Protein AF-E3NML0-F1 (afdb_monomer_lite)

InterPro domains:
  IPR002602 Domain of unknown function DB [PF01682] (322-377)
  IPR009878 Phlebovirus glycoprotein G2, fusion domain [PF07245] (2-226)

Foldseek 3Di:
DQVPDFQLDDDPLDDPVLNLFAWGKGWAFAAADDVLPHPDRGTDIWIKIWGWDFPDQKKKKKAAFQDWFKWKWKFKDDPPDTDTDTHGAPDWDDDPPFQKIKHWPDKFAPDDPNNQWMKMFIAGVVGPDGPWMFTDNFAAAFAPGQDPSHPCQKWANDPVCVNSNVIYGDNVQKDWHDDRQDIDIDGHDDDPVVRCPPGIPQDDDDQWTWHADPNWTKIWGHDPDPPPDRIDTDMDMDHPDDCPRIDMDIIMMITTDRDPDDPDDGRITIHGGIDRDDMDTRDPPDDDDDDDDDDDDDDACDPDDHHHPDDQVVLLVQQLVQCVVVVFQPLVSVVSGPPDDPVNVVVSCVVVSHDPVCVVSSVCSNCVNDDCVVVVPPDPDDDDD

Secondary structure (DSSP, 8-state):
-GGG--TT---TTS-HHHHTSSEEEEEEE---SGGGT-SS-SPPEEEEEEEEEES-SEEEEEEE-S--EEEEEEEEEETTEEEEEEEPBT-EEEPTTSSEEEEEEEEE-PPPGGGGPEEEEEEETT-SS-SEEEEESSPBPBTTB--TTSB-SEEBSSHHHHHTT--EE-GGGEEEEEETTEEEEEE----TTTHHHHSBSSEE-SSEEEEEETTEEEEEE--SS--TTS-EEEEEEEESS--TTEEEEEEEEEEE-----STT----EEE--EEE----PPP---PPPPPPPPPPS---S-SSS---SS-HHHHHHHHHHHHHHTT--HHHHTT-STT--HHHHHHHHHTTSS-GGGHHHHHHHHTTT---HHHHS--S-----

Structure (mmCIF, N/CA/C/O backbone):
data_AF-E3NML0-F1
#
_entry.id   AF-E3NML0-F1
#
loop_
_atom_site.group_PDB
_atom_site.id
_atom_site.type_symbol
_atom_site.label_atom_id
_atom_site.label_alt_id
_atom_site.label_comp_id
_atom_site.label_asym_id
_atom_site.label_entity_id
_atom_site.label_seq_id
_atom_site.pdbx_PDB_ins_code
_atom_site.Cartn_x
_atom_site.Cartn_y
_atom_site.Cartn_z
_atom_site.occupancy
_atom_site.B_iso_or_equiv
_atom_site.auth_seq_id
_atom_site.auth_comp_id
_atom_site.auth_asym_id
_atom_site.auth_atom_id
_atom_site.pdbx_PDB_model_num
ATOM 1 N N . MET A 1 1 ? 14.801 -11.134 -30.957 1.00 70.81 1 MET A N 1
ATOM 2 C CA . MET A 1 1 ? 15.469 -11.336 -29.652 1.00 70.81 1 MET A CA 1
ATOM 3 C C . MET A 1 1 ? 14.675 -10.705 -28.511 1.00 70.81 1 MET A C 1
ATOM 5 O O . MET A 1 1 ? 14.266 -11.458 -27.642 1.00 70.81 1 MET A O 1
ATOM 9 N N . CYS A 1 2 ? 14.343 -9.402 -28.541 1.00 78.25 2 CYS A N 1
ATOM 10 C CA . CYS A 1 2 ? 13.499 -8.787 -27.496 1.00 78.25 2 CYS A CA 1
ATOM 11 C C . CYS A 1 2 ? 12.174 -9.521 -27.208 1.00 78.25 2 CYS A C 1
ATOM 13 O O . CYS A 1 2 ? 11.757 -9.569 -26.059 1.00 78.25 2 CYS A O 1
ATOM 15 N N . SER A 1 3 ? 11.535 -10.123 -28.218 1.00 76.00 3 SER A N 1
ATOM 16 C CA . SER A 1 3 ? 10.240 -10.812 -28.077 1.00 76.00 3 SER A CA 1
ATOM 17 C C . SER A 1 3 ? 10.254 -12.056 -27.178 1.00 76.00 3 SER A C 1
ATOM 19 O O . SER A 1 3 ? 9.186 -12.543 -26.829 1.00 76.00 3 SER A O 1
ATOM 21 N N . ASN A 1 4 ? 11.435 -12.576 -26.827 1.00 83.75 4 ASN A N 1
ATOM 22 C CA . ASN A 1 4 ? 11.580 -13.819 -26.064 1.00 83.75 4 ASN A CA 1
ATOM 23 C C . ASN A 1 4 ? 12.128 -13.596 -24.645 1.00 83.75 4 ASN A C 1
ATOM 25 O O . ASN A 1 4 ? 12.320 -14.578 -23.931 1.00 83.75 4 ASN A O 1
ATOM 29 N N . ILE A 1 5 ? 12.395 -12.343 -24.251 1.00 86.62 5 ILE A N 1
ATOM 30 C CA . ILE A 1 5 ? 12.968 -12.039 -22.937 1.00 86.62 5 ILE A CA 1
ATOM 31 C C . ILE A 1 5 ? 11.934 -12.269 -21.840 1.00 86.62 5 ILE A C 1
ATOM 33 O O . ILE A 1 5 ? 10.809 -11.769 -21.918 1.00 86.62 5 ILE A O 1
ATOM 37 N N . LYS A 1 6 ? 12.326 -13.012 -20.804 1.00 86.88 6 LYS A N 1
ATOM 38 C CA . LYS A 1 6 ? 11.482 -13.247 -19.628 1.00 86.88 6 LYS A CA 1
ATOM 39 C C . LYS A 1 6 ? 11.638 -12.115 -18.599 1.00 86.88 6 LYS A C 1
ATOM 41 O O . LYS A 1 6 ? 12.745 -11.604 -18.428 1.00 86.88 6 LYS A O 1
ATOM 46 N N . PRO A 1 7 ? 10.572 -11.775 -17.845 1.00 81.50 7 PRO A N 1
ATOM 47 C CA . PRO A 1 7 ? 10.611 -10.713 -16.836 1.00 81.50 7 PRO A CA 1
ATOM 48 C C . PRO A 1 7 ? 11.679 -10.870 -15.743 1.00 81.50 7 PRO A C 1
ATOM 50 O O . PRO A 1 7 ? 12.105 -9.874 -15.180 1.00 81.50 7 PRO A O 1
ATOM 53 N N . ASP A 1 8 ? 12.155 -12.082 -15.461 1.00 80.88 8 ASP A N 1
ATOM 54 C CA . ASP A 1 8 ? 13.210 -12.346 -14.466 1.00 80.88 8 ASP A CA 1
ATOM 55 C C . ASP A 1 8 ? 14.465 -12.965 -15.091 1.00 80.88 8 ASP A C 1
ATOM 57 O O . ASP A 1 8 ? 15.227 -13.673 -14.435 1.00 80.88 8 ASP A O 1
ATOM 61 N N . GLU A 1 9 ? 14.677 -12.737 -16.388 1.00 85.31 9 GLU A N 1
ATOM 62 C CA . GLU A 1 9 ? 15.836 -13.284 -17.082 1.00 85.31 9 GLU A CA 1
ATOM 63 C C . GLU A 1 9 ? 17.142 -12.682 -16.549 1.00 85.31 9 GLU A C 1
ATOM 65 O O . GLU A 1 9 ? 17.288 -11.458 -16.418 1.00 85.31 9 GLU A O 1
ATOM 70 N N . ASP A 1 10 ? 18.091 -13.566 -16.234 1.00 85.31 10 ASP A N 1
ATOM 71 C CA . ASP A 1 10 ? 19.421 -13.189 -15.779 1.00 85.31 10 ASP A CA 1
ATOM 72 C C . ASP A 1 10 ? 20.323 -12.907 -16.983 1.00 85.31 10 ASP A C 1
ATOM 74 O O . ASP A 1 10 ? 20.886 -13.811 -17.601 1.00 85.31 10 ASP A O 1
ATOM 78 N N . LEU A 1 11 ? 20.434 -11.625 -17.325 1.00 86.94 11 LEU A N 1
ATOM 79 C CA . LEU A 1 11 ? 21.233 -11.153 -18.450 1.00 86.94 11 LEU A CA 1
ATOM 80 C C . LEU A 1 11 ? 22.629 -10.705 -17.988 1.00 86.94 11 LEU A C 1
ATOM 82 O O . LEU A 1 11 ? 22.736 -9.938 -17.020 1.00 86.94 11 LEU A O 1
ATOM 86 N N . PRO A 1 12 ? 23.723 -11.143 -18.639 1.00 85.88 12 PRO A N 1
ATOM 87 C CA . PRO A 1 12 ? 25.087 -10.785 -18.243 1.00 85.88 12 PRO A CA 1
ATOM 88 C C . PRO A 1 12 ? 25.376 -9.277 -18.331 1.00 85.88 12 PRO A C 1
ATOM 90 O O . PRO A 1 12 ? 26.242 -8.782 -17.615 1.00 85.88 12 PRO A O 1
ATOM 93 N N . GLU A 1 13 ? 24.625 -8.534 -19.144 1.00 82.56 13 GLU A N 1
ATOM 94 C CA . GLU A 1 13 ? 24.756 -7.087 -19.344 1.00 82.56 13 GLU A CA 1
ATOM 95 C C . GLU A 1 13 ? 24.230 -6.259 -18.158 1.00 82.56 13 GLU A C 1
ATOM 97 O O . GLU A 1 13 ? 24.522 -5.065 -18.049 1.00 82.56 13 GLU A O 1
ATOM 102 N N . LEU A 1 14 ? 23.440 -6.867 -17.266 1.00 84.75 14 LEU A N 1
ATOM 103 C CA . LEU A 1 14 ? 22.849 -6.185 -16.115 1.00 84.75 14 LEU A CA 1
ATOM 104 C C . LEU A 1 14 ? 23.809 -6.152 -14.923 1.00 84.75 14 LEU A C 1
ATOM 106 O O . LEU A 1 14 ? 24.523 -7.113 -14.634 1.00 84.75 14 LEU A O 1
ATOM 110 N N . SER A 1 15 ? 23.783 -5.055 -14.161 1.00 85.38 15 SER A N 1
ATOM 111 C CA . SER A 1 15 ? 24.652 -4.934 -12.986 1.00 85.38 15 SER A CA 1
ATOM 112 C C . SER A 1 15 ? 24.275 -5.934 -11.876 1.00 85.38 15 SER A C 1
ATOM 114 O O . SER A 1 15 ? 23.086 -6.170 -11.635 1.00 85.38 15 SER A O 1
ATOM 116 N N . PRO A 1 16 ? 25.248 -6.446 -11.095 1.00 86.75 16 PRO A N 1
ATOM 117 C CA . PRO A 1 16 ? 24.962 -7.293 -9.931 1.00 86.75 16 PRO A CA 1
ATOM 118 C C . PRO A 1 16 ? 24.085 -6.612 -8.869 1.00 86.75 16 PRO A C 1
ATOM 120 O O . PRO A 1 16 ? 23.388 -7.276 -8.104 1.00 86.75 16 PRO A O 1
ATOM 123 N N . ALA A 1 17 ? 24.117 -5.278 -8.788 1.00 84.25 17 ALA A N 1
ATOM 124 C CA . ALA A 1 17 ? 23.251 -4.516 -7.893 1.00 84.25 17 ALA A CA 1
ATOM 125 C C . ALA A 1 17 ? 21.779 -4.593 -8.330 1.00 84.25 17 ALA A C 1
ATOM 127 O O . ALA A 1 17 ? 20.921 -4.863 -7.496 1.00 84.25 17 ALA A O 1
ATOM 128 N N . ALA A 1 18 ? 21.507 -4.441 -9.630 1.00 84.00 18 ALA A N 1
ATOM 129 C CA . ALA A 1 18 ? 20.159 -4.538 -10.188 1.00 84.00 18 ALA A CA 1
ATOM 130 C C . ALA A 1 18 ? 19.574 -5.954 -10.065 1.00 84.00 18 ALA A C 1
ATOM 132 O O . ALA A 1 18 ? 18.388 -6.117 -9.785 1.00 84.00 18 ALA A O 1
ATOM 133 N N . LYS A 1 19 ? 20.410 -6.986 -10.239 1.00 86.25 19 LYS A N 1
ATOM 134 C CA . LYS A 1 19 ? 19.997 -8.399 -10.154 1.00 86.25 19 LYS A CA 1
ATOM 135 C C . LYS A 1 19 ? 19.566 -8.829 -8.752 1.00 86.25 19 LYS A C 1
ATOM 137 O O . LYS A 1 19 ? 18.675 -9.652 -8.614 1.00 86.25 19 LYS A O 1
ATOM 142 N N . ARG A 1 20 ? 20.180 -8.264 -7.707 1.00 87.69 20 ARG A N 1
ATOM 143 C CA . ARG A 1 20 ? 19.896 -8.618 -6.302 1.00 87.69 20 ARG A CA 1
ATOM 144 C C . ARG A 1 20 ? 18.647 -7.950 -5.727 1.00 87.69 20 ARG A C 1
ATOM 146 O O . ARG A 1 20 ? 18.311 -8.198 -4.575 1.00 87.69 20 ARG A O 1
ATOM 153 N N . ARG A 1 21 ? 17.995 -7.063 -6.481 1.00 88.25 21 ARG A N 1
ATOM 154 C CA . ARG A 1 21 ? 16.834 -6.296 -6.023 1.00 88.25 21 ARG A CA 1
ATOM 155 C C . ARG A 1 21 ? 15.549 -6.789 -6.705 1.00 88.25 21 ARG A C 1
ATOM 157 O O . ARG A 1 21 ? 15.608 -7.171 -7.881 1.00 88.25 21 ARG A O 1
ATOM 164 N N . PRO A 1 22 ? 14.394 -6.724 -6.013 1.00 90.69 22 PRO A N 1
ATOM 165 C CA . PRO A 1 22 ? 13.079 -6.922 -6.616 1.00 90.69 22 PRO A CA 1
ATOM 166 C C . PRO A 1 22 ? 12.915 -6.061 -7.859 1.00 90.69 22 PRO A C 1
ATOM 168 O O . PRO A 1 22 ? 13.167 -4.859 -7.794 1.00 90.69 22 PRO A O 1
ATOM 171 N N . GLY A 1 23 ? 12.499 -6.637 -8.979 1.00 90.81 23 GLY A N 1
ATOM 172 C CA . GLY A 1 23 ? 12.409 -5.902 -10.235 1.00 90.81 23 GLY A CA 1
ATOM 173 C C . GLY A 1 23 ? 12.191 -6.802 -11.432 1.00 90.81 23 GLY A C 1
ATOM 174 O O . GLY A 1 23 ? 12.219 -8.021 -11.299 1.00 90.81 23 GLY A O 1
ATOM 175 N N . PHE A 1 24 ? 12.050 -6.182 -12.600 1.00 91.44 24 PHE A N 1
ATOM 176 C CA . PHE A 1 24 ? 11.759 -6.879 -13.845 1.00 91.44 24 PHE A CA 1
ATOM 177 C C . PHE A 1 24 ? 12.746 -6.481 -14.943 1.00 91.44 24 PHE A C 1
ATOM 179 O O . PHE A 1 24 ? 12.994 -5.299 -15.204 1.00 91.44 24 PHE A O 1
ATOM 186 N N . THR A 1 25 ? 13.300 -7.495 -15.590 1.00 91.31 25 THR A N 1
ATOM 187 C CA . THR A 1 25 ? 14.116 -7.440 -16.797 1.00 91.31 25 THR A CA 1
ATOM 188 C C . THR A 1 25 ? 13.210 -7.379 -18.024 1.00 91.31 25 THR A C 1
ATOM 190 O O . THR A 1 25 ? 12.240 -8.118 -18.135 1.00 91.31 25 THR A O 1
ATOM 193 N N . ASN A 1 26 ? 13.507 -6.480 -18.954 1.00 90.19 26 ASN A N 1
ATOM 194 C CA . ASN A 1 26 ? 12.753 -6.298 -20.188 1.00 90.19 26 ASN A CA 1
ATOM 195 C C . ASN A 1 26 ? 13.682 -5.893 -21.340 1.00 90.19 26 ASN A C 1
ATOM 197 O O . ASN A 1 26 ? 14.869 -5.611 -21.154 1.00 90.19 26 ASN A O 1
ATOM 201 N N . CYS A 1 27 ? 13.119 -5.858 -22.547 1.00 88.44 27 CYS A N 1
ATOM 202 C CA . CYS A 1 27 ? 13.818 -5.453 -23.758 1.00 88.44 27 CYS A CA 1
ATOM 203 C C . CYS A 1 27 ? 12.971 -4.472 -24.561 1.00 88.44 27 CYS A C 1
ATOM 205 O O . CYS A 1 27 ? 11.776 -4.689 -24.757 1.00 88.44 27 CYS A O 1
ATOM 207 N N . ALA A 1 28 ? 13.601 -3.408 -25.048 1.00 87.12 28 ALA A N 1
ATOM 208 C CA . ALA A 1 28 ? 12.994 -2.477 -25.987 1.00 87.12 28 ALA A CA 1
ATOM 209 C C . ALA A 1 28 ? 13.779 -2.470 -27.307 1.00 87.12 28 ALA A C 1
ATOM 211 O O . ALA A 1 28 ? 15.003 -2.642 -27.288 1.00 87.12 28 ALA A O 1
ATOM 212 N N . PRO A 1 29 ? 13.114 -2.251 -28.454 1.00 84.44 29 PRO A N 1
ATOM 213 C CA . PRO A 1 29 ? 13.820 -2.040 -29.707 1.00 84.44 29 PRO A CA 1
ATOM 214 C C . PRO A 1 29 ? 14.614 -0.728 -29.641 1.00 84.44 29 PRO A C 1
ATOM 216 O O . PRO A 1 29 ? 14.093 0.323 -29.260 1.00 84.44 29 PRO A O 1
ATOM 219 N N . GLY A 1 30 ? 15.888 -0.806 -30.003 1.00 83.50 30 GLY A N 1
ATOM 220 C CA . GLY A 1 30 ? 16.784 0.325 -30.201 1.00 83.50 30 GLY A CA 1
ATOM 221 C C . GLY A 1 30 ? 16.968 0.645 -31.680 1.00 83.50 30 GLY A C 1
ATOM 222 O O . GLY A 1 30 ? 16.443 -0.038 -32.561 1.00 83.50 30 GLY A O 1
ATOM 223 N N . CYS A 1 31 ? 17.739 1.690 -31.965 1.00 80.44 31 CYS A N 1
ATOM 224 C CA . CYS A 1 31 ? 18.084 2.024 -33.343 1.00 80.44 31 CYS A CA 1
ATOM 225 C C . CYS A 1 31 ? 19.218 1.136 -33.871 1.00 80.44 31 CYS A C 1
ATOM 227 O O . CYS A 1 31 ? 20.197 0.885 -33.171 1.00 80.44 31 CYS A O 1
ATOM 229 N N . GLY A 1 32 ? 19.062 0.668 -35.108 1.00 82.56 32 GLY A N 1
ATOM 230 C CA . GLY A 1 32 ? 20.090 -0.046 -35.859 1.00 82.56 32 GLY A CA 1
ATOM 231 C C . GLY A 1 32 ? 20.878 0.869 -36.796 1.00 82.56 32 GLY A C 1
ATOM 232 O O . GLY A 1 32 ? 20.578 2.055 -36.955 1.00 82.56 32 GLY A O 1
ATOM 233 N N . GLY A 1 33 ? 21.872 0.285 -37.455 1.00 79.75 33 GLY A N 1
ATOM 234 C CA . GLY A 1 33 ? 22.684 0.911 -38.487 1.00 79.75 33 GLY A CA 1
ATOM 235 C C . GLY A 1 33 ? 23.776 1.848 -37.973 1.00 79.75 33 GLY A C 1
ATOM 236 O O . GLY A 1 33 ? 23.926 2.133 -36.779 1.00 79.75 33 GLY A O 1
ATOM 237 N N . TRP A 1 34 ? 24.543 2.357 -38.932 1.00 77.50 34 TRP A N 1
ATOM 238 C CA . TRP A 1 34 ? 25.704 3.208 -38.699 1.00 77.50 34 TRP A CA 1
ATOM 239 C C . TRP A 1 34 ? 25.461 4.443 -37.818 1.00 77.50 34 TRP A C 1
ATOM 241 O O . TRP A 1 34 ? 26.314 4.710 -36.968 1.00 77.50 34 TRP A O 1
ATOM 251 N N . PRO A 1 35 ? 24.316 5.158 -37.914 1.00 76.62 35 PRO A N 1
ATOM 252 C CA . PRO A 1 35 ? 24.026 6.299 -37.037 1.00 76.62 35 PRO A CA 1
ATOM 253 C C . PRO A 1 35 ? 23.961 5.940 -35.546 1.00 76.62 35 PRO A C 1
ATOM 255 O O . PRO A 1 35 ? 24.092 6.815 -34.695 1.00 76.62 35 PRO A O 1
ATOM 258 N N . CYS A 1 36 ? 23.768 4.657 -35.232 1.00 74.50 36 CYS A N 1
ATOM 259 C CA . CYS A 1 36 ? 23.697 4.124 -33.876 1.00 74.50 36 CYS A CA 1
ATOM 260 C C . CYS A 1 36 ? 24.858 3.181 -33.546 1.00 74.50 36 CYS A C 1
ATOM 262 O O . CYS A 1 36 ? 24.749 2.358 -32.638 1.00 74.50 36 CYS A O 1
ATOM 264 N N . SER A 1 37 ? 25.969 3.300 -34.283 1.00 81.56 37 SER A N 1
ATOM 265 C CA . SER A 1 37 ? 27.174 2.479 -34.109 1.00 81.56 37 SER A CA 1
ATOM 266 C C . SER A 1 37 ? 26.910 0.972 -34.230 1.00 81.56 37 SER A C 1
ATOM 268 O O . SER A 1 37 ? 27.600 0.164 -33.613 1.00 81.56 37 SER A O 1
ATOM 270 N N . CYS A 1 38 ? 25.919 0.590 -35.036 1.00 81.31 38 CYS A N 1
ATOM 271 C CA . CYS A 1 38 ? 25.567 -0.797 -35.312 1.00 81.31 38 CYS A CA 1
ATOM 272 C C . CYS A 1 38 ? 25.925 -1.143 -36.764 1.00 81.31 38 CYS A C 1
ATOM 274 O O . CYS A 1 38 ? 25.584 -0.401 -37.682 1.00 81.31 38 CYS A O 1
ATOM 276 N N . TRP A 1 39 ? 26.590 -2.280 -36.986 1.00 82.12 39 TRP A N 1
ATOM 277 C CA . TRP A 1 39 ? 26.918 -2.756 -38.341 1.00 82.12 39 TRP A CA 1
ATOM 278 C C . TRP A 1 39 ? 25.660 -3.152 -39.134 1.00 82.12 39 TRP A C 1
ATOM 280 O O . TRP A 1 39 ? 25.569 -2.931 -40.338 1.00 82.12 39 TRP A O 1
ATOM 290 N N . TYR A 1 40 ? 24.670 -3.723 -38.444 1.00 82.69 40 TYR A N 1
ATOM 291 C CA . TYR A 1 40 ? 23.407 -4.175 -39.027 1.00 82.69 40 TYR A CA 1
ATOM 292 C C . TYR A 1 40 ? 22.315 -3.115 -38.875 1.00 82.69 40 TYR A C 1
ATOM 294 O O . TYR A 1 40 ? 22.252 -2.433 -37.853 1.00 82.69 40 TYR A O 1
ATOM 302 N N . TYR A 1 41 ? 21.446 -2.997 -39.884 1.00 79.69 41 TYR A N 1
ATOM 303 C CA . TYR A 1 41 ? 20.310 -2.062 -39.899 1.00 79.69 41 TYR A CA 1
ATOM 304 C C . TYR A 1 41 ? 19.068 -2.579 -39.166 1.00 79.69 41 TYR A C 1
ATOM 306 O O . TYR A 1 41 ? 18.135 -1.808 -38.941 1.00 79.69 41 TYR A O 1
ATOM 314 N N . ASP A 1 42 ? 19.061 -3.852 -38.768 1.00 81.88 42 ASP A N 1
ATOM 315 C CA . ASP A 1 42 ? 18.017 -4.396 -37.906 1.00 81.88 42 ASP A CA 1
ATOM 316 C C . ASP A 1 42 ? 17.965 -3.643 -36.565 1.00 81.88 42 ASP A C 1
ATOM 318 O O . ASP A 1 42 ? 19.004 -3.184 -36.073 1.00 81.88 42 ASP A O 1
ATOM 322 N N . PRO A 1 43 ? 16.778 -3.512 -35.940 1.00 81.88 43 PRO A N 1
ATOM 323 C CA . PRO A 1 43 ? 16.654 -2.868 -34.640 1.00 81.88 43 PRO A CA 1
ATOM 324 C C . PRO A 1 43 ? 17.578 -3.508 -33.599 1.00 81.88 43 PRO A C 1
ATOM 326 O O . PRO A 1 43 ? 17.555 -4.723 -33.385 1.00 81.88 43 PRO A O 1
ATOM 329 N N . ALA A 1 44 ? 18.359 -2.676 -32.910 1.00 84.75 44 ALA A N 1
ATOM 330 C CA . ALA A 1 44 ? 19.173 -3.125 -31.788 1.00 84.75 44 ALA A CA 1
ATOM 331 C C . ALA A 1 44 ? 18.285 -3.581 -30.614 1.00 84.75 44 ALA A C 1
ATOM 333 O O . ALA A 1 44 ? 17.104 -3.242 -30.531 1.00 84.75 44 ALA A O 1
ATOM 334 N N . CYS A 1 45 ? 18.854 -4.334 -29.673 1.00 85.12 45 CYS A N 1
ATOM 335 C CA . CYS A 1 45 ? 18.161 -4.743 -28.451 1.00 85.12 45 CYS A CA 1
ATOM 336 C C . CYS A 1 45 ? 18.652 -3.908 -27.267 1.00 85.12 45 CYS A C 1
ATOM 338 O O . CYS A 1 45 ? 19.829 -3.951 -26.914 1.00 85.12 45 CYS A O 1
ATOM 340 N N . LEU A 1 46 ? 17.747 -3.155 -26.645 1.00 86.06 46 LEU A N 1
ATOM 341 C CA . LEU A 1 46 ? 18.019 -2.423 -25.414 1.00 86.06 46 LEU A CA 1
ATOM 342 C C . LEU A 1 46 ? 17.531 -3.257 -24.236 1.00 86.06 46 LEU A C 1
ATOM 344 O O . LEU A 1 46 ? 16.352 -3.204 -23.884 1.00 86.06 46 LEU A O 1
ATOM 348 N N . PHE A 1 47 ? 18.435 -4.025 -23.635 1.00 88.31 47 PHE A N 1
ATOM 349 C CA . PHE A 1 47 ? 18.152 -4.727 -22.388 1.00 88.31 47 PHE A CA 1
ATOM 350 C C . PHE A 1 47 ? 18.164 -3.745 -21.223 1.00 88.31 47 PHE A C 1
ATOM 352 O O . PHE A 1 47 ? 19.075 -2.923 -21.092 1.00 88.31 47 PHE A O 1
ATOM 359 N N . TYR A 1 48 ? 17.145 -3.827 -20.377 1.00 87.38 48 TYR A N 1
ATOM 360 C CA . TYR A 1 48 ? 17.056 -3.012 -19.177 1.00 87.38 48 TYR A CA 1
ATOM 361 C C . TYR A 1 48 ? 16.375 -3.783 -18.056 1.00 87.38 48 TYR A C 1
ATOM 363 O O . TYR A 1 48 ? 15.565 -4.679 -18.283 1.00 87.38 48 TYR A O 1
ATOM 371 N N . ARG A 1 49 ? 16.683 -3.392 -16.824 1.00 89.25 49 ARG A N 1
ATOM 372 C CA . ARG A 1 49 ? 15.984 -3.845 -15.626 1.00 89.25 49 ARG A CA 1
ATOM 373 C C . ARG A 1 49 ? 15.602 -2.632 -14.806 1.00 89.25 49 ARG A C 1
ATOM 375 O O . ARG A 1 49 ? 16.437 -1.755 -14.592 1.00 89.25 49 ARG A O 1
ATOM 382 N N . TYR A 1 50 ? 14.352 -2.590 -14.371 1.00 88.69 50 TYR A N 1
ATOM 383 C CA . TYR A 1 50 ? 13.900 -1.648 -13.358 1.00 88.69 50 TYR A CA 1
ATOM 384 C C . TYR A 1 50 ? 13.655 -2.402 -12.065 1.00 88.69 50 TYR A C 1
ATOM 386 O O . TYR A 1 50 ? 13.123 -3.512 -12.080 1.00 88.69 50 TYR A O 1
ATOM 394 N N . PHE A 1 51 ? 14.078 -1.817 -10.952 1.00 90.25 51 PHE A N 1
ATOM 395 C CA . PHE A 1 51 ? 14.020 -2.474 -9.659 1.00 90.25 51 PHE A CA 1
ATOM 396 C C . PHE A 1 51 ? 13.655 -1.495 -8.546 1.00 90.25 51 PHE A C 1
ATOM 398 O O . PHE A 1 51 ? 13.771 -0.274 -8.679 1.00 90.25 51 PHE A O 1
ATOM 405 N N . ALA A 1 52 ? 13.158 -2.057 -7.454 1.00 90.06 52 ALA A N 1
ATOM 406 C CA . ALA A 1 52 ? 12.804 -1.334 -6.252 1.00 90.06 52 ALA A CA 1
ATOM 407 C C . ALA A 1 52 ? 14.043 -1.123 -5.374 1.00 90.06 52 ALA A C 1
ATOM 409 O O . ALA A 1 52 ? 14.882 -2.015 -5.228 1.00 90.06 52 ALA A O 1
ATOM 410 N N . GLU A 1 53 ? 14.130 0.040 -4.736 1.00 87.81 53 GLU A N 1
ATOM 411 C CA . GLU A 1 53 ? 15.092 0.309 -3.669 1.00 87.81 53 GLU A CA 1
ATOM 412 C C . GLU A 1 53 ? 14.349 0.811 -2.422 1.00 87.81 53 GLU A C 1
ATOM 414 O O . GLU A 1 53 ? 13.485 1.689 -2.554 1.00 87.81 53 GLU A O 1
ATOM 419 N N . PRO A 1 54 ? 14.653 0.285 -1.218 1.00 86.75 54 PRO A N 1
ATOM 420 C CA . PRO A 1 54 ? 13.998 0.733 0.002 1.00 86.75 54 PRO A CA 1
ATOM 421 C C . PRO A 1 54 ? 14.312 2.209 0.266 1.00 86.75 54 PRO A C 1
ATOM 423 O O . PRO A 1 54 ? 15.455 2.651 0.177 1.00 86.75 54 PRO A O 1
ATOM 426 N N . THR A 1 55 ? 13.282 2.977 0.612 1.00 84.94 55 THR A N 1
ATOM 427 C CA . THR A 1 55 ? 13.417 4.402 0.982 1.00 84.94 55 THR A CA 1
ATOM 428 C C . THR A 1 55 ? 13.585 4.605 2.482 1.00 84.94 55 THR A C 1
ATOM 430 O O . THR A 1 55 ? 14.042 5.659 2.921 1.00 84.94 55 THR A O 1
ATOM 433 N N . SER A 1 56 ? 13.211 3.604 3.276 1.00 85.00 56 SER A N 1
ATOM 434 C CA . SER A 1 56 ? 13.362 3.594 4.723 1.00 85.00 56 SER A CA 1
ATOM 435 C C . SER A 1 56 ? 13.633 2.175 5.222 1.00 85.00 56 SER A C 1
ATOM 437 O O . SER A 1 56 ? 13.400 1.194 4.520 1.00 85.00 56 SER A O 1
ATOM 439 N N . ASN A 1 57 ? 14.095 2.086 6.468 1.00 85.62 57 ASN A N 1
ATOM 440 C CA . ASN A 1 57 ? 14.272 0.828 7.197 1.00 85.62 57 ASN A CA 1
ATOM 441 C C . ASN A 1 57 ? 13.003 0.422 7.976 1.00 85.62 57 ASN A C 1
ATOM 443 O O . ASN A 1 57 ? 13.076 -0.398 8.891 1.00 85.62 57 ASN A O 1
ATOM 447 N N . ASP A 1 58 ? 11.861 1.055 7.692 1.00 88.75 58 ASP A N 1
ATOM 448 C CA . ASP A 1 58 ? 10.594 0.702 8.325 1.00 88.75 58 ASP A CA 1
ATOM 449 C C . ASP A 1 58 ? 9.913 -0.416 7.524 1.00 88.75 58 ASP A C 1
ATOM 451 O O . ASP A 1 58 ? 9.811 -0.357 6.299 1.00 88.75 58 ASP A O 1
ATOM 455 N N . ILE A 1 59 ? 9.409 -1.416 8.241 1.00 90.00 59 ILE A N 1
ATOM 456 C CA . ILE A 1 59 ? 8.606 -2.515 7.710 1.00 90.00 59 ILE A CA 1
ATOM 457 C C . ILE A 1 59 ? 7.160 -2.267 8.099 1.00 90.00 59 ILE A C 1
ATOM 459 O O . ILE A 1 59 ? 6.840 -2.023 9.264 1.00 90.00 59 ILE A O 1
ATOM 463 N N . TYR A 1 60 ? 6.279 -2.339 7.118 1.00 91.00 60 TYR A N 1
ATOM 464 C CA . TYR A 1 60 ? 4.878 -2.000 7.256 1.00 91.00 60 TYR A CA 1
ATOM 465 C C . TYR A 1 60 ? 4.068 -3.281 7.220 1.00 91.00 60 TYR A C 1
ATOM 467 O O . TYR A 1 60 ? 4.192 -4.068 6.292 1.00 91.00 60 TYR A O 1
ATOM 475 N N . GLU A 1 61 ? 3.237 -3.498 8.227 1.00 91.12 61 GLU A N 1
ATOM 476 C CA . GLU A 1 61 ? 2.280 -4.597 8.243 1.00 91.12 61 GLU A CA 1
ATOM 477 C C . GLU A 1 61 ? 0.906 -4.044 7.894 1.00 91.12 61 GLU A C 1
ATOM 479 O O . GLU A 1 61 ? 0.360 -3.211 8.627 1.00 91.12 61 GLU A O 1
ATOM 484 N N . LEU A 1 62 ? 0.359 -4.527 6.783 1.00 89.56 62 LEU A N 1
ATOM 485 C CA . LEU A 1 62 ? -1.010 -4.253 6.370 1.00 89.56 62 LEU A CA 1
ATOM 486 C C . LEU A 1 62 ? -1.911 -5.362 6.910 1.00 89.56 62 LEU A C 1
ATOM 488 O O . LEU A 1 62 ? -1.575 -6.547 6.814 1.00 89.56 62 LEU A O 1
ATOM 492 N N . PHE A 1 63 ? -3.043 -4.981 7.498 1.00 86.75 63 PHE A N 1
ATOM 493 C CA . PHE A 1 63 ? -4.025 -5.927 8.020 1.00 86.75 63 PHE A CA 1
ATOM 494 C C . PHE A 1 63 ? -5.436 -5.334 8.023 1.00 86.75 63 PHE A C 1
ATOM 496 O O . PHE A 1 63 ? -5.624 -4.123 8.120 1.00 86.75 63 PHE A O 1
ATOM 503 N N . HIS A 1 64 ? -6.437 -6.210 7.963 1.00 84.81 64 HIS A N 1
ATOM 504 C CA . HIS A 1 64 ? -7.850 -5.859 8.111 1.00 84.81 64 HIS A CA 1
ATOM 505 C C . HIS A 1 64 ? -8.478 -6.606 9.290 1.00 84.81 64 HIS A C 1
ATOM 507 O O . HIS A 1 64 ? -7.950 -7.615 9.770 1.00 84.81 64 HIS A O 1
ATOM 513 N N . CYS A 1 65 ? -9.601 -6.082 9.772 1.00 82.56 65 CYS A N 1
ATOM 514 C CA . CYS A 1 65 ? -10.355 -6.630 10.893 1.00 82.56 65 CYS A CA 1
ATOM 515 C C . CYS A 1 65 ? -11.706 -7.159 10.382 1.00 82.56 65 CYS A C 1
ATOM 517 O O . CYS A 1 65 ? -12.654 -6.381 10.290 1.00 82.56 65 CYS A O 1
ATOM 519 N N . PRO A 1 66 ? -11.826 -8.462 10.055 1.00 79.25 66 PRO A N 1
ATOM 520 C CA . PRO A 1 66 ? -13.046 -9.003 9.449 1.00 79.25 66 PRO A CA 1
ATOM 521 C C . PRO A 1 66 ? -14.199 -9.155 10.450 1.00 79.25 66 PRO A C 1
ATOM 523 O O . PRO A 1 66 ? -15.354 -9.257 10.051 1.00 79.25 66 PRO A O 1
ATOM 526 N N . ILE A 1 67 ? -13.896 -9.208 11.751 1.00 81.75 67 ILE A N 1
ATOM 527 C CA . ILE A 1 67 ? -14.876 -9.425 12.817 1.00 81.75 67 ILE A CA 1
ATOM 528 C C . ILE A 1 67 ? -14.655 -8.379 13.900 1.00 81.75 67 ILE A C 1
ATOM 530 O O . ILE A 1 67 ? -13.548 -8.253 14.422 1.00 81.75 67 ILE A O 1
ATOM 534 N N . TRP A 1 68 ? -15.727 -7.686 14.280 1.00 78.88 68 TRP A N 1
ATOM 535 C CA . TRP A 1 68 ? -15.729 -6.702 15.357 1.00 78.88 68 TRP A CA 1
ATOM 536 C C . TRP A 1 68 ? -16.506 -7.230 16.566 1.00 78.88 68 TRP A C 1
ATOM 538 O O . TRP A 1 68 ? -17.647 -7.658 16.423 1.00 78.88 68 TRP A O 1
ATOM 548 N N . SER A 1 69 ? -15.889 -7.252 17.757 1.00 81.50 69 SER A N 1
ATOM 549 C CA . SER A 1 69 ? -16.540 -7.730 18.989 1.00 81.50 69 SER A CA 1
ATOM 550 C C . SER A 1 69 ? -16.878 -6.569 19.918 1.00 81.50 69 SER A C 1
ATOM 552 O O . SER A 1 69 ? -16.010 -6.019 20.599 1.00 81.50 69 SER A O 1
ATOM 554 N N . THR A 1 70 ? -18.158 -6.222 19.984 1.00 77.12 70 THR A N 1
ATOM 555 C CA . THR A 1 70 ? -18.654 -5.167 20.872 1.00 77.12 70 THR A CA 1
ATOM 556 C C . THR A 1 70 ? -18.693 -5.641 22.324 1.00 77.12 70 THR A C 1
ATOM 558 O O . THR A 1 70 ? -19.203 -6.717 22.640 1.00 77.12 70 THR A O 1
ATOM 561 N N . ARG A 1 71 ? -18.146 -4.824 23.222 1.00 79.19 71 ARG A N 1
ATOM 562 C CA . ARG A 1 71 ? -18.156 -4.985 24.678 1.00 79.19 71 ARG A CA 1
ATOM 563 C C . ARG A 1 71 ? -18.702 -3.707 25.308 1.00 79.19 71 ARG A C 1
ATOM 565 O O . ARG A 1 71 ? -18.591 -2.625 24.738 1.00 79.19 71 ARG A O 1
ATOM 572 N N . LEU A 1 72 ? -19.281 -3.819 26.493 1.00 77.44 72 LEU A N 1
ATOM 573 C CA . LEU 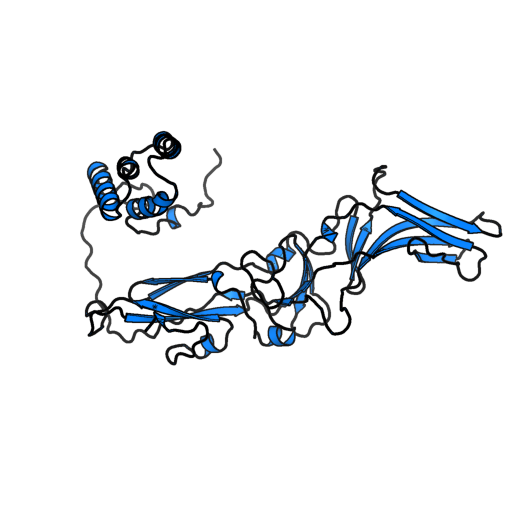A 1 72 ? -19.665 -2.674 27.306 1.00 77.44 72 LEU A CA 1
ATOM 574 C C . LEU A 1 72 ? -18.705 -2.583 28.484 1.00 77.44 72 LEU A C 1
ATOM 576 O O . LEU A 1 72 ? -18.634 -3.499 29.298 1.00 77.44 72 LEU A O 1
ATOM 580 N N . ARG A 1 73 ? -17.961 -1.485 28.568 1.00 77.38 73 ARG A N 1
ATOM 581 C CA . ARG A 1 73 ? -17.112 -1.186 29.712 1.00 77.38 73 ARG A CA 1
ATOM 582 C C . ARG A 1 73 ? -17.940 -0.487 30.773 1.00 77.38 73 ARG A C 1
ATOM 584 O O . ARG A 1 73 ? -18.354 0.659 30.592 1.00 77.38 73 ARG A O 1
ATOM 591 N N . LEU A 1 74 ? -18.167 -1.197 31.865 1.00 75.62 74 LEU A N 1
ATOM 592 C CA . LEU A 1 74 ? -18.873 -0.730 33.044 1.00 75.62 74 LEU A CA 1
ATOM 593 C C . LEU A 1 74 ? -17.860 -0.343 34.113 1.00 75.62 74 LEU A C 1
ATOM 595 O O . LEU A 1 74 ? -17.006 -1.157 34.464 1.00 75.62 74 LEU A O 1
ATOM 599 N N . LYS A 1 75 ? -17.968 0.866 34.656 1.00 79.50 75 LYS A N 1
ATOM 600 C CA . LYS A 1 75 ? -17.348 1.211 35.935 1.00 79.50 75 LYS A CA 1
ATOM 601 C C . LYS A 1 75 ? -18.430 1.114 36.997 1.00 79.50 75 LYS A C 1
ATOM 603 O O . LYS A 1 75 ? -19.414 1.844 36.939 1.00 79.50 75 LYS A O 1
ATOM 608 N N . VAL A 1 76 ? -18.260 0.177 37.914 1.00 79.69 76 VAL A N 1
ATOM 609 C CA . VAL A 1 76 ? -19.191 -0.096 39.002 1.00 79.69 76 VAL A CA 1
ATOM 610 C C . VAL A 1 76 ? -18.554 0.383 40.296 1.00 79.69 76 VAL A C 1
ATOM 612 O O . VAL A 1 76 ? -17.442 -0.040 40.620 1.00 79.69 76 VAL A O 1
ATOM 615 N N . GLU A 1 77 ? -19.253 1.233 41.039 1.00 82.00 77 GLU A N 1
ATOM 616 C CA . GLU A 1 77 ? -18.877 1.588 42.407 1.00 82.00 77 GLU A CA 1
ATOM 617 C C . GLU A 1 77 ? -19.935 1.042 43.373 1.00 82.00 77 GLU A C 1
ATOM 619 O O . GLU A 1 77 ? -21.133 1.255 43.184 1.00 82.00 77 GLU A O 1
ATOM 624 N N . LEU A 1 78 ? -19.483 0.287 44.377 1.00 76.75 78 LEU A N 1
ATOM 625 C CA . LEU A 1 78 ? -20.314 -0.336 45.405 1.00 76.75 78 LEU A CA 1
ATOM 626 C C . LEU A 1 78 ? -19.713 -0.018 46.781 1.00 76.75 78 LEU A C 1
ATOM 628 O O . LEU A 1 78 ? -18.808 -0.709 47.259 1.00 76.75 78 LEU A O 1
ATOM 632 N N . GLY A 1 79 ? -20.174 1.067 47.404 1.00 77.56 79 GLY A N 1
ATOM 633 C CA . GLY A 1 79 ? -19.556 1.590 48.627 1.00 77.56 79 GLY A CA 1
ATOM 634 C C . GLY A 1 79 ? -18.079 1.953 48.404 1.00 77.56 79 GLY A C 1
ATOM 635 O O . GLY A 1 79 ? -17.771 2.883 47.665 1.00 77.56 79 GLY A O 1
ATOM 636 N N . ALA A 1 80 ? -17.152 1.214 49.028 1.00 75.06 80 ALA A N 1
ATOM 637 C CA . ALA A 1 80 ? -15.704 1.400 48.843 1.00 75.06 80 ALA A CA 1
ATOM 638 C C . ALA A 1 80 ? -15.115 0.630 47.641 1.00 75.06 80 ALA A C 1
ATOM 640 O O . ALA A 1 80 ? -13.988 0.905 47.224 1.00 75.06 80 ALA A O 1
ATOM 641 N N . LEU A 1 81 ? -15.844 -0.344 47.085 1.00 76.19 81 LEU A N 1
ATOM 642 C CA . LEU A 1 81 ? -15.372 -1.163 45.970 1.00 76.19 81 LEU A CA 1
ATOM 643 C C . LEU A 1 81 ? -15.543 -0.401 44.653 1.00 76.19 81 LEU A C 1
ATOM 645 O O . LEU A 1 81 ? -16.655 -0.021 44.301 1.00 76.19 81 LEU A O 1
ATOM 649 N N . LYS A 1 82 ? -14.455 -0.232 43.895 1.00 84.38 82 LYS A N 1
ATOM 650 C CA . LYS A 1 82 ? -14.476 0.309 42.528 1.00 84.38 82 LYS A CA 1
ATOM 651 C C . LYS A 1 82 ? -13.975 -0.751 41.558 1.00 84.38 82 LYS A C 1
ATOM 653 O O . LYS A 1 82 ? -12.827 -1.181 41.650 1.00 84.38 82 LYS A O 1
ATOM 658 N N . LEU A 1 83 ? -14.824 -1.166 40.625 1.00 82.56 83 LEU A N 1
ATOM 659 C CA . LEU A 1 83 ? -14.538 -2.234 39.673 1.00 82.56 83 LEU A CA 1
ATOM 660 C C . LEU A 1 83 ? -14.781 -1.753 38.242 1.00 82.56 83 LEU A C 1
ATOM 662 O O . LEU A 1 83 ? -15.748 -1.053 37.967 1.00 82.56 83 LEU A O 1
ATOM 666 N N . THR A 1 84 ? -13.915 -2.147 37.309 1.00 81.56 84 THR A N 1
ATOM 667 C CA . THR A 1 84 ? -14.145 -1.955 35.869 1.00 81.56 84 THR A CA 1
ATOM 668 C C . THR A 1 84 ? -14.313 -3.313 35.200 1.00 81.56 84 THR A C 1
ATOM 670 O O . THR A 1 84 ? -13.437 -4.168 35.313 1.00 81.56 84 THR A O 1
ATOM 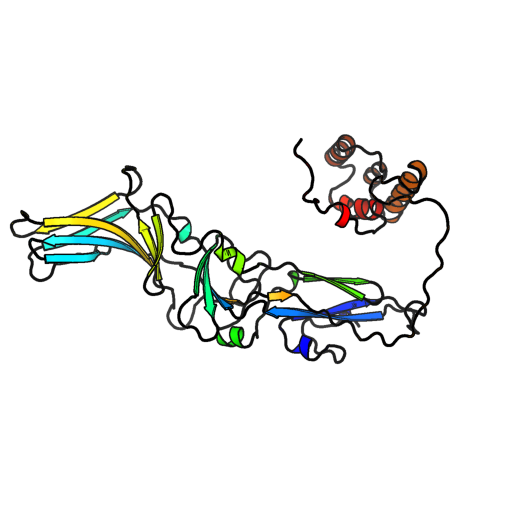673 N N . LEU A 1 85 ? -15.435 -3.514 34.514 1.00 77.56 85 LEU A N 1
ATOM 674 C CA . LEU A 1 85 ? -15.824 -4.766 33.864 1.00 77.56 85 LEU A CA 1
ATOM 675 C C . LEU A 1 85 ? -16.068 -4.530 32.374 1.00 77.56 85 LEU A C 1
ATOM 677 O O . LEU A 1 85 ? -16.814 -3.626 32.016 1.00 77.56 85 LEU A O 1
ATOM 681 N N . ASP A 1 86 ? -15.516 -5.387 31.518 1.00 77.88 86 ASP A N 1
ATOM 682 C CA . ASP A 1 86 ? -15.850 -5.426 30.090 1.00 77.88 86 ASP A CA 1
ATOM 683 C C . ASP A 1 86 ? -16.855 -6.564 29.842 1.00 77.88 86 ASP A C 1
ATOM 685 O O . ASP A 1 86 ? -16.483 -7.738 29.744 1.00 77.88 86 ASP A O 1
ATOM 689 N N . VAL A 1 87 ? -18.144 -6.230 29.752 1.00 79.94 87 VAL A N 1
ATOM 690 C CA . VAL A 1 87 ? -19.230 -7.210 29.601 1.00 79.94 87 VAL A CA 1
ATOM 691 C C . VAL A 1 87 ? -19.595 -7.426 28.131 1.00 79.94 87 VAL A C 1
ATOM 693 O O . VAL A 1 87 ? -19.678 -6.481 27.346 1.00 79.94 87 VAL A O 1
ATOM 696 N N . ALA A 1 88 ? -19.796 -8.680 27.724 1.00 80.75 88 ALA A N 1
ATOM 697 C CA . ALA A 1 88 ? -20.401 -8.999 26.429 1.00 80.75 88 ALA A CA 1
ATOM 698 C C . ALA A 1 88 ? -21.939 -8.967 26.503 1.00 80.75 88 ALA A C 1
ATOM 700 O O . ALA A 1 88 ? -22.502 -9.314 27.546 1.00 80.75 88 ALA A O 1
ATOM 701 N N . PRO A 1 89 ? -22.620 -8.624 25.393 1.00 80.38 89 PRO A N 1
ATOM 702 C CA . PRO A 1 89 ? -24.064 -8.792 25.273 1.00 80.38 89 PRO A CA 1
ATOM 703 C C . PRO A 1 89 ? -24.512 -10.228 25.572 1.00 80.38 89 PRO A C 1
ATOM 705 O O . PRO A 1 89 ? -23.864 -11.184 25.149 1.00 80.38 89 PRO A O 1
ATOM 708 N N . GLY A 1 90 ? -25.629 -10.375 26.282 1.00 78.94 90 GLY A N 1
ATOM 709 C CA . GLY A 1 90 ? -26.290 -11.653 26.562 1.00 78.94 90 GLY A CA 1
ATOM 710 C C . GLY A 1 90 ? -25.604 -12.543 27.602 1.00 78.94 90 GLY A C 1
ATOM 711 O O . GLY A 1 90 ? -26.146 -13.589 27.947 1.00 78.94 90 GLY A O 1
ATOM 712 N N . ILE A 1 91 ? -24.442 -12.148 28.130 1.00 83.56 91 ILE A N 1
ATOM 713 C CA . ILE A 1 91 ? -23.726 -12.905 29.163 1.00 83.56 91 ILE A CA 1
ATOM 714 C C . ILE A 1 91 ? -23.976 -12.262 30.528 1.00 83.56 91 ILE A C 1
ATOM 716 O O . ILE A 1 91 ? -23.817 -11.053 30.700 1.00 83.56 91 ILE A O 1
ATOM 720 N N . LYS A 1 92 ? -24.358 -13.088 31.506 1.00 82.62 92 LYS A N 1
ATOM 721 C CA . LYS A 1 92 ? -24.533 -12.680 32.902 1.00 82.62 92 LYS A CA 1
ATOM 722 C C . LYS A 1 92 ? -23.176 -12.630 33.606 1.00 82.62 92 LYS A C 1
ATOM 724 O O . LYS A 1 92 ? -22.482 -13.640 33.675 1.00 82.62 92 LYS A O 1
ATOM 729 N N . TYR A 1 93 ? -22.834 -11.477 34.171 1.00 82.38 93 TYR A N 1
ATOM 730 C CA . TYR A 1 93 ? -21.618 -11.266 34.954 1.00 82.38 93 TYR A CA 1
ATOM 731 C C . TYR A 1 93 ? -21.975 -11.051 36.422 1.00 82.38 93 TYR A C 1
ATOM 733 O O . TYR A 1 93 ? -22.658 -10.086 36.756 1.00 82.38 93 TYR A O 1
ATOM 741 N N . SER A 1 94 ? -21.523 -11.943 37.302 1.00 80.44 94 SER A N 1
ATOM 742 C CA . SER A 1 94 ? -21.686 -11.790 38.752 1.00 80.44 94 SER A CA 1
ATOM 743 C C . SER A 1 94 ? -20.518 -10.995 39.330 1.00 80.44 94 SER A C 1
ATOM 745 O O . SER A 1 94 ? -19.362 -11.292 39.026 1.00 80.44 94 SER A O 1
ATOM 747 N N . ILE A 1 95 ? -20.809 -9.995 40.160 1.00 78.88 95 ILE A N 1
ATOM 748 C CA . ILE A 1 95 ? -19.778 -9.240 40.878 1.00 78.88 95 ILE A CA 1
ATOM 749 C C . ILE A 1 95 ? -19.326 -10.080 42.076 1.00 78.88 95 ILE A C 1
ATOM 751 O O . ILE A 1 95 ? -20.152 -10.489 42.894 1.00 78.88 95 ILE A O 1
ATOM 755 N N . VAL A 1 96 ? -18.018 -10.339 42.156 1.00 71.12 96 VAL A N 1
ATOM 756 C CA . VAL A 1 96 ? -17.382 -11.127 43.225 1.00 71.12 96 VAL A CA 1
ATOM 757 C C . VAL A 1 96 ? -17.721 -10.519 44.591 1.00 71.12 96 VAL A C 1
ATOM 759 O O . VAL A 1 96 ? -17.754 -9.299 44.727 1.00 71.12 96 VAL A O 1
ATOM 762 N N . ASP A 1 97 ? -18.022 -11.373 45.571 1.00 67.94 97 ASP A N 1
ATOM 763 C CA . ASP A 1 97 ? -18.421 -10.998 46.938 1.00 67.94 97 ASP A CA 1
ATOM 764 C C . ASP A 1 97 ? -19.706 -10.153 47.039 1.00 67.94 97 ASP A C 1
ATOM 766 O O . ASP A 1 97 ? -19.933 -9.442 48.018 1.00 67.94 97 ASP A O 1
ATOM 770 N N . SER A 1 98 ? -20.594 -10.253 46.043 1.00 68.94 98 SER A N 1
ATOM 771 C CA . SER A 1 98 ? -21.915 -9.621 46.078 1.00 68.94 98 SER A CA 1
ATOM 772 C C . SER A 1 98 ? -23.010 -10.514 45.482 1.00 68.94 98 SER A C 1
ATOM 774 O O . SER A 1 98 ? -22.751 -11.385 44.654 1.00 68.94 98 SER A O 1
ATOM 776 N N . ASN A 1 99 ? -24.268 -10.234 45.835 1.00 74.19 99 ASN A N 1
ATOM 777 C CA . ASN A 1 99 ? -25.448 -10.852 45.212 1.00 74.19 99 ASN A CA 1
ATOM 778 C C . ASN A 1 99 ? -25.916 -10.094 43.958 1.00 74.19 99 ASN A C 1
ATOM 780 O O . ASN A 1 99 ? -27.095 -10.158 43.595 1.00 74.19 99 ASN A O 1
ATOM 784 N N . ILE A 1 100 ? -25.017 -9.329 43.333 1.00 76.19 100 ILE A N 1
ATOM 785 C CA . ILE A 1 100 ? -25.325 -8.487 42.184 1.00 76.19 100 ILE A CA 1
ATOM 786 C C . ILE A 1 100 ? -24.810 -9.166 40.925 1.00 76.19 100 ILE A C 1
ATOM 788 O O . ILE A 1 100 ? -23.650 -9.567 40.820 1.00 76.19 100 ILE A O 1
ATOM 792 N N . SER A 1 101 ? -25.690 -9.260 39.937 1.00 78.69 101 SER A N 1
ATOM 793 C CA . SER A 1 101 ? -25.321 -9.701 38.601 1.00 78.69 101 SER A CA 1
ATOM 794 C C . SER A 1 101 ? -25.803 -8.716 37.555 1.00 78.69 101 SER A C 1
ATOM 796 O O . SER A 1 101 ? -26.904 -8.174 37.646 1.00 78.69 101 SER A O 1
ATOM 798 N N . ILE A 1 102 ? -24.954 -8.487 36.563 1.00 77.94 102 ILE A N 1
ATOM 799 C CA . ILE A 1 102 ? -25.157 -7.508 35.507 1.00 77.94 102 ILE A CA 1
ATOM 800 C C . ILE A 1 102 ? -25.170 -8.239 34.172 1.00 77.94 102 ILE A C 1
ATOM 802 O O . ILE A 1 102 ? -24.293 -9.052 33.884 1.00 77.94 102 ILE A O 1
ATOM 806 N N . THR A 1 103 ? -26.176 -7.952 33.353 1.00 77.44 103 THR A N 1
ATOM 807 C CA . THR A 1 103 ? -26.280 -8.470 31.985 1.00 77.44 103 THR A CA 1
ATOM 808 C C . THR A 1 103 ? -26.528 -7.305 31.040 1.00 77.44 103 THR A C 1
ATOM 810 O O . THR A 1 103 ? -27.471 -6.539 31.233 1.00 77.44 103 THR A O 1
ATOM 813 N N . ALA A 1 104 ? -25.698 -7.167 30.009 1.00 74.00 104 ALA A N 1
ATOM 814 C CA . ALA A 1 104 ? -25.991 -6.263 28.903 1.00 74.00 104 ALA A CA 1
ATOM 815 C C . ALA A 1 104 ? -26.952 -6.980 27.947 1.00 74.00 104 ALA A C 1
ATOM 817 O O . ALA A 1 104 ? -26.572 -7.978 27.339 1.00 74.00 104 ALA A O 1
ATOM 818 N N . VAL A 1 105 ? -28.198 -6.521 27.834 1.00 71.00 105 VAL A N 1
ATOM 819 C CA . VAL A 1 105 ? -29.231 -7.206 27.030 1.00 71.00 105 VAL A CA 1
ATOM 820 C C . VAL A 1 105 ? -29.310 -6.688 25.592 1.00 71.00 105 VAL A C 1
ATOM 822 O O . VAL A 1 105 ? -29.808 -7.391 24.721 1.00 71.00 105 VAL A O 1
ATOM 825 N N . GLY A 1 106 ? -28.749 -5.509 25.312 1.00 63.78 106 GLY A N 1
ATOM 826 C CA . GLY A 1 106 ? -28.628 -4.976 23.957 1.00 63.78 106 GLY A CA 1
ATOM 827 C C . GLY A 1 106 ? -27.593 -3.858 23.881 1.00 63.78 106 GLY A C 1
ATOM 828 O O . GLY A 1 106 ? -27.589 -2.959 24.724 1.00 63.78 106 GLY A O 1
ATOM 829 N N . ILE A 1 107 ? -26.709 -3.933 22.881 1.00 66.75 107 ILE A N 1
ATOM 830 C CA . ILE A 1 107 ? -25.767 -2.864 22.530 1.00 66.75 107 ILE A CA 1
ATOM 831 C C . ILE A 1 107 ? -25.943 -2.575 21.043 1.00 66.75 107 ILE A C 1
ATOM 833 O O . ILE A 1 107 ? -25.559 -3.388 20.203 1.00 66.75 107 ILE A O 1
ATOM 837 N N . HIS A 1 108 ? -26.507 -1.414 20.728 1.00 64.50 108 HIS A N 1
ATOM 838 C CA . HIS A 1 108 ? -26.622 -0.937 19.355 1.00 64.50 108 HIS A CA 1
ATOM 839 C C . HIS A 1 108 ? -25.640 0.216 19.157 1.00 64.50 108 HIS A C 1
ATOM 841 O O . HIS A 1 108 ? -25.753 1.256 19.802 1.00 64.50 108 HIS A O 1
ATOM 847 N N . THR A 1 109 ? -24.643 -0.004 18.302 1.00 65.62 109 THR A N 1
ATOM 848 C CA . THR A 1 109 ? -23.659 0.999 17.876 1.00 65.62 109 THR A CA 1
ATOM 849 C C . THR A 1 109 ? -23.666 1.038 16.350 1.00 65.62 109 THR A C 1
ATOM 851 O O . THR A 1 109 ? -23.504 -0.032 15.749 1.00 65.62 109 THR A O 1
ATOM 854 N N . PRO A 1 110 ? -23.812 2.205 15.701 1.00 65.25 110 PRO A N 1
ATOM 855 C CA . PRO A 1 110 ? -23.706 2.301 14.254 1.00 65.25 110 PRO A CA 1
ATOM 856 C C . PRO A 1 110 ? -22.335 1.789 13.788 1.00 65.25 110 PRO A C 1
ATOM 858 O O . PRO A 1 110 ? -21.336 1.984 14.492 1.00 65.25 110 PRO A O 1
ATOM 861 N N . PRO A 1 111 ? -22.246 1.130 12.622 1.00 67.69 111 PRO A N 1
ATOM 862 C CA . PRO A 1 111 ? -20.961 0.718 12.077 1.00 67.69 111 PRO A CA 1
ATOM 863 C C . PRO A 1 111 ? -20.099 1.956 11.793 1.00 67.69 111 PRO A C 1
ATOM 865 O O . PRO A 1 111 ? -20.466 2.821 11.002 1.00 67.69 111 PRO A O 1
ATOM 868 N N . LEU A 1 112 ? -18.945 2.050 12.456 1.00 76.88 112 LEU A N 1
ATOM 869 C CA . LEU A 1 112 ? -17.979 3.122 12.230 1.00 76.88 112 LEU A CA 1
ATOM 870 C C . LEU A 1 112 ? -17.234 2.883 10.915 1.00 76.88 112 LEU A C 1
ATOM 872 O O . LEU A 1 112 ? -16.946 1.740 10.569 1.00 76.88 112 LEU A O 1
ATOM 876 N N . GLN A 1 113 ? -16.830 3.955 10.226 1.00 78.62 113 GLN A N 1
ATOM 877 C CA . GLN A 1 113 ? -16.030 3.838 8.997 1.00 78.62 113 GLN A CA 1
ATOM 878 C C . GLN A 1 113 ? -14.732 3.046 9.233 1.00 78.62 113 GLN A C 1
ATOM 880 O O . GLN A 1 113 ? -14.322 2.248 8.397 1.00 78.62 113 GLN A O 1
ATOM 885 N N . ALA A 1 114 ? -14.124 3.180 10.416 1.00 82.69 114 ALA A N 1
ATOM 886 C CA . ALA A 1 114 ? -12.943 2.407 10.798 1.00 82.69 114 ALA A CA 1
ATOM 887 C C . ALA A 1 114 ? -13.164 0.879 10.766 1.00 82.69 114 ALA A C 1
ATOM 889 O O . ALA A 1 114 ? -12.192 0.135 10.666 1.00 82.69 114 ALA A O 1
ATOM 890 N N . HIS A 1 115 ? -14.414 0.398 10.820 1.00 82.56 115 HIS A N 1
ATOM 891 C CA . HIS A 1 115 ? -14.721 -1.031 10.759 1.00 82.56 115 HIS A CA 1
ATOM 892 C C . HIS A 1 115 ? -14.488 -1.649 9.374 1.00 82.56 115 HIS A C 1
ATOM 894 O O . HIS A 1 115 ? -14.254 -2.853 9.290 1.00 82.56 115 HIS A O 1
ATOM 900 N N . SER A 1 116 ? -14.516 -0.842 8.308 1.00 84.81 116 SER A N 1
ATOM 901 C CA . SER A 1 116 ? -14.229 -1.270 6.931 1.00 84.81 116 SER A CA 1
ATOM 902 C C . SER A 1 116 ? -12.849 -0.828 6.435 1.00 84.81 116 SER A C 1
ATOM 904 O O . SER A 1 116 ? -12.550 -0.973 5.252 1.00 84.81 116 SER A O 1
ATOM 906 N N . ALA A 1 117 ? -12.020 -0.256 7.309 1.00 88.75 117 ALA A N 1
ATOM 907 C CA . ALA A 1 117 ? -10.728 0.294 6.930 1.00 88.75 117 ALA A CA 1
ATOM 908 C C . ALA A 1 117 ? -9.610 -0.764 6.898 1.00 88.75 117 ALA A C 1
ATOM 910 O O . ALA A 1 117 ? -9.620 -1.760 7.627 1.00 88.75 117 ALA A O 1
ATOM 911 N N . THR A 1 118 ? -8.596 -0.478 6.088 1.00 89.12 118 THR A N 1
ATOM 912 C CA . THR A 1 118 ? -7.295 -1.147 6.092 1.00 89.12 118 THR A CA 1
ATOM 913 C C . THR A 1 118 ? -6.403 -0.496 7.139 1.00 89.12 118 THR A C 1
ATOM 915 O O . THR A 1 118 ? -6.230 0.721 7.124 1.00 89.12 118 THR A O 1
ATOM 918 N N . PHE A 1 119 ? -5.768 -1.281 8.004 1.00 90.88 119 PHE A N 1
ATOM 919 C CA . PHE A 1 119 ? -4.819 -0.778 8.994 1.00 90.88 119 PHE A CA 1
ATOM 920 C C . PHE A 1 119 ? -3.377 -0.998 8.551 1.00 90.88 119 PHE A C 1
ATOM 922 O O . PHE A 1 119 ? -3.038 -2.018 7.950 1.00 90.88 119 PHE A O 1
ATOM 929 N N . ILE A 1 120 ? -2.524 -0.033 8.888 1.00 91.69 120 ILE A N 1
ATOM 930 C CA . ILE A 1 120 ? -1.102 -0.017 8.554 1.00 91.69 120 ILE A CA 1
ATOM 931 C C . ILE A 1 120 ? -0.325 0.231 9.841 1.00 91.69 120 ILE A C 1
ATOM 933 O O . ILE A 1 120 ? -0.464 1.287 10.461 1.00 91.69 120 ILE A O 1
ATOM 937 N N . SER A 1 121 ? 0.512 -0.722 10.244 1.00 92.19 121 SER A N 1
ATOM 938 C CA . SER A 1 121 ? 1.439 -0.560 11.370 1.00 92.19 121 SER A CA 1
ATOM 939 C C . SER A 1 121 ? 2.875 -0.530 10.866 1.00 92.19 121 SER A C 1
ATOM 941 O O . SER A 1 121 ? 3.295 -1.450 10.173 1.00 92.19 121 SER A O 1
ATOM 943 N N . ALA A 1 122 ? 3.642 0.490 11.247 1.00 91.81 122 ALA A N 1
ATOM 944 C CA . ALA A 1 122 ? 5.058 0.589 10.896 1.00 91.81 122 ALA A CA 1
ATOM 945 C C . ALA A 1 122 ? 5.950 0.113 12.045 1.00 91.81 122 ALA A C 1
ATOM 947 O O . ALA A 1 122 ? 5.804 0.556 13.188 1.00 91.81 122 ALA A O 1
ATOM 948 N N . TYR A 1 123 ? 6.914 -0.740 11.729 1.00 90.31 123 TYR A N 1
ATOM 949 C CA . TYR A 1 123 ? 7.884 -1.323 12.645 1.00 90.31 123 TYR A CA 1
ATOM 950 C C . TYR A 1 123 ? 9.294 -0.960 12.187 1.00 90.31 123 TYR A C 1
ATOM 952 O O . TYR A 1 123 ? 9.597 -1.041 11.005 1.00 90.31 123 TYR A O 1
ATOM 960 N N . GLY A 1 124 ? 10.176 -0.600 13.119 1.00 88.31 124 GLY A N 1
ATOM 961 C CA . GLY A 1 124 ? 11.606 -0.561 12.798 1.00 88.31 124 GLY A CA 1
ATOM 962 C C . GLY A 1 124 ? 12.176 -1.977 12.639 1.00 88.31 124 GLY A C 1
ATOM 963 O O . GLY A 1 124 ? 11.572 -2.942 13.119 1.00 88.31 124 GLY A O 1
ATOM 964 N N . LEU A 1 125 ? 13.361 -2.095 12.034 1.00 83.00 125 LEU A N 1
ATOM 965 C CA . LEU A 1 125 ? 14.116 -3.357 11.957 1.00 83.00 125 LEU A CA 1
ATOM 966 C C . LEU A 1 125 ? 14.206 -4.043 13.329 1.00 83.00 125 LEU A C 1
ATOM 968 O O . LEU A 1 125 ? 14.538 -3.400 14.328 1.00 83.00 125 LEU A O 1
ATOM 972 N N . GLY A 1 126 ? 13.851 -5.332 13.396 1.00 80.12 126 GLY A N 1
ATOM 973 C CA . GLY A 1 126 ? 13.860 -6.110 14.641 1.00 80.12 126 GLY A CA 1
ATOM 974 C C . GLY A 1 126 ? 12.841 -5.683 15.714 1.00 80.12 126 GLY A C 1
ATOM 975 O O . GLY A 1 126 ? 12.697 -6.364 16.731 1.00 80.12 126 GLY A O 1
ATOM 976 N N . ALA A 1 127 ? 12.073 -4.607 15.512 1.00 86.06 127 ALA A N 1
ATOM 977 C CA . ALA A 1 127 ? 11.150 -4.100 16.524 1.00 86.06 127 ALA A CA 1
ATOM 978 C C . ALA A 1 127 ? 9.922 -5.013 16.691 1.00 86.06 127 ALA A C 1
ATOM 980 O O . ALA A 1 127 ? 9.357 -5.520 15.717 1.00 86.06 127 ALA A O 1
ATOM 981 N N . LYS A 1 128 ? 9.484 -5.194 17.944 1.00 83.31 128 LYS A N 1
ATOM 982 C CA . LYS A 1 128 ? 8.233 -5.896 18.296 1.00 83.31 128 LYS A CA 1
ATOM 983 C C . LYS A 1 128 ? 7.043 -4.948 18.464 1.00 83.31 128 LYS A C 1
ATOM 985 O O . LYS A 1 128 ? 5.898 -5.380 18.392 1.00 83.31 128 LYS A O 1
ATOM 990 N N . ILE A 1 129 ? 7.316 -3.666 18.697 1.00 86.56 129 ILE A N 1
ATOM 991 C CA . ILE A 1 129 ? 6.311 -2.630 18.942 1.00 86.56 129 ILE A CA 1
ATOM 992 C C . ILE A 1 129 ? 6.260 -1.714 17.721 1.00 86.56 129 ILE A C 1
ATOM 994 O O . ILE A 1 129 ? 7.302 -1.305 17.203 1.00 86.56 129 ILE A O 1
ATOM 998 N N . ALA A 1 130 ? 5.049 -1.407 17.261 1.00 89.69 130 ALA A N 1
ATOM 999 C CA . ALA A 1 130 ? 4.847 -0.494 16.147 1.00 89.69 130 ALA A CA 1
ATOM 1000 C C . ALA A 1 130 ? 5.215 0.940 16.561 1.00 89.69 130 ALA A C 1
ATOM 1002 O O . ALA A 1 130 ? 4.780 1.423 17.606 1.00 89.69 130 ALA A O 1
ATOM 1003 N N . ARG A 1 131 ? 5.976 1.644 15.718 1.00 91.00 131 ARG A N 1
ATOM 1004 C CA . ARG A 1 131 ? 6.291 3.076 15.878 1.00 91.00 131 ARG A CA 1
ATOM 1005 C C . ARG A 1 131 ? 5.040 3.936 15.739 1.00 91.00 131 ARG A C 1
ATOM 1007 O O . ARG A 1 131 ? 4.902 4.969 16.389 1.00 91.00 131 ARG A O 1
ATOM 1014 N N . TRP A 1 132 ? 4.145 3.523 14.852 1.00 91.88 132 TRP A N 1
ATOM 1015 C CA . TRP A 1 132 ? 2.835 4.123 14.666 1.00 91.88 132 TRP A CA 1
ATOM 1016 C C . TRP A 1 132 ? 1.899 3.122 13.995 1.00 91.88 132 TRP A C 1
ATOM 1018 O O . TRP A 1 132 ? 2.332 2.149 13.378 1.00 91.88 132 TRP A O 1
ATOM 1028 N N . THR A 1 133 ? 0.601 3.364 14.134 1.00 92.62 133 THR A N 1
ATOM 1029 C CA . THR A 1 133 ? -0.446 2.678 13.374 1.00 92.62 133 THR A CA 1
ATOM 1030 C C . THR A 1 133 ? -1.371 3.732 12.790 1.00 92.62 133 THR A C 1
ATOM 1032 O O . THR A 1 133 ? -1.614 4.746 13.440 1.00 92.62 133 THR A O 1
ATOM 1035 N N . SER A 1 134 ? -1.842 3.536 11.569 1.00 93.62 134 SER A N 1
ATOM 1036 C CA . SER A 1 134 ? -2.868 4.360 10.930 1.00 93.62 134 SER A CA 1
ATOM 1037 C C . SER A 1 134 ? -3.858 3.472 10.186 1.00 93.62 134 SER A C 1
ATOM 1039 O O . SER A 1 134 ? -3.693 2.249 10.155 1.00 93.62 134 SER A O 1
ATOM 1041 N N . PHE A 1 135 ? -4.895 4.072 9.611 1.00 91.31 135 PHE A N 1
ATOM 1042 C CA . PHE A 1 135 ? -5.790 3.370 8.700 1.00 91.31 135 PHE A CA 1
ATOM 1043 C C . PHE A 1 135 ? -6.007 4.142 7.401 1.00 91.31 135 PHE A C 1
ATOM 1045 O O . PHE A 1 135 ? -5.795 5.351 7.322 1.00 91.31 135 PHE A O 1
ATOM 1052 N N . THR A 1 136 ? -6.422 3.423 6.370 1.00 89.12 136 THR A N 1
ATOM 1053 C CA . THR A 1 136 ? -6.801 3.962 5.069 1.00 89.12 136 THR A CA 1
ATOM 1054 C C . THR A 1 136 ? -8.040 3.244 4.552 1.00 89.12 136 THR A C 1
ATOM 1056 O O . THR A 1 136 ? -8.321 2.108 4.934 1.00 89.12 136 THR A O 1
ATOM 1059 N N . PHE A 1 137 ? -8.780 3.915 3.677 1.00 89.12 137 PHE A N 1
ATOM 1060 C CA . PHE A 1 137 ? -9.871 3.314 2.914 1.00 89.12 137 PHE A CA 1
ATOM 1061 C C . PHE A 1 137 ? -9.400 2.769 1.566 1.00 89.12 137 PHE A C 1
ATOM 1063 O O . PHE A 1 137 ? -10.185 2.139 0.862 1.00 89.12 137 PHE A O 1
ATOM 1070 N N . THR A 1 138 ? -8.121 2.966 1.225 1.00 86.88 138 THR A N 1
ATOM 1071 C CA . THR A 1 138 ? -7.495 2.263 0.108 1.00 86.88 138 THR A CA 1
ATOM 1072 C C . THR A 1 138 ? -7.577 0.755 0.374 1.00 86.88 138 THR A C 1
ATOM 1074 O O . THR A 1 138 ? -7.110 0.288 1.426 1.00 86.88 138 THR A O 1
ATOM 1077 N N . PRO A 1 139 ? -8.175 -0.026 -0.537 1.00 84.44 139 PRO A N 1
ATOM 1078 C CA . PRO A 1 139 ? -8.227 -1.472 -0.389 1.00 84.44 139 PRO A CA 1
ATOM 1079 C C . PRO A 1 139 ? -6.813 -2.063 -0.426 1.00 84.44 139 PRO A C 1
ATOM 1081 O O . PRO A 1 139 ? -5.925 -1.545 -1.101 1.00 84.44 139 PRO A O 1
ATOM 1084 N N . THR A 1 140 ? -6.587 -3.158 0.298 1.00 83.88 140 THR A N 1
ATOM 1085 C CA . THR A 1 140 ? -5.318 -3.895 0.226 1.00 83.88 140 THR A CA 1
ATOM 1086 C C . THR A 1 140 ? -5.273 -4.789 -0.998 1.00 83.88 140 THR A C 1
ATOM 1088 O O . THR A 1 140 ? -6.247 -5.485 -1.291 1.00 83.88 140 THR A O 1
ATOM 1091 N N . SER A 1 141 ? -4.107 -4.867 -1.631 1.00 85.19 141 SER A N 1
ATOM 1092 C CA . SER A 1 141 ? -3.811 -5.930 -2.590 1.00 85.19 141 SER A CA 1
ATOM 1093 C C . SER A 1 141 ? -3.919 -7.305 -1.919 1.00 85.19 141 SER A C 1
ATOM 1095 O O . SER A 1 141 ? -3.588 -7.457 -0.738 1.00 85.19 141 SER A O 1
ATOM 1097 N N . SER A 1 142 ? -4.352 -8.324 -2.666 1.00 84.81 142 SER A N 1
ATOM 1098 C CA . SER A 1 142 ? -4.395 -9.696 -2.142 1.00 84.81 142 SER A CA 1
ATOM 1099 C C . SER A 1 142 ? -2.976 -10.188 -1.814 1.00 84.81 142 SER A C 1
ATOM 1101 O O . SER A 1 142 ? -2.041 -9.825 -2.532 1.00 84.81 142 SER A O 1
ATOM 1103 N N . PRO A 1 143 ? -2.768 -10.997 -0.757 1.00 84.06 143 PRO A N 1
ATOM 1104 C CA . PRO A 1 143 ? -1.433 -11.478 -0.407 1.00 84.06 143 PRO A CA 1
ATOM 1105 C C . PRO A 1 143 ? -0.763 -12.241 -1.556 1.00 84.06 143 PRO A C 1
ATOM 1107 O O . PRO A 1 143 ? -1.330 -13.190 -2.094 1.00 84.06 143 PRO A O 1
ATOM 1110 N N . GLY A 1 144 ? 0.451 -11.829 -1.919 1.00 83.44 144 GLY A N 1
ATOM 1111 C CA . GLY A 1 144 ? 1.222 -12.400 -3.027 1.00 83.44 144 GLY A CA 1
ATOM 1112 C C . GLY A 1 144 ? 0.795 -11.920 -4.417 1.00 83.44 144 GLY A C 1
ATOM 1113 O O . GLY A 1 144 ? 1.427 -12.298 -5.398 1.00 83.44 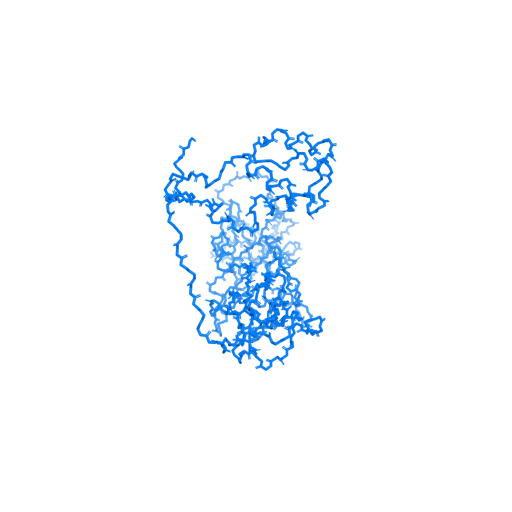144 GLY A O 1
ATOM 1114 N N . ALA A 1 145 ? -0.231 -11.073 -4.508 1.00 87.12 145 ALA A N 1
ATOM 1115 C CA . ALA A 1 145 ? -0.719 -10.479 -5.746 1.00 87.12 145 ALA A CA 1
ATOM 1116 C C . ALA A 1 145 ? -0.780 -8.946 -5.590 1.00 87.12 145 ALA A C 1
ATOM 1118 O O . ALA A 1 145 ? -1.874 -8.390 -5.449 1.00 87.12 145 ALA A O 1
ATOM 1119 N N . PRO A 1 146 ? 0.385 -8.263 -5.547 1.00 88.50 146 PRO A N 1
ATOM 1120 C CA . PRO A 1 146 ? 0.431 -6.805 -5.561 1.00 88.50 146 PRO A CA 1
ATOM 1121 C C . PRO A 1 146 ? -0.296 -6.263 -6.791 1.00 88.50 146 PRO A C 1
ATOM 1123 O O . PRO A 1 146 ? -0.135 -6.798 -7.887 1.00 88.50 146 PRO A O 1
ATOM 1126 N N . ALA A 1 147 ? -1.061 -5.194 -6.596 1.00 87.56 147 ALA A N 1
ATOM 1127 C CA . ALA A 1 147 ? -1.785 -4.491 -7.641 1.00 87.56 147 ALA A CA 1
ATOM 1128 C C . ALA A 1 147 ? -1.568 -2.980 -7.505 1.00 87.56 147 ALA A C 1
ATOM 1130 O O . ALA A 1 147 ? -1.578 -2.448 -6.392 1.00 87.56 147 ALA A O 1
ATOM 1131 N N . LYS A 1 148 ? -1.397 -2.289 -8.634 1.00 87.19 148 LYS A N 1
ATOM 1132 C CA . LYS A 1 148 ? -1.365 -0.818 -8.688 1.00 87.19 148 LYS A CA 1
ATOM 1133 C C . LYS A 1 148 ? -2.663 -0.213 -8.128 1.00 87.19 148 LYS A C 1
ATOM 1135 O O . LYS A 1 148 ? -3.739 -0.736 -8.404 1.00 87.19 148 LYS A O 1
ATOM 1140 N N . GLU A 1 149 ? -2.566 0.919 -7.425 1.00 85.44 149 GLU A N 1
ATOM 1141 C CA . GLU A 1 149 ? -3.695 1.679 -6.829 1.00 85.44 149 GLU A CA 1
ATOM 1142 C C . GLU A 1 149 ? -4.323 1.019 -5.588 1.00 85.44 149 GLU A C 1
ATOM 1144 O O . GLU A 1 149 ? -5.322 1.499 -5.049 1.00 85.44 149 GLU A O 1
ATOM 1149 N N . PHE A 1 150 ? -3.721 -0.068 -5.108 1.00 85.81 150 PHE A N 1
ATOM 1150 C CA . PHE A 1 150 ? -4.084 -0.731 -3.863 1.00 85.81 150 PHE A CA 1
ATOM 1151 C C . PHE A 1 150 ? -2.965 -0.560 -2.839 1.00 85.81 150 PHE A C 1
ATOM 1153 O O . PHE A 1 150 ? -1.780 -0.613 -3.165 1.00 85.81 150 PHE A O 1
ATOM 1160 N N . ALA A 1 151 ? -3.326 -0.497 -1.559 1.00 85.50 151 ALA A N 1
ATOM 1161 C CA . ALA A 1 151 ? -2.339 -0.514 -0.494 1.00 85.50 151 ALA A CA 1
ATOM 1162 C C . ALA A 1 151 ? -1.541 -1.830 -0.548 1.00 85.50 151 ALA A C 1
ATOM 1164 O O . ALA A 1 151 ? -2.107 -2.929 -0.602 1.00 85.50 151 ALA A O 1
ATOM 1165 N N . GLY A 1 152 ? -0.213 -1.713 -0.517 1.00 85.62 152 GLY A N 1
ATOM 1166 C CA . GLY A 1 152 ? 0.692 -2.858 -0.635 1.00 85.62 152 GLY A CA 1
ATOM 1167 C C . GLY A 1 152 ? 1.013 -3.242 -2.078 1.00 85.62 152 GLY A C 1
ATOM 1168 O O . GLY A 1 152 ? 1.005 -4.427 -2.404 1.00 85.62 152 GLY A O 1
ATOM 1169 N N . GLU A 1 153 ? 1.329 -2.252 -2.917 1.00 86.81 153 GLU A N 1
ATOM 1170 C CA . GLU A 1 153 ? 1.820 -2.430 -4.295 1.00 86.81 153 GLU A CA 1
ATOM 1171 C C . GLU A 1 153 ? 3.175 -3.165 -4.374 1.00 86.81 153 GLU A C 1
ATOM 1173 O O . GLU A 1 153 ? 3.542 -3.679 -5.427 1.00 86.81 153 GLU A O 1
ATOM 1178 N N . LEU A 1 154 ? 3.911 -3.242 -3.258 1.00 87.81 154 LEU A N 1
ATOM 1179 C CA . LEU A 1 154 ? 5.068 -4.117 -3.058 1.00 87.81 154 LEU A CA 1
ATOM 1180 C C . LEU A 1 154 ? 4.846 -4.944 -1.802 1.00 87.81 154 LEU A C 1
ATOM 1182 O O . LEU A 1 154 ? 4.558 -4.399 -0.743 1.00 87.81 154 LEU A O 1
ATOM 1186 N N . GLN A 1 155 ? 4.987 -6.255 -1.914 1.00 91.06 155 GLN A N 1
ATOM 1187 C CA . GLN A 1 155 ? 4.659 -7.206 -0.867 1.00 91.06 155 GLN A CA 1
ATOM 1188 C C . GLN A 1 155 ? 5.806 -8.166 -0.624 1.00 91.06 155 GLN A C 1
ATOM 1190 O O . GLN A 1 155 ? 6.451 -8.658 -1.547 1.00 91.06 155 GLN A O 1
ATOM 1195 N N . CYS A 1 156 ? 6.014 -8.481 0.640 1.00 89.69 156 CYS A N 1
ATOM 1196 C CA . CYS A 1 156 ? 6.966 -9.466 1.105 1.00 89.69 156 CYS A CA 1
ATOM 1197 C C . CYS A 1 156 ? 6.176 -10.567 1.821 1.00 89.69 156 CYS A C 1
ATOM 1199 O O . CYS A 1 156 ? 5.210 -10.291 2.543 1.00 89.69 156 CYS A O 1
ATOM 1201 N N . LYS A 1 157 ? 6.592 -11.819 1.614 1.00 86.44 157 LYS A N 1
ATOM 1202 C CA . LYS A 1 157 ? 5.919 -13.015 2.147 1.00 86.44 157 LYS A CA 1
ATOM 1203 C C . LYS A 1 157 ? 5.786 -12.982 3.670 1.00 86.44 157 LYS A C 1
ATOM 1205 O O . LYS A 1 157 ? 4.764 -13.374 4.224 1.00 86.44 157 LYS A O 1
ATOM 1210 N N . ASP A 1 158 ? 6.839 -12.529 4.334 1.00 86.44 158 ASP A N 1
ATOM 1211 C CA . ASP A 1 158 ? 6.950 -12.456 5.780 1.00 86.44 158 ASP A CA 1
ATOM 1212 C C . ASP A 1 158 ? 7.882 -11.306 6.189 1.00 86.44 158 ASP A C 1
ATOM 1214 O O . ASP A 1 158 ? 8.465 -10.611 5.350 1.00 86.44 158 ASP A O 1
ATOM 1218 N N . LYS A 1 159 ? 7.995 -11.089 7.503 1.00 84.69 159 LYS A N 1
ATOM 1219 C CA . LYS A 1 159 ? 8.825 -10.024 8.070 1.00 84.69 159 LYS A CA 1
ATOM 1220 C C . LYS A 1 159 ? 10.306 -10.197 7.715 1.00 84.69 159 LYS A C 1
ATOM 1222 O O . LYS A 1 159 ? 10.960 -9.201 7.442 1.00 84.69 159 LYS A O 1
ATOM 1227 N N . GLN A 1 160 ? 10.813 -11.430 7.694 1.00 86.25 160 GLN A N 1
ATOM 1228 C CA . GLN A 1 160 ? 12.215 -11.705 7.370 1.00 86.25 160 GLN A CA 1
ATOM 1229 C C . GLN A 1 160 ? 12.513 -11.346 5.912 1.00 86.25 160 GLN A C 1
ATOM 1231 O O . GLN A 1 160 ? 13.462 -10.630 5.626 1.00 86.25 160 GLN A O 1
ATOM 1236 N N . SER A 1 161 ? 11.628 -11.745 4.999 1.00 88.88 161 SER A N 1
ATOM 1237 C CA . SER A 1 161 ? 11.711 -11.391 3.581 1.00 88.88 161 SER A CA 1
ATOM 1238 C C . SER A 1 161 ? 11.665 -9.878 3.374 1.00 88.88 161 SER A C 1
ATOM 1240 O O . SER A 1 161 ? 12.318 -9.366 2.472 1.00 88.88 161 SER A O 1
ATOM 1242 N N . ALA A 1 162 ? 10.924 -9.148 4.212 1.00 88.69 162 ALA A N 1
ATOM 1243 C CA . ALA A 1 162 ? 10.976 -7.693 4.219 1.00 88.69 162 ALA A CA 1
ATOM 1244 C C . ALA A 1 162 ? 12.351 -7.187 4.702 1.00 88.69 162 ALA A C 1
ATOM 1246 O O . ALA A 1 162 ? 12.975 -6.395 4.006 1.00 88.69 162 ALA A O 1
ATOM 1247 N N . GLU A 1 163 ? 12.873 -7.675 5.831 1.00 87.69 163 GLU A N 1
ATOM 1248 C CA . GLU A 1 163 ? 14.210 -7.296 6.333 1.00 87.69 163 GLU A CA 1
ATOM 1249 C C . GLU A 1 163 ? 15.319 -7.526 5.288 1.00 87.69 163 GLU A C 1
ATOM 1251 O O . GLU A 1 163 ? 16.166 -6.654 5.091 1.00 87.69 163 GLU A O 1
ATOM 1256 N N . ASP A 1 164 ? 15.246 -8.634 4.547 1.00 88.56 164 ASP A N 1
ATOM 1257 C CA . ASP A 1 164 ? 16.181 -8.985 3.469 1.00 88.56 164 ASP A CA 1
ATOM 1258 C C . ASP A 1 164 ? 15.853 -8.308 2.120 1.00 88.56 164 ASP A C 1
ATOM 1260 O O . ASP A 1 164 ? 16.575 -8.467 1.134 1.00 88.56 164 ASP A O 1
ATOM 1264 N N . PHE A 1 165 ? 14.763 -7.537 2.062 1.00 88.56 165 PHE A N 1
ATOM 1265 C CA . PHE A 1 165 ? 14.227 -6.874 0.871 1.00 88.56 165 PHE A CA 1
ATOM 1266 C C . PHE A 1 165 ? 13.962 -7.828 -0.313 1.00 88.56 165 PHE A C 1
ATOM 1268 O O . PHE A 1 165 ? 14.086 -7.460 -1.483 1.00 88.56 165 PHE A O 1
ATOM 1275 N N . ASN A 1 166 ? 13.563 -9.061 -0.001 1.00 90.06 166 ASN A N 1
ATOM 1276 C CA . ASN A 1 166 ? 13.134 -10.088 -0.942 1.00 90.06 166 ASN A CA 1
ATOM 1277 C C . ASN A 1 166 ? 11.608 -10.032 -1.130 1.00 90.06 166 ASN A C 1
ATOM 1279 O O . ASN A 1 166 ? 10.848 -10.822 -0.564 1.00 90.06 166 ASN A O 1
ATOM 1283 N N . CYS A 1 167 ? 11.162 -9.032 -1.883 1.00 90.25 167 CYS A N 1
ATOM 1284 C CA . CYS A 1 167 ? 9.751 -8.700 -2.071 1.00 90.25 167 CYS A CA 1
ATOM 1285 C C . CYS A 1 167 ? 9.373 -8.738 -3.560 1.00 90.25 167 CYS A C 1
ATOM 1287 O O . CYS A 1 167 ? 10.238 -8.821 -4.427 1.00 90.25 167 CYS A O 1
ATOM 1289 N N . VAL A 1 168 ? 8.080 -8.658 -3.868 1.00 90.44 168 VAL A N 1
ATOM 1290 C CA . VAL A 1 168 ? 7.539 -8.618 -5.236 1.00 90.44 168 VAL A CA 1
ATOM 1291 C C . VAL A 1 168 ? 6.604 -7.422 -5.355 1.00 90.44 168 VAL A C 1
ATOM 1293 O O . VAL A 1 168 ? 5.917 -7.083 -4.396 1.00 90.44 168 VAL A O 1
ATOM 1296 N N . PHE A 1 169 ? 6.570 -6.772 -6.514 1.00 90.50 169 PHE A N 1
ATOM 1297 C CA . PHE A 1 169 ? 5.661 -5.660 -6.790 1.00 90.50 169 PHE A CA 1
ATOM 1298 C C . PHE A 1 169 ? 4.999 -5.815 -8.156 1.00 90.50 169 PHE A C 1
ATOM 1300 O O . PHE A 1 169 ? 5.442 -6.623 -8.969 1.00 90.50 169 PHE A O 1
ATOM 1307 N N . ASP A 1 170 ? 3.932 -5.060 -8.401 1.00 88.12 170 ASP A N 1
ATOM 1308 C CA . ASP A 1 170 ? 3.210 -5.108 -9.674 1.00 88.12 170 ASP A CA 1
ATOM 1309 C C . ASP A 1 170 ? 4.081 -4.525 -10.820 1.00 88.12 170 ASP A C 1
ATOM 1311 O O . ASP A 1 170 ? 4.525 -3.375 -10.737 1.00 88.12 170 ASP A O 1
ATOM 1315 N N . PRO A 1 171 ? 4.348 -5.260 -11.917 1.00 87.75 171 PRO A N 1
ATOM 1316 C CA . PRO A 1 171 ? 5.158 -4.747 -13.028 1.00 87.75 171 PRO A CA 1
ATOM 1317 C C . PRO A 1 171 ? 4.553 -3.503 -13.702 1.00 87.75 171 PRO A C 1
ATOM 1319 O O . PRO A 1 171 ? 5.277 -2.711 -14.305 1.00 87.75 171 PRO A O 1
ATOM 1322 N N . THR A 1 172 ? 3.242 -3.282 -13.581 1.00 88.06 172 THR A N 1
ATOM 1323 C CA . THR A 1 172 ? 2.541 -2.117 -14.141 1.00 88.06 172 THR A CA 1
ATOM 1324 C C . THR A 1 172 ? 2.811 -0.813 -13.388 1.00 88.06 172 THR A C 1
ATOM 1326 O O . THR A 1 172 ? 2.488 0.260 -13.907 1.00 88.06 172 THR A O 1
ATOM 1329 N N . LEU A 1 173 ? 3.468 -0.863 -12.219 1.00 88.00 173 LEU A N 1
ATOM 1330 C CA . LEU A 1 173 ? 3.915 0.339 -11.502 1.00 88.00 173 LEU A CA 1
ATOM 1331 C C . LEU A 1 173 ? 4.911 1.162 -12.317 1.00 88.00 173 LEU A C 1
ATOM 1333 O O . LEU A 1 173 ? 5.008 2.372 -12.124 1.00 88.00 173 LEU A O 1
ATOM 1337 N N . CYS A 1 174 ? 5.641 0.524 -13.233 1.00 88.12 174 CYS A N 1
ATOM 1338 C CA . CYS A 1 174 ? 6.640 1.158 -14.077 1.00 88.12 174 CYS A CA 1
ATOM 1339 C C . CYS A 1 174 ? 6.277 1.047 -15.558 1.00 88.12 174 CYS A C 1
ATOM 1341 O O . CYS A 1 174 ? 6.121 -0.040 -16.106 1.00 88.12 174 CYS A O 1
ATOM 1343 N N . LYS A 1 175 ? 6.250 2.187 -16.249 1.00 89.69 175 LYS A N 1
ATOM 1344 C CA . LYS A 1 175 ? 6.139 2.262 -17.706 1.00 89.69 175 LYS A CA 1
ATOM 1345 C C . LYS A 1 175 ? 7.471 2.691 -18.304 1.00 89.69 175 LYS A C 1
ATOM 1347 O O . LYS A 1 175 ? 7.922 3.813 -18.079 1.00 89.69 175 LYS A O 1
ATOM 1352 N N . CYS A 1 176 ? 8.065 1.812 -19.101 1.00 85.88 176 CYS A N 1
ATOM 1353 C CA . CYS A 1 176 ? 9.345 2.032 -19.765 1.00 85.88 176 CYS A CA 1
ATOM 1354 C C . CYS A 1 176 ? 9.189 2.121 -21.283 1.00 85.88 176 CYS A C 1
ATOM 1356 O O . CYS A 1 176 ? 8.400 1.391 -21.879 1.00 85.88 176 CYS A O 1
ATOM 1358 N N . VAL A 1 177 ? 9.963 3.006 -21.904 1.00 85.88 177 VAL A N 1
ATOM 1359 C CA . VAL A 1 177 ? 10.003 3.237 -23.350 1.00 85.88 177 VAL A CA 1
ATOM 1360 C C . VAL A 1 177 ? 11.455 3.360 -23.817 1.00 85.88 177 VAL A C 1
ATOM 1362 O O . VAL A 1 177 ? 12.264 4.067 -23.213 1.00 85.88 177 VAL A O 1
ATOM 1365 N N . GLY A 1 178 ? 11.802 2.639 -24.883 1.00 80.00 178 GLY A N 1
ATOM 1366 C CA . GLY A 1 178 ? 13.112 2.729 -25.528 1.00 80.00 178 GLY A CA 1
ATOM 1367 C C . GLY A 1 178 ? 13.180 3.906 -26.502 1.00 80.00 178 GLY A C 1
ATOM 1368 O O . GLY A 1 178 ? 12.240 4.151 -27.251 1.00 80.00 178 GLY A O 1
ATOM 1369 N N . PHE A 1 179 ? 14.307 4.613 -26.511 1.00 78.44 179 PHE A N 1
ATOM 1370 C CA . PHE A 1 179 ? 14.613 5.720 -27.414 1.00 78.44 179 PHE A CA 1
ATOM 1371 C C . PHE A 1 179 ? 16.056 5.613 -27.907 1.00 78.44 179 PHE A C 1
ATOM 1373 O O . PHE A 1 179 ? 16.996 5.953 -27.184 1.00 78.44 179 PHE A O 1
ATOM 1380 N N . ALA A 1 180 ? 16.234 5.184 -29.158 1.00 77.81 180 ALA A N 1
ATOM 1381 C CA . ALA A 1 180 ? 17.533 5.027 -29.814 1.00 77.81 180 ALA A CA 1
ATOM 1382 C C . ALA A 1 180 ? 18.517 4.136 -29.026 1.00 77.81 180 ALA A C 1
ATOM 1384 O O . ALA A 1 180 ? 18.516 2.923 -29.206 1.00 77.81 180 ALA A O 1
ATOM 1385 N N . THR A 1 181 ? 19.335 4.736 -28.155 1.00 73.06 181 THR A N 1
ATOM 1386 C CA . THR A 1 181 ? 20.338 4.067 -27.300 1.00 73.06 181 THR A CA 1
ATOM 1387 C C . THR A 1 181 ? 20.054 4.217 -25.801 1.00 73.06 181 THR A C 1
ATOM 1389 O O . THR A 1 181 ? 20.923 3.955 -24.970 1.00 73.06 181 THR A O 1
ATOM 1392 N N . LYS A 1 182 ? 18.870 4.711 -25.428 1.00 75.44 182 LYS A N 1
ATOM 1393 C CA . LYS A 1 182 ? 18.465 4.970 -24.041 1.00 75.44 182 LYS A CA 1
ATOM 1394 C C . LYS A 1 182 ? 17.107 4.339 -23.762 1.00 75.44 182 LYS A C 1
ATOM 1396 O O . LYS A 1 182 ? 16.302 4.164 -24.666 1.00 75.44 182 LYS A O 1
ATOM 1401 N N . VAL A 1 183 ? 16.838 4.056 -22.494 1.00 80.56 183 VAL A N 1
ATOM 1402 C CA . VAL A 1 183 ? 15.509 3.667 -22.013 1.00 80.56 183 VAL A CA 1
ATOM 1403 C C . VAL A 1 183 ? 15.068 4.708 -20.995 1.00 80.56 183 VAL A C 1
ATOM 1405 O O . VAL A 1 183 ? 15.853 5.094 -20.130 1.00 80.56 183 VAL A O 1
ATOM 1408 N N . ASN A 1 184 ? 13.836 5.191 -21.125 1.00 83.19 184 ASN A N 1
ATOM 1409 C CA . ASN A 1 184 ? 13.211 6.099 -20.174 1.00 83.19 184 ASN A CA 1
ATOM 1410 C C . ASN A 1 184 ? 12.056 5.373 -19.486 1.00 83.19 184 ASN A C 1
ATOM 1412 O O . ASN A 1 184 ? 11.196 4.804 -20.154 1.00 83.19 184 ASN A O 1
ATOM 1416 N N . CYS A 1 185 ? 12.035 5.398 -18.162 1.00 83.00 185 CYS A N 1
ATOM 1417 C CA . CYS A 1 185 ? 11.041 4.721 -17.352 1.00 83.00 185 CYS A CA 1
ATOM 1418 C C . CYS A 1 185 ? 10.413 5.712 -16.378 1.00 83.00 185 CYS A C 1
ATOM 1420 O O . CYS A 1 185 ? 11.118 6.430 -15.671 1.00 83.00 185 CYS A O 1
ATOM 1422 N N . ARG A 1 186 ? 9.083 5.721 -16.320 1.00 87.00 186 ARG A N 1
ATOM 1423 C CA . ARG A 1 186 ? 8.306 6.457 -15.322 1.00 87.00 186 ARG A CA 1
ATOM 1424 C C . ARG A 1 186 ? 7.595 5.453 -14.441 1.00 87.00 186 ARG A C 1
ATOM 1426 O O . ARG A 1 186 ? 6.917 4.571 -14.962 1.00 87.00 186 ARG A O 1
ATOM 1433 N N . CYS A 1 187 ? 7.744 5.598 -13.134 1.00 86.06 187 CYS A N 1
ATOM 1434 C CA . CYS A 1 187 ? 7.096 4.711 -12.190 1.00 86.06 187 CYS A CA 1
ATOM 1435 C C . CYS A 1 187 ? 6.263 5.491 -11.183 1.00 86.06 187 CYS A C 1
ATOM 1437 O O . CYS A 1 187 ? 6.668 6.562 -10.733 1.00 86.06 187 CYS A O 1
ATOM 1439 N N . PHE A 1 188 ? 5.117 4.927 -10.828 1.00 84.44 188 PHE A N 1
ATOM 1440 C CA . PHE A 1 188 ? 4.180 5.480 -9.865 1.00 84.44 188 PHE A CA 1
ATOM 1441 C C . PHE A 1 188 ? 4.031 4.471 -8.740 1.00 84.44 188 PHE A C 1
ATOM 1443 O O . PHE A 1 188 ? 3.822 3.292 -9.005 1.00 84.44 188 PHE A O 1
ATOM 1450 N N . HIS A 1 189 ? 4.200 4.932 -7.506 1.00 84.00 189 HIS A N 1
ATOM 1451 C CA . HIS A 1 189 ? 4.077 4.087 -6.331 1.00 84.00 189 HIS A CA 1
ATOM 1452 C C . HIS A 1 189 ? 3.506 4.890 -5.166 1.00 84.00 189 HIS A C 1
ATOM 1454 O O . HIS A 1 189 ? 3.753 6.096 -5.035 1.00 84.00 189 HIS A O 1
ATOM 1460 N N . GLU A 1 190 ? 2.802 4.208 -4.278 1.00 81.62 190 GLU A N 1
ATOM 1461 C CA . GLU A 1 190 ? 2.334 4.802 -3.038 1.00 81.62 190 GLU A CA 1
ATOM 1462 C C . GLU A 1 190 ? 3.487 5.072 -2.062 1.00 81.62 190 GLU A C 1
ATOM 1464 O O . GLU A 1 190 ? 4.464 4.320 -1.947 1.00 81.62 190 GLU A O 1
ATOM 1469 N N . LYS A 1 191 ? 3.362 6.159 -1.298 1.00 84.94 191 LYS A N 1
ATOM 1470 C CA . LYS A 1 191 ? 4.296 6.501 -0.223 1.00 84.94 191 LYS A CA 1
ATOM 1471 C C . LYS A 1 191 ? 3.685 6.114 1.114 1.00 84.94 191 LYS A C 1
ATOM 1473 O O . LYS A 1 191 ? 2.852 6.830 1.661 1.00 84.94 191 LYS A O 1
ATOM 1478 N N . MET A 1 192 ? 4.170 5.020 1.702 1.00 84.38 192 MET A N 1
ATOM 1479 C CA . MET A 1 192 ? 3.620 4.499 2.963 1.00 84.38 192 MET A CA 1
ATOM 1480 C C . MET A 1 192 ? 3.659 5.507 4.127 1.00 84.38 192 MET A C 1
ATOM 1482 O O . MET A 1 192 ? 2.865 5.430 5.061 1.00 84.38 192 MET A O 1
ATOM 1486 N N . THR A 1 193 ? 4.576 6.476 4.089 1.00 85.00 193 THR A N 1
ATOM 1487 C CA . THR A 1 193 ? 4.671 7.553 5.083 1.00 85.00 193 THR A CA 1
ATOM 1488 C C . THR A 1 193 ? 3.534 8.574 4.990 1.00 85.00 193 THR A C 1
ATOM 1490 O O . THR A 1 193 ? 3.260 9.250 5.981 1.00 85.00 193 THR A O 1
ATOM 1493 N N . GLU A 1 194 ? 2.842 8.687 3.855 1.00 87.56 194 GLU A N 1
ATOM 1494 C CA . GLU A 1 194 ? 1.706 9.602 3.692 1.00 87.56 194 GLU A CA 1
ATOM 1495 C C . GLU A 1 194 ? 0.470 9.115 4.449 1.00 87.56 194 GLU A C 1
ATOM 1497 O O . GLU A 1 194 ? -0.229 9.927 5.056 1.00 87.56 194 GLU A O 1
ATOM 1502 N N . TYR A 1 195 ? 0.283 7.796 4.573 1.00 85.88 195 TYR A N 1
ATOM 1503 C CA . TYR A 1 195 ? -0.784 7.203 5.389 1.00 85.88 195 TYR A CA 1
ATOM 1504 C C . TYR A 1 195 ? -0.714 7.576 6.874 1.00 85.88 195 TYR A C 1
ATOM 1506 O O . TYR A 1 195 ? -1.709 7.473 7.593 1.00 85.88 195 TYR A O 1
ATOM 1514 N N . ARG A 1 196 ? 0.444 8.042 7.353 1.00 88.50 196 ARG A N 1
ATOM 1515 C CA . ARG A 1 196 ? 0.607 8.558 8.716 1.00 88.50 196 ARG A CA 1
ATOM 1516 C C . ARG A 1 196 ? -0.019 9.948 8.905 1.00 88.50 196 ARG A C 1
ATOM 1518 O O . ARG A 1 196 ? -0.269 10.326 10.043 1.00 88.50 196 ARG A O 1
ATOM 1525 N N . LYS A 1 197 ? -0.238 10.738 7.850 1.00 87.12 197 LYS A N 1
ATOM 1526 C CA . LYS A 1 197 ? -0.629 12.154 7.991 1.00 87.12 197 LYS A CA 1
ATOM 1527 C C . LYS A 1 197 ? -2.102 12.339 8.368 1.00 87.12 197 LYS A C 1
ATOM 1529 O O . LYS A 1 197 ? -2.391 13.156 9.232 1.00 87.12 197 LYS A O 1
ATOM 1534 N N . ASN A 1 198 ? -3.006 11.554 7.779 1.00 76.25 198 ASN A N 1
ATOM 1535 C CA . ASN A 1 198 ? -4.449 11.831 7.856 1.00 76.25 198 ASN A CA 1
ATOM 1536 C C . ASN A 1 198 ? -5.180 11.031 8.950 1.00 76.25 198 ASN A C 1
ATOM 1538 O O . ASN A 1 198 ? -6.115 11.535 9.559 1.00 76.25 198 ASN A O 1
ATOM 1542 N N . HIS A 1 199 ? -4.747 9.797 9.233 1.00 83.44 199 HIS A N 1
ATOM 1543 C CA . HIS A 1 199 ? -5.495 8.859 10.087 1.00 83.44 199 HIS A CA 1
ATOM 1544 C C . HIS A 1 199 ? -4.596 8.079 11.056 1.00 83.44 199 HIS A C 1
ATOM 1546 O O . HIS A 1 199 ? -4.807 6.893 11.322 1.00 83.44 199 HIS A O 1
ATOM 1552 N N . LYS A 1 200 ? -3.543 8.722 11.571 1.00 92.38 200 LYS A N 1
ATOM 1553 C CA . LYS A 1 200 ? -2.683 8.117 12.594 1.00 92.38 200 LYS A CA 1
ATOM 1554 C C . LYS A 1 200 ? -3.473 7.878 13.880 1.00 92.38 200 LYS A C 1
ATOM 1556 O O . LYS A 1 200 ? -4.163 8.762 14.370 1.00 92.38 200 LYS A O 1
ATOM 1561 N N . LEU A 1 201 ? -3.312 6.687 14.446 1.00 91.50 201 LEU A N 1
ATOM 1562 C CA . LEU A 1 201 ? -3.857 6.316 15.742 1.00 91.50 201 LEU A CA 1
ATOM 1563 C C . LEU A 1 201 ? -2.948 6.812 16.889 1.00 91.50 201 LEU A C 1
ATOM 1565 O O . LEU A 1 201 ? -1.718 6.761 16.756 1.00 91.50 201 LEU A O 1
ATOM 1569 N N . PRO A 1 202 ? -3.524 7.235 18.031 1.00 92.75 202 PRO A N 1
ATOM 1570 C CA . PRO A 1 202 ? -4.963 7.341 18.286 1.00 92.75 202 PRO A CA 1
ATOM 1571 C C . PRO A 1 202 ? -5.599 8.485 17.483 1.00 92.75 202 PRO A C 1
ATOM 1573 O O . PRO A 1 202 ? -5.022 9.564 17.395 1.00 92.75 202 PRO A O 1
ATOM 1576 N N . THR A 1 203 ? -6.791 8.253 16.931 1.00 88.94 203 THR A N 1
ATOM 1577 C CA . THR A 1 203 ? -7.590 9.301 16.281 1.00 88.94 203 THR A CA 1
ATOM 1578 C C . THR A 1 203 ? -8.924 9.464 16.987 1.00 88.94 203 THR A C 1
ATOM 1580 O O . THR A 1 203 ? -9.492 8.491 17.490 1.00 88.94 203 THR A O 1
ATOM 1583 N N . ARG A 1 204 ? -9.425 10.694 17.033 1.00 85.44 204 ARG A N 1
ATOM 1584 C CA . ARG A 1 204 ? -10.690 11.046 17.672 1.00 85.44 204 ARG A CA 1
ATOM 1585 C C . ARG A 1 204 ? -11.631 11.610 16.613 1.00 85.44 204 ARG A C 1
ATOM 1587 O O . ARG A 1 204 ? -11.341 12.640 16.018 1.00 85.44 204 ARG A O 1
ATOM 1594 N N . GLY A 1 205 ? -12.726 10.901 16.369 1.00 78.56 205 GLY A N 1
ATOM 1595 C CA . GLY A 1 205 ? -13.866 11.399 15.611 1.00 78.56 205 GLY A CA 1
ATOM 1596 C C . GLY A 1 205 ? -14.855 12.132 16.518 1.00 78.56 205 GLY A C 1
ATOM 1597 O O . GLY A 1 205 ? -14.583 12.371 17.693 1.00 78.56 205 GLY A O 1
ATOM 1598 N N . ILE A 1 206 ? -16.029 12.449 15.972 1.00 74.62 206 ILE A N 1
ATOM 1599 C CA . ILE A 1 206 ? -17.068 13.223 16.672 1.00 74.62 206 ILE A CA 1
ATOM 1600 C C . ILE A 1 206 ? -17.559 12.485 17.932 1.00 74.62 206 ILE A C 1
ATOM 1602 O O . ILE A 1 206 ? -17.485 13.027 19.027 1.00 74.62 206 ILE A O 1
ATOM 1606 N N . ASN A 1 207 ? -17.982 11.223 17.784 1.00 73.56 207 ASN A N 1
ATOM 1607 C CA . ASN A 1 207 ? -18.569 10.412 18.868 1.00 73.56 207 ASN A CA 1
ATOM 1608 C C . ASN A 1 207 ? -17.753 9.153 19.197 1.00 73.56 207 ASN A C 1
ATOM 1610 O O . ASN A 1 207 ? -18.220 8.259 19.905 1.00 73.56 207 ASN A O 1
ATOM 1614 N N . HIS A 1 208 ? -16.550 9.027 18.639 1.00 78.06 208 HIS A N 1
ATOM 1615 C CA . HIS A 1 208 ? -15.733 7.831 18.800 1.00 78.06 208 HIS A CA 1
ATOM 1616 C C . HIS A 1 208 ? -14.241 8.148 18.779 1.00 78.06 208 HIS A C 1
ATOM 1618 O O . HIS A 1 208 ? -13.800 9.155 18.234 1.00 78.06 208 HIS A O 1
ATOM 1624 N N . GLN A 1 209 ? -13.450 7.247 19.341 1.00 86.06 209 GLN A N 1
ATOM 1625 C CA . GLN A 1 209 ? -12.001 7.264 19.287 1.00 86.06 209 GLN A CA 1
ATOM 1626 C C . GLN A 1 209 ? -11.517 5.908 18.796 1.00 86.06 209 GLN A C 1
ATOM 1628 O O . GLN A 1 209 ? -11.971 4.878 19.283 1.00 86.06 209 GLN A O 1
ATOM 1633 N N . VAL A 1 210 ? -10.582 5.899 17.854 1.00 88.94 210 VAL A N 1
ATOM 1634 C CA . VAL A 1 210 ? -9.912 4.684 17.387 1.00 88.94 210 VAL A CA 1
ATOM 1635 C C . VAL A 1 210 ? -8.492 4.697 17.928 1.00 88.94 210 VAL A C 1
ATOM 1637 O O . VAL A 1 210 ? -7.775 5.689 17.788 1.00 88.94 210 VAL A O 1
ATOM 1640 N N . LEU A 1 211 ? -8.068 3.608 18.560 1.00 90.75 211 LEU A N 1
ATOM 1641 C CA . LEU A 1 211 ? -6.738 3.490 19.145 1.00 90.75 211 LEU A CA 1
ATOM 1642 C C . LEU A 1 211 ? -6.257 2.039 19.175 1.00 90.75 211 LEU A C 1
ATOM 1644 O O . LEU A 1 211 ? -7.011 1.103 18.917 1.00 90.75 211 LEU A O 1
ATOM 1648 N N . MET A 1 212 ? -4.987 1.866 19.529 1.00 87.56 212 MET A N 1
ATOM 1649 C CA . MET A 1 212 ? -4.389 0.559 19.777 1.00 87.56 212 MET A CA 1
ATOM 1650 C C . MET A 1 212 ? -4.357 0.279 21.281 1.00 87.56 212 MET A C 1
ATOM 1652 O O . MET A 1 212 ? -3.775 1.052 22.037 1.00 87.56 212 MET A O 1
ATOM 1656 N N . ILE A 1 213 ? -4.935 -0.843 21.713 1.00 84.31 213 ILE A N 1
ATOM 1657 C CA . ILE A 1 213 ? -4.857 -1.338 23.098 1.00 84.31 213 ILE A CA 1
ATOM 1658 C C . ILE A 1 213 ? -4.357 -2.778 23.051 1.00 84.31 213 ILE A C 1
ATOM 1660 O O . ILE A 1 213 ? -4.970 -3.606 22.392 1.00 84.31 213 ILE A O 1
ATOM 1664 N N . ASN A 1 214 ? -3.255 -3.110 23.729 1.00 82.75 214 ASN A N 1
ATOM 1665 C CA . ASN A 1 214 ? -2.710 -4.480 23.762 1.00 82.75 214 ASN A CA 1
ATOM 1666 C C . ASN A 1 214 ? -2.552 -5.116 22.362 1.00 82.75 214 ASN A C 1
ATOM 1668 O O . ASN A 1 214 ? -2.919 -6.270 22.145 1.00 82.75 214 ASN A O 1
ATOM 1672 N N . ASN A 1 215 ? -2.037 -4.342 21.397 1.00 80.25 215 ASN A N 1
ATOM 1673 C CA . ASN A 1 215 ? -1.873 -4.747 19.993 1.00 80.25 215 ASN A CA 1
ATOM 1674 C C . ASN A 1 215 ? -3.192 -5.092 19.260 1.00 80.25 215 ASN A C 1
ATOM 1676 O O . ASN A 1 215 ? -3.189 -5.827 18.274 1.00 80.25 215 ASN A O 1
ATOM 1680 N N . ARG A 1 216 ? -4.321 -4.568 19.747 1.00 83.31 216 ARG A N 1
ATOM 1681 C CA . ARG A 1 216 ? -5.660 -4.698 19.164 1.00 83.31 216 ARG A CA 1
ATOM 1682 C C . ARG A 1 216 ? -6.175 -3.332 18.751 1.00 83.31 216 ARG A C 1
ATOM 1684 O O . ARG A 1 216 ? -6.020 -2.374 19.510 1.00 83.31 216 ARG A O 1
ATOM 1691 N N . VAL A 1 217 ? -6.792 -3.259 17.576 1.00 88.19 217 VAL A N 1
ATOM 1692 C CA . VAL A 1 217 ? -7.542 -2.066 17.189 1.00 88.19 217 VAL A CA 1
ATOM 1693 C C . VAL A 1 217 ? -8.814 -2.040 18.028 1.00 88.19 217 VAL A C 1
ATOM 1695 O O . VAL A 1 217 ? -9.552 -3.026 18.092 1.00 88.19 217 VAL A O 1
ATOM 1698 N N . THR A 1 218 ? -9.040 -0.913 18.686 1.00 86.56 218 THR A N 1
ATOM 1699 C CA . THR A 1 218 ? -10.190 -0.694 19.556 1.00 86.56 218 THR A CA 1
ATOM 1700 C C . THR A 1 218 ? -10.860 0.607 19.159 1.00 86.56 218 THR A C 1
ATOM 1702 O O . THR A 1 218 ? -10.184 1.629 19.006 1.00 86.56 218 THR A O 1
ATOM 1705 N N . THR A 1 219 ? -12.186 0.583 19.045 1.00 85.69 219 THR A N 1
ATOM 1706 C CA . THR A 1 219 ? -12.987 1.804 18.953 1.00 85.69 219 THR A CA 1
ATOM 1707 C C . THR A 1 219 ? -13.747 2.025 20.253 1.00 85.69 219 THR A C 1
ATOM 1709 O O . THR A 1 219 ? -14.480 1.149 20.715 1.00 85.69 219 THR A O 1
ATOM 1712 N N . LEU A 1 220 ? -13.576 3.198 20.845 1.00 81.00 220 LEU A N 1
ATOM 1713 C CA . LEU A 1 220 ? -14.293 3.646 22.034 1.00 81.00 220 LEU A CA 1
ATOM 1714 C C . LEU A 1 220 ? -15.352 4.650 21.613 1.00 81.00 220 LEU A C 1
ATOM 1716 O O . LEU A 1 220 ? -15.058 5.535 20.814 1.00 81.00 220 LEU A O 1
ATOM 1720 N N . THR A 1 221 ? -16.555 4.565 22.165 1.00 74.44 221 THR A N 1
ATOM 1721 C CA . THR A 1 221 ? -17.521 5.664 22.059 1.00 74.44 221 THR A CA 1
ATOM 1722 C C . THR A 1 221 ? -17.135 6.770 23.038 1.00 74.44 221 THR A C 1
ATOM 1724 O O . THR A 1 221 ? -16.919 6.484 24.217 1.00 74.44 221 THR A O 1
ATOM 1727 N N . VAL A 1 222 ? -17.057 8.018 22.573 1.00 69.38 222 VAL A N 1
ATOM 1728 C CA . VAL A 1 222 ? -16.751 9.182 23.419 1.00 69.38 222 VAL A CA 1
ATOM 1729 C C . VAL A 1 222 ? -18.034 9.985 23.591 1.00 69.38 222 VAL A C 1
ATOM 1731 O O . VAL A 1 222 ? -18.523 10.580 22.636 1.00 69.38 222 VAL A O 1
ATOM 1734 N N . GLN A 1 223 ? -18.603 9.969 24.794 1.00 56.47 223 GLN A N 1
ATOM 1735 C CA . GLN A 1 223 ? -19.749 10.802 25.154 1.00 56.47 223 GLN A CA 1
ATOM 1736 C C . GLN A 1 223 ? -19.234 12.122 25.724 1.00 56.47 223 GLN A C 1
ATOM 1738 O O . GLN A 1 223 ? -18.873 12.184 26.893 1.00 56.47 223 GLN A O 1
ATOM 1743 N N . GLU A 1 224 ? -19.189 13.174 24.908 1.00 46.62 224 GLU A N 1
ATOM 1744 C CA . GLU A 1 224 ? -19.024 14.542 25.429 1.00 46.62 224 GLU A CA 1
ATOM 1745 C C . GLU A 1 224 ? -20.278 15.404 25.261 1.00 46.62 224 GLU A C 1
ATOM 1747 O O . GLU A 1 224 ? -20.416 16.401 25.958 1.00 46.62 224 GLU A O 1
ATOM 1752 N N . THR A 1 225 ? -21.250 15.007 24.433 1.00 34.00 225 THR A N 1
ATOM 1753 C CA . THR A 1 225 ? -22.548 15.690 24.371 1.00 34.00 225 THR A CA 1
ATOM 1754 C C . THR A 1 225 ? -23.681 14.714 24.082 1.00 34.00 225 THR A C 1
ATOM 1756 O O . THR A 1 225 ? -23.537 13.741 23.343 1.00 34.00 225 THR A O 1
ATOM 1759 N N . MET A 1 226 ? -24.819 14.978 24.717 1.00 32.66 226 MET A N 1
ATOM 1760 C CA . MET A 1 226 ? -26.090 14.292 24.534 1.00 32.66 226 MET A CA 1
ATOM 1761 C C . MET A 1 226 ? -26.605 14.511 23.102 1.00 32.66 226 MET A C 1
ATOM 1763 O O . MET A 1 226 ? -27.478 15.341 22.876 1.00 32.66 226 MET A O 1
ATOM 1767 N N . VAL A 1 227 ? -26.087 13.769 22.122 1.00 31.69 227 VAL A N 1
ATOM 1768 C CA . VAL A 1 227 ? -26.814 13.519 20.870 1.00 31.69 227 VAL A CA 1
ATOM 1769 C C . VAL A 1 227 ? -27.558 12.206 21.058 1.00 31.69 227 VAL A C 1
ATOM 1771 O O . VAL A 1 227 ? -27.090 11.109 20.755 1.00 31.69 227 VAL A O 1
ATOM 1774 N N . CYS A 1 228 ? -28.716 12.366 21.689 1.00 34.97 228 CYS A N 1
ATOM 1775 C CA . CYS A 1 228 ? -29.785 11.391 21.770 1.00 34.97 228 CYS A CA 1
ATOM 1776 C C . CYS A 1 228 ? -30.167 11.009 20.329 1.00 34.97 228 CYS A C 1
ATOM 1778 O O . CYS A 1 228 ? -30.685 11.874 19.634 1.00 34.97 228 CYS A O 1
ATOM 1780 N N . CYS A 1 229 ? -29.798 9.806 19.863 1.00 35.69 229 CYS A N 1
ATOM 1781 C CA . CYS A 1 229 ? -30.540 8.999 18.868 1.00 35.69 229 CYS A CA 1
ATOM 1782 C C . CYS A 1 229 ? -29.795 7.731 18.395 1.00 35.69 229 CYS A C 1
ATOM 1784 O O . CYS A 1 229 ? -30.464 6.778 18.018 1.00 35.69 229 CYS A O 1
ATOM 1786 N N . ASP A 1 230 ? -28.458 7.657 18.446 1.00 45.91 230 ASP A N 1
ATOM 1787 C CA . ASP A 1 230 ? -27.737 6.581 17.724 1.00 45.91 230 ASP A CA 1
ATOM 1788 C C . ASP A 1 230 ? -27.223 5.409 18.575 1.00 45.91 230 ASP A C 1
ATOM 1790 O O . ASP A 1 230 ? -26.741 4.416 18.030 1.00 45.91 230 ASP A O 1
ATOM 1794 N N . TYR A 1 231 ? -27.315 5.488 19.903 1.00 48.56 231 TYR A N 1
ATOM 1795 C CA . TYR A 1 231 ? -26.797 4.448 20.794 1.00 48.56 231 TYR A CA 1
ATOM 1796 C C . TYR A 1 231 ? -27.842 4.063 21.838 1.00 48.56 231 TYR A C 1
ATOM 1798 O O . TYR A 1 231 ? -28.207 4.876 22.685 1.00 48.56 231 TYR A O 1
ATOM 1806 N N . SER A 1 232 ? -28.293 2.808 21.810 1.00 52.72 232 SER A N 1
ATOM 1807 C CA . SER A 1 232 ? -29.127 2.229 22.867 1.00 52.72 232 SER A CA 1
ATOM 1808 C C . SER A 1 232 ? -28.333 1.151 23.599 1.00 52.72 232 SER A C 1
ATOM 1810 O O . SER A 1 232 ? -27.996 0.111 23.021 1.00 52.72 232 SER A O 1
ATOM 1812 N N . ILE A 1 233 ? -28.025 1.416 24.867 1.00 57.56 233 ILE A N 1
ATOM 1813 C CA . ILE A 1 233 ? -27.369 0.479 25.777 1.00 57.56 233 ILE A CA 1
ATOM 1814 C C . ILE A 1 233 ? -28.402 0.107 26.832 1.00 57.56 233 ILE A C 1
ATOM 1816 O O . ILE A 1 233 ? -28.865 0.968 27.577 1.00 57.56 233 ILE A O 1
ATOM 1820 N N . VAL A 1 234 ? -28.762 -1.172 26.897 1.00 58.47 234 VAL A N 1
ATOM 1821 C CA . VAL A 1 234 ? -29.699 -1.673 27.905 1.00 58.47 234 VAL A CA 1
ATOM 1822 C C . VAL A 1 234 ? -28.952 -2.628 28.824 1.00 58.47 234 VAL A C 1
ATOM 1824 O O . VAL A 1 234 ? -28.436 -3.662 28.390 1.00 58.47 234 VAL A O 1
ATOM 1827 N N . VAL A 1 235 ? -28.885 -2.265 30.103 1.00 59.28 235 VAL A N 1
ATOM 1828 C CA . VAL A 1 235 ? -28.245 -3.056 31.156 1.00 59.28 235 VAL A CA 1
ATOM 1829 C C . VAL A 1 235 ? -29.307 -3.479 32.157 1.00 59.28 235 VAL A C 1
ATOM 1831 O O . VAL A 1 235 ? -30.045 -2.648 32.678 1.00 59.28 235 VAL A O 1
ATOM 1834 N N . THR A 1 236 ? -29.371 -4.774 32.443 1.00 60.44 236 THR A N 1
ATOM 1835 C CA . THR A 1 236 ? -30.229 -5.325 33.492 1.00 60.44 236 THR A CA 1
ATOM 1836 C C . THR A 1 236 ? -29.369 -5.714 34.684 1.00 60.44 236 THR A C 1
ATOM 1838 O O . THR A 1 236 ? -28.397 -6.462 34.542 1.00 60.44 236 THR A O 1
ATOM 1841 N N . ILE A 1 237 ? -29.734 -5.207 35.860 1.00 62.62 237 ILE A N 1
ATOM 1842 C CA . ILE A 1 237 ? -29.067 -5.493 37.130 1.00 62.62 237 ILE A CA 1
ATOM 1843 C C . ILE A 1 237 ? -30.024 -6.320 37.985 1.00 62.62 237 ILE A C 1
ATOM 1845 O O . ILE A 1 237 ? -31.138 -5.888 38.272 1.00 62.62 237 ILE A O 1
ATOM 1849 N N . PHE A 1 238 ? -29.584 -7.501 38.404 1.00 62.00 238 PHE A N 1
ATOM 1850 C CA . PHE A 1 238 ? -30.301 -8.334 39.365 1.00 62.00 238 PHE A CA 1
ATOM 1851 C C . PHE A 1 238 ? -29.573 -8.276 40.708 1.00 62.00 238 PHE A C 1
ATOM 1853 O O . PHE A 1 238 ? -28.391 -8.615 40.766 1.00 62.00 238 PHE A O 1
ATOM 1860 N N . SER A 1 239 ? -30.281 -7.875 41.767 1.00 60.62 239 SER A N 1
ATOM 1861 C CA . SER A 1 239 ? -29.790 -7.829 43.150 1.00 60.62 239 SER A CA 1
ATOM 1862 C C . SER A 1 239 ? -30.754 -8.575 44.075 1.00 60.62 239 SER A C 1
ATOM 1864 O O . SER A 1 239 ? -31.962 -8.364 43.997 1.00 60.62 239 SER A O 1
ATOM 1866 N N . GLN A 1 240 ? -30.227 -9.412 44.974 1.00 54.53 240 GLN A N 1
ATOM 1867 C CA . GLN A 1 240 ? -30.981 -9.990 46.103 1.00 54.53 240 GLN A CA 1
ATOM 1868 C C . GLN A 1 240 ? -30.763 -9.208 47.424 1.00 54.53 240 GLN A C 1
ATOM 1870 O O . GLN A 1 240 ? -30.915 -9.766 48.506 1.00 54.53 240 GLN A O 1
ATOM 1875 N N . GLY A 1 241 ? -30.398 -7.917 47.357 1.00 58.25 241 GLY A N 1
ATOM 1876 C CA . GLY A 1 241 ? -30.152 -7.044 48.519 1.00 58.25 241 GLY A CA 1
ATOM 1877 C C . GLY A 1 241 ? -30.290 -5.537 48.224 1.00 58.25 241 GLY A C 1
ATOM 1878 O O . GLY A 1 241 ? -30.704 -5.143 47.134 1.00 58.25 241 GLY A O 1
ATOM 1879 N N . SER A 1 242 ? -29.950 -4.681 49.199 1.00 55.94 242 SER A N 1
ATOM 1880 C CA . SER A 1 242 ? -30.059 -3.209 49.102 1.00 55.94 242 SER A CA 1
ATOM 1881 C C . SER A 1 242 ? -29.107 -2.616 48.052 1.00 55.94 242 SER A C 1
ATOM 1883 O O . SER A 1 242 ? -27.909 -2.876 48.091 1.00 55.94 242 SER A O 1
ATOM 1885 N N . THR A 1 243 ? -29.622 -1.774 47.150 1.00 57.59 243 THR A N 1
ATOM 1886 C CA . THR A 1 243 ? -28.865 -1.102 46.071 1.00 57.59 243 THR A CA 1
ATOM 1887 C C . THR A 1 243 ? -28.486 0.349 46.395 1.00 57.59 243 THR A C 1
ATOM 1889 O O . THR A 1 243 ? -28.165 1.109 45.486 1.00 57.59 243 THR A O 1
ATOM 1892 N N . LYS A 1 244 ? -28.568 0.766 47.668 1.00 53.97 244 LYS A N 1
ATOM 1893 C CA . LYS A 1 244 ? -28.479 2.184 48.075 1.00 53.97 244 LYS A CA 1
ATOM 1894 C C . LYS A 1 244 ? -27.160 2.892 47.715 1.00 53.97 244 LYS A C 1
ATOM 1896 O O . LYS A 1 244 ? -27.193 4.107 47.578 1.00 53.97 244 LYS A O 1
ATOM 1901 N N . ASP A 1 245 ? -26.074 2.152 47.477 1.00 60.84 245 ASP A N 1
ATOM 1902 C CA . ASP A 1 245 ? -24.739 2.699 47.172 1.00 60.84 245 ASP A CA 1
ATOM 1903 C C . ASP A 1 245 ? -24.166 2.209 45.825 1.00 60.84 245 ASP A C 1
ATOM 1905 O O . ASP A 1 245 ? -22.948 2.138 45.661 1.00 60.84 245 ASP A O 1
ATOM 1909 N N . LEU A 1 246 ? -25.023 1.805 44.875 1.00 58.62 246 LEU A N 1
ATOM 1910 C CA . LEU A 1 246 ? -24.595 1.315 43.559 1.00 58.62 246 LEU A CA 1
ATOM 1911 C C . LEU A 1 246 ? -24.592 2.447 42.521 1.00 58.62 246 LEU A C 1
ATOM 1913 O O . LEU A 1 246 ? -25.657 2.919 42.120 1.00 58.62 246 LEU A O 1
ATOM 1917 N N . SER A 1 247 ? -23.409 2.819 42.028 1.00 65.56 247 SER A N 1
ATOM 1918 C CA . SER A 1 247 ? -23.253 3.665 40.838 1.00 65.56 247 SER A CA 1
ATOM 1919 C C . SER A 1 247 ? -22.687 2.838 39.677 1.00 65.56 247 SER A C 1
ATOM 1921 O O . SER A 1 247 ? -21.820 1.980 39.862 1.00 65.56 247 SER A O 1
ATOM 1923 N N . VAL A 1 248 ? -23.218 3.045 38.468 1.00 56.41 248 VAL A N 1
ATOM 1924 C CA . VAL A 1 248 ? -22.746 2.361 37.257 1.00 56.41 248 VAL A CA 1
ATOM 1925 C C . VAL A 1 248 ? -22.602 3.376 36.132 1.00 56.41 248 VAL A C 1
ATOM 1927 O O . VAL A 1 248 ? -23.594 3.904 35.636 1.00 56.41 248 VAL A O 1
ATOM 1930 N N . GLU A 1 249 ? -21.368 3.613 35.694 1.00 63.25 249 GLU A N 1
ATOM 1931 C CA . GLU A 1 249 ? -21.088 4.304 34.434 1.00 63.25 249 GLU A CA 1
ATOM 1932 C C . GLU A 1 249 ? -20.856 3.268 33.336 1.00 63.25 249 GLU A C 1
ATOM 1934 O O . GLU A 1 249 ? -20.138 2.287 33.536 1.00 63.25 249 GLU A O 1
ATOM 1939 N N . SER A 1 250 ? -21.422 3.489 32.152 1.00 53.22 250 SER A N 1
ATOM 1940 C CA . SER A 1 250 ? -21.293 2.563 31.028 1.00 53.22 250 SER A CA 1
ATOM 1941 C C . SER A 1 250 ? -20.749 3.260 29.789 1.00 53.22 250 SER A C 1
ATOM 1943 O O . SER A 1 250 ? -21.223 4.333 29.430 1.00 53.22 250 SER A O 1
ATOM 1945 N N . SER A 1 251 ? -19.805 2.625 29.099 1.00 55.38 251 SER A N 1
ATOM 1946 C CA . SER A 1 251 ? -19.275 3.088 27.812 1.00 55.38 251 SER A CA 1
ATOM 1947 C C . SER A 1 251 ? -19.128 1.912 26.852 1.00 55.38 251 SER A C 1
ATOM 1949 O O . SER A 1 251 ? -18.681 0.836 27.252 1.00 55.38 251 SER A O 1
ATOM 1951 N N . ALA A 1 252 ? -19.523 2.073 25.589 1.00 53.16 252 ALA A N 1
ATOM 1952 C CA . ALA A 1 252 ? -19.364 1.013 24.601 1.00 53.16 252 ALA A CA 1
ATOM 1953 C C . ALA A 1 252 ? -17.914 0.974 24.091 1.00 53.16 252 ALA A C 1
ATOM 1955 O O . ALA A 1 252 ? -17.305 1.991 23.749 1.00 53.16 252 ALA A O 1
ATOM 1956 N N . VAL A 1 253 ? -17.354 -0.230 24.049 1.00 53.41 253 VAL A N 1
ATOM 1957 C CA . VAL A 1 253 ? -15.977 -0.515 23.649 1.00 53.41 253 VAL A CA 1
ATOM 1958 C C . VAL A 1 253 ? -16.015 -1.646 22.635 1.00 53.41 253 VAL A C 1
ATOM 1960 O O . VAL A 1 253 ? -16.317 -2.785 22.975 1.00 53.41 253 VAL A O 1
ATOM 1963 N N . VAL A 1 254 ? -15.679 -1.373 21.381 1.00 55.09 254 VAL A N 1
ATOM 1964 C CA . VAL A 1 254 ? -15.537 -2.432 20.378 1.00 55.09 254 VAL A CA 1
ATOM 1965 C C . VAL A 1 254 ? -14.077 -2.850 20.341 1.00 55.09 254 VAL A C 1
ATOM 1967 O O . VAL A 1 254 ? -13.203 -2.052 20.004 1.00 55.09 254 VAL A O 1
ATOM 1970 N N . ILE A 1 255 ? -13.809 -4.097 20.726 1.00 53.38 255 ILE A N 1
ATOM 1971 C CA . ILE A 1 255 ? -12.461 -4.665 20.782 1.00 53.38 255 ILE A CA 1
ATOM 1972 C C . ILE A 1 255 ? -12.329 -5.674 19.657 1.00 53.38 255 ILE A C 1
ATOM 1974 O O . ILE A 1 255 ? -13.160 -6.574 19.534 1.00 53.38 255 ILE A O 1
ATOM 1978 N N . VAL A 1 256 ? -11.238 -5.601 18.900 1.00 42.12 256 VAL A N 1
ATOM 1979 C CA . VAL A 1 256 ? -10.936 -6.632 17.906 1.00 42.12 256 VAL A CA 1
ATOM 1980 C C . VAL A 1 256 ? -9.597 -7.272 18.190 1.00 42.12 256 VAL A C 1
ATOM 1982 O O . VAL A 1 256 ? -8.575 -6.587 18.147 1.00 42.12 256 VAL A O 1
ATOM 1985 N N . PRO A 1 257 ? -9.543 -8.585 18.477 1.00 38.56 257 PRO A N 1
ATOM 1986 C CA . PRO A 1 257 ? -8.270 -9.275 18.438 1.00 38.56 257 PRO A CA 1
ATOM 1987 C C . PRO A 1 257 ? -7.675 -9.093 17.045 1.00 38.56 257 PRO A C 1
ATOM 1989 O O . PRO A 1 257 ? -8.322 -9.402 16.048 1.00 38.56 257 PRO A O 1
ATOM 1992 N N . ARG A 1 258 ? -6.431 -8.608 16.979 1.00 43.81 258 ARG A N 1
ATOM 1993 C CA . ARG A 1 258 ? -5.635 -8.723 15.763 1.00 43.81 258 ARG A CA 1
ATOM 1994 C C . ARG A 1 258 ? -5.672 -10.195 15.380 1.00 43.81 258 ARG A C 1
ATOM 1996 O O . ARG A 1 258 ? -5.198 -11.034 16.144 1.00 43.81 258 ARG A O 1
ATOM 2003 N N . THR A 1 259 ? -6.304 -10.520 14.265 1.00 36.78 259 THR A N 1
ATOM 2004 C CA . THR A 1 259 ? -6.414 -11.892 13.788 1.00 36.78 259 THR A CA 1
ATOM 2005 C C . THR A 1 259 ? -5.012 -12.378 13.423 1.00 36.78 259 THR A C 1
ATOM 2007 O O . THR A 1 259 ? -4.506 -12.156 12.332 1.00 36.78 259 THR A O 1
ATOM 2010 N N . THR A 1 260 ? -4.336 -13.028 14.365 1.00 32.56 260 THR A N 1
ATOM 2011 C CA . THR A 1 260 ? -3.613 -14.265 14.072 1.00 32.56 260 THR A CA 1
ATOM 2012 C C . THR A 1 260 ? -4.630 -15.372 14.267 1.00 32.56 260 THR A C 1
ATOM 2014 O O . THR A 1 260 ? -4.794 -15.890 15.370 1.00 32.56 260 THR A O 1
ATOM 2017 N N . VAL A 1 261 ? -5.397 -15.653 13.211 1.00 26.84 261 VAL A N 1
ATOM 2018 C CA . VAL A 1 261 ? -6.138 -16.914 13.134 1.00 26.84 261 VAL A CA 1
ATOM 2019 C C . VAL A 1 261 ? -5.092 -18.034 13.202 1.00 26.84 261 VAL A C 1
ATOM 2021 O O . VAL A 1 261 ? -3.971 -17.857 12.724 1.00 26.84 261 VAL A O 1
ATOM 2024 N N . ALA A 1 262 ? -5.442 -19.139 13.859 1.00 23.77 262 ALA A N 1
ATOM 2025 C CA . ALA A 1 262 ? -4.693 -20.396 13.921 1.00 23.77 262 ALA A CA 1
ATOM 2026 C C . ALA A 1 262 ? -4.001 -20.752 12.575 1.00 23.77 262 ALA A C 1
ATOM 2028 O O . ALA A 1 262 ? -4.458 -20.291 11.526 1.00 23.77 262 ALA A O 1
ATOM 2029 N N . PRO A 1 263 ? -2.899 -21.535 12.580 1.00 26.03 263 PRO A N 1
ATOM 2030 C CA . PRO A 1 263 ? -1.979 -21.653 11.446 1.00 26.03 263 PRO A CA 1
ATOM 2031 C C . PRO A 1 263 ? -2.736 -22.030 10.170 1.00 26.03 263 PRO A C 1
ATOM 2033 O O . PRO A 1 263 ? -3.237 -23.144 10.055 1.00 26.03 263 PRO A O 1
ATOM 2036 N N . GLY A 1 264 ? -2.865 -21.090 9.231 1.00 25.84 264 GLY A N 1
ATOM 2037 C CA . GLY A 1 264 ? -3.539 -21.378 7.967 1.00 25.84 264 GLY A CA 1
ATOM 2038 C C . GLY A 1 264 ? -4.029 -20.182 7.160 1.00 25.84 264 GLY A C 1
ATOM 2039 O O . GLY A 1 264 ? -3.899 -20.225 5.945 1.00 25.84 264 GLY A O 1
ATOM 2040 N N . VAL A 1 265 ? -4.553 -19.107 7.766 1.00 26.48 265 VAL A N 1
ATOM 2041 C CA . VAL A 1 265 ? -5.027 -17.942 6.986 1.00 26.48 265 VAL A CA 1
ATOM 2042 C C . VAL A 1 265 ? -4.827 -16.634 7.758 1.00 26.48 265 VAL A C 1
ATOM 2044 O O . VAL A 1 265 ? -5.672 -16.208 8.543 1.00 26.48 265 VAL A O 1
ATOM 2047 N N . THR A 1 266 ? -3.705 -15.962 7.506 1.00 29.78 266 THR A N 1
ATOM 2048 C CA . THR A 1 266 ? -3.497 -14.553 7.876 1.00 29.78 266 THR A CA 1
ATOM 2049 C C . THR A 1 266 ? -3.255 -13.755 6.604 1.00 29.78 266 THR A C 1
ATOM 2051 O O . THR A 1 266 ? -2.238 -13.956 5.952 1.00 29.78 266 THR A O 1
ATOM 2054 N N . ASN A 1 267 ? -4.149 -12.813 6.278 1.00 41.28 267 ASN A N 1
ATOM 2055 C CA . ASN A 1 267 ? -3.925 -11.797 5.239 1.00 41.28 267 ASN A CA 1
ATOM 2056 C C . ASN A 1 267 ? -3.038 -10.675 5.798 1.00 41.28 267 ASN A C 1
ATOM 2058 O O . ASN A 1 267 ? -3.450 -9.522 5.888 1.00 41.28 267 ASN A O 1
ATOM 2062 N N . LYS A 1 268 ? -1.857 -11.044 6.292 1.00 45.25 268 LYS A N 1
ATOM 2063 C CA . LYS A 1 268 ? -0.857 -10.097 6.774 1.00 45.25 268 LYS A CA 1
ATOM 2064 C C . LYS A 1 268 ? 0.200 -9.986 5.706 1.00 45.25 268 LYS A C 1
ATOM 2066 O O . LYS A 1 268 ? 0.802 -10.989 5.336 1.00 45.25 268 LYS A O 1
ATOM 2071 N N . VAL A 1 269 ? 0.418 -8.771 5.237 1.00 52.81 269 VAL A N 1
ATOM 2072 C CA . VAL A 1 269 ? 1.424 -8.500 4.221 1.00 52.81 269 VAL A CA 1
ATOM 2073 C C . VAL A 1 269 ? 2.447 -7.561 4.822 1.00 52.81 269 VAL A C 1
ATOM 2075 O O . VAL A 1 269 ? 2.087 -6.536 5.403 1.00 52.81 269 VAL A O 1
ATOM 2078 N N . SER A 1 270 ? 3.718 -7.940 4.708 1.00 57.91 270 SER A N 1
ATOM 2079 C CA . SER A 1 270 ? 4.822 -7.045 5.035 1.00 57.91 270 SER A CA 1
ATOM 2080 C C . SER A 1 270 ? 5.175 -6.251 3.786 1.00 57.91 270 SER A C 1
ATOM 2082 O O . SER A 1 270 ? 5.303 -6.819 2.709 1.00 57.91 270 SER A O 1
ATOM 2084 N N . VAL A 1 271 ? 5.301 -4.941 3.917 1.00 55.34 271 VAL A N 1
ATOM 2085 C CA . VAL A 1 271 ? 5.563 -4.009 2.821 1.00 55.34 271 VAL A CA 1
ATOM 2086 C C . VAL A 1 271 ? 6.729 -3.128 3.228 1.00 55.34 271 VAL A C 1
ATOM 2088 O O . VAL A 1 271 ? 6.876 -2.783 4.402 1.00 55.34 271 VAL A O 1
ATOM 2091 N N . ILE A 1 272 ? 7.550 -2.736 2.262 1.00 52.38 272 ILE A N 1
ATOM 2092 C CA . ILE A 1 272 ? 8.590 -1.729 2.464 1.00 52.38 272 ILE A CA 1
ATOM 2093 C C . ILE A 1 272 ? 8.364 -0.612 1.453 1.00 52.38 272 ILE A C 1
ATOM 2095 O O . ILE A 1 272 ? 8.163 -0.894 0.273 1.00 52.38 272 ILE A O 1
ATOM 2099 N N . PRO A 1 273 ? 8.378 0.661 1.873 1.00 54.69 273 PRO A N 1
ATOM 2100 C CA . PRO A 1 273 ? 8.261 1.774 0.961 1.00 54.69 273 PRO A CA 1
ATOM 2101 C C . PRO A 1 273 ? 9.504 1.787 0.095 1.00 54.69 273 PRO A C 1
ATOM 2103 O O . PRO A 1 273 ? 10.640 1.831 0.577 1.00 54.69 273 PRO A O 1
ATOM 2106 N N . PHE A 1 274 ? 9.278 1.790 -1.199 1.00 57.97 274 PHE A N 1
ATOM 2107 C CA . PHE A 1 274 ? 10.338 1.748 -2.175 1.00 57.97 274 PHE A CA 1
ATOM 2108 C C . PHE A 1 274 ? 10.166 2.897 -3.141 1.00 57.97 274 PHE A C 1
ATOM 2110 O O . PHE A 1 274 ? 9.069 3.406 -3.338 1.00 57.97 274 PHE A O 1
ATOM 2117 N N . ARG A 1 275 ? 11.279 3.291 -3.737 1.00 63.41 275 ARG A N 1
ATOM 2118 C CA . ARG A 1 275 ? 11.291 4.085 -4.953 1.00 63.41 275 ARG A CA 1
ATOM 2119 C C . ARG A 1 275 ? 11.758 3.151 -6.065 1.00 63.41 275 ARG A C 1
ATOM 2121 O O . ARG A 1 275 ? 12.751 2.444 -5.876 1.00 63.41 275 ARG A O 1
ATOM 2128 N N . PRO A 1 276 ? 11.067 3.102 -7.203 1.00 56.84 276 PRO A N 1
ATOM 2129 C CA . PRO A 1 276 ? 11.595 2.456 -8.390 1.00 56.84 276 PRO A CA 1
ATOM 2130 C C . PRO A 1 276 ? 12.793 3.282 -8.856 1.00 56.84 276 PRO A C 1
ATOM 2132 O O . PRO A 1 276 ? 12.610 4.417 -9.293 1.00 56.84 276 PRO A O 1
ATOM 2135 N N . LEU A 1 277 ? 14.020 2.782 -8.693 1.00 52.94 277 LEU A N 1
ATOM 2136 C CA . LEU A 1 277 ? 15.217 3.520 -9.091 1.00 52.94 277 LEU A CA 1
ATOM 2137 C C . LEU A 1 277 ? 16.331 2.618 -9.611 1.00 52.94 277 LEU A C 1
ATOM 2139 O O . LEU A 1 277 ? 16.511 1.487 -9.180 1.00 52.94 277 LEU A O 1
ATOM 2143 N N . HIS A 1 278 ? 17.112 3.242 -10.494 1.00 55.19 278 HIS A N 1
ATOM 2144 C CA . HIS A 1 278 ? 18.217 2.726 -11.293 1.00 55.19 278 HIS A CA 1
ATOM 2145 C C . HIS A 1 278 ? 17.803 1.797 -12.438 1.00 55.19 278 HIS A C 1
ATOM 2147 O O . HIS A 1 278 ? 17.380 0.660 -12.271 1.00 55.19 278 HIS A O 1
ATOM 2153 N N . PHE A 1 279 ? 18.001 2.320 -13.648 1.00 56.19 279 PHE A N 1
ATOM 2154 C CA . PHE A 1 279 ? 17.901 1.590 -14.901 1.00 56.19 279 PHE A CA 1
ATOM 2155 C C . PHE A 1 279 ? 19.321 1.443 -15.421 1.00 56.19 279 PHE A C 1
ATOM 2157 O O . PHE A 1 279 ? 19.958 2.429 -15.797 1.00 56.19 279 PHE A O 1
ATOM 2164 N N . THR A 1 280 ? 19.849 0.227 -15.407 1.00 51.72 280 THR A N 1
ATOM 2165 C CA . THR A 1 280 ? 21.118 -0.031 -16.081 1.00 51.72 280 THR A CA 1
ATOM 2166 C C . THR A 1 280 ? 20.821 -0.308 -17.543 1.00 51.72 280 THR A C 1
ATOM 2168 O O . THR A 1 280 ? 20.412 -1.413 -17.890 1.00 51.72 280 THR A O 1
ATOM 2171 N N . ALA A 1 281 ? 20.996 0.707 -18.387 1.00 49.53 281 ALA A N 1
ATOM 2172 C CA . ALA A 1 281 ? 21.289 0.461 -19.791 1.00 49.53 281 ALA A CA 1
ATOM 2173 C C . ALA A 1 281 ? 22.729 -0.086 -19.897 1.00 49.53 281 ALA A C 1
ATOM 2175 O O . ALA A 1 281 ? 23.558 0.240 -19.038 1.00 49.53 281 ALA A O 1
ATOM 2176 N N . PRO A 1 282 ? 23.049 -0.900 -20.913 1.00 47.41 282 PRO A N 1
ATOM 2177 C CA . PRO A 1 282 ? 24.415 -1.362 -21.135 1.00 47.41 282 PRO A CA 1
ATOM 2178 C C . PRO A 1 282 ? 25.410 -0.184 -21.249 1.00 47.41 282 PRO A C 1
ATOM 2180 O O . PRO A 1 282 ? 25.033 0.906 -21.698 1.00 47.41 282 PRO A O 1
ATOM 2183 N N . PRO A 1 283 ? 26.680 -0.368 -20.839 1.00 43.81 283 PRO A N 1
ATOM 2184 C CA . PRO A 1 283 ? 27.694 0.677 -20.914 1.00 43.81 283 PRO A CA 1
ATOM 2185 C C . PRO A 1 283 ? 27.922 1.130 -22.363 1.00 43.81 283 PRO A C 1
ATOM 2187 O O . PRO A 1 283 ? 28.100 0.323 -23.274 1.00 43.81 283 PRO A O 1
ATOM 2190 N N . LYS A 1 284 ? 27.941 2.452 -22.569 1.00 46.41 284 LYS A N 1
ATOM 2191 C CA . LYS A 1 284 ? 28.257 3.084 -23.855 1.00 46.41 284 LYS A CA 1
ATOM 2192 C C . LYS A 1 284 ? 29.764 3.048 -24.108 1.00 46.41 284 LYS A C 1
ATOM 2194 O O . LYS A 1 284 ? 30.448 4.037 -23.873 1.00 46.41 284 LYS A O 1
ATOM 2199 N N . ASN A 1 285 ? 30.273 1.941 -24.632 1.00 40.59 285 ASN A N 1
ATOM 2200 C CA . ASN A 1 285 ? 31.583 1.947 -25.282 1.00 40.59 285 ASN A CA 1
ATOM 2201 C C . ASN A 1 285 ? 31.395 2.356 -26.749 1.00 40.59 285 ASN A C 1
ATOM 2203 O O . ASN A 1 285 ? 31.310 1.514 -27.636 1.00 40.59 285 ASN A O 1
ATOM 2207 N N . GLY A 1 286 ? 31.274 3.663 -26.986 1.00 40.75 286 GLY A N 1
ATOM 2208 C CA . GLY A 1 286 ? 31.276 4.277 -28.315 1.00 40.75 286 GLY A CA 1
ATOM 2209 C C . GLY A 1 286 ? 32.041 5.606 -28.274 1.00 40.75 286 GLY A C 1
ATOM 2210 O O . GLY A 1 286 ? 32.020 6.268 -27.232 1.00 40.75 286 GLY A O 1
ATOM 2211 N N . PRO A 1 287 ? 32.756 5.988 -29.348 1.00 36.56 287 PRO A N 1
ATOM 2212 C CA . PRO A 1 287 ? 33.636 7.156 -29.340 1.00 36.56 287 PRO A CA 1
ATOM 2213 C C . PRO A 1 287 ? 32.851 8.482 -29.232 1.00 36.56 287 PRO A C 1
ATOM 2215 O O . PRO A 1 287 ? 31.657 8.513 -29.543 1.00 36.56 287 PRO A O 1
ATOM 2218 N N . PRO A 1 288 ? 33.491 9.591 -28.804 1.00 38.09 288 PRO A N 1
ATOM 2219 C CA . PRO A 1 288 ? 32.817 10.876 -28.608 1.00 38.09 288 PRO A CA 1
ATOM 2220 C C . PRO A 1 288 ? 32.345 11.463 -29.948 1.00 38.09 288 PRO A C 1
ATOM 2222 O O . PRO A 1 288 ? 33.152 11.691 -30.847 1.00 38.09 288 PRO A O 1
ATOM 2225 N N . GLY A 1 289 ? 31.039 11.707 -30.080 1.00 38.66 289 GLY A N 1
ATOM 2226 C CA . GLY A 1 289 ? 30.412 12.296 -31.268 1.00 38.66 289 GLY A CA 1
ATOM 2227 C C . GLY A 1 289 ? 30.121 13.790 -31.106 1.00 38.66 289 GLY A C 1
ATOM 2228 O O . GLY A 1 289 ? 29.566 14.216 -30.097 1.00 38.66 289 GLY A O 1
ATOM 2229 N N . VAL A 1 290 ? 30.516 14.548 -32.127 1.00 32.94 290 VAL A N 1
ATOM 2230 C CA . VAL A 1 290 ? 30.541 16.011 -32.285 1.00 32.94 290 VAL A CA 1
ATOM 2231 C C . VAL A 1 290 ? 29.139 16.647 -32.326 1.00 32.94 290 VAL A C 1
ATOM 2233 O O . VAL A 1 290 ? 28.234 16.130 -32.978 1.00 32.94 290 VAL A O 1
ATOM 2236 N N . SER A 1 291 ? 28.976 17.800 -31.667 1.00 31.64 291 SER A N 1
ATOM 2237 C CA . SER A 1 291 ? 27.765 18.639 -31.689 1.00 31.64 291 SER A CA 1
ATOM 2238 C C . SER A 1 291 ? 27.621 19.420 -33.011 1.00 31.64 291 SER A C 1
ATOM 2240 O O . SER A 1 291 ? 28.633 19.917 -33.510 1.00 31.64 291 SER A O 1
ATOM 2242 N N . PRO A 1 292 ? 26.407 19.620 -33.567 1.00 37.44 292 PRO A N 1
ATOM 2243 C CA . PRO A 1 292 ? 26.213 20.468 -34.746 1.00 37.44 292 PRO A CA 1
ATOM 2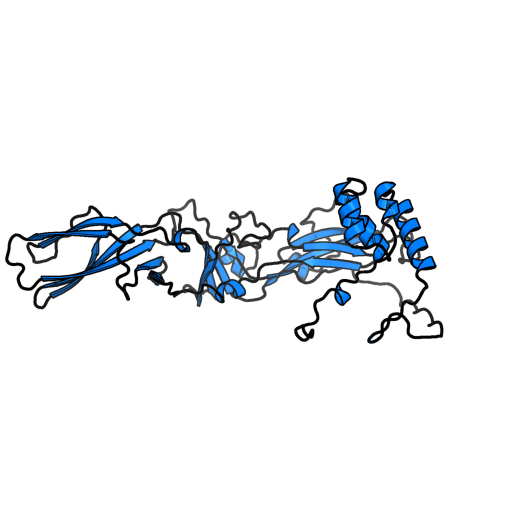244 C C . PRO A 1 292 ? 26.312 21.968 -34.399 1.00 37.44 292 PRO A C 1
ATOM 2246 O O . PRO A 1 292 ? 26.026 22.345 -33.259 1.00 37.44 292 PRO A O 1
ATOM 2249 N N . PRO A 1 293 ? 26.677 22.837 -35.363 1.00 36.44 293 PRO A N 1
ATOM 2250 C CA . PRO A 1 293 ? 26.828 24.269 -35.122 1.00 36.44 293 PRO A CA 1
ATOM 2251 C C . PRO A 1 293 ? 25.465 24.985 -35.010 1.00 36.44 293 PRO A C 1
ATOM 2253 O O . PRO A 1 293 ? 24.492 24.544 -35.629 1.00 36.44 293 PRO A O 1
ATOM 2256 N N . PRO A 1 294 ? 25.373 26.108 -34.269 1.00 38.41 294 PRO A N 1
ATOM 2257 C CA . PRO A 1 294 ? 24.142 26.884 -34.167 1.00 38.41 294 PRO A CA 1
ATOM 2258 C C . PRO A 1 294 ? 23.916 27.747 -35.417 1.00 38.41 294 PRO A C 1
ATOM 2260 O O . PRO A 1 294 ? 24.847 28.370 -35.928 1.00 38.41 294 PRO A O 1
ATOM 2263 N N . ALA A 1 295 ? 22.665 27.814 -35.880 1.00 34.81 295 ALA A N 1
ATOM 2264 C CA . ALA A 1 295 ? 22.226 28.759 -36.908 1.00 34.81 295 ALA A CA 1
ATOM 2265 C C . ALA A 1 295 ? 21.783 30.102 -36.277 1.00 34.81 295 ALA A C 1
ATOM 2267 O O . ALA A 1 295 ? 21.288 30.101 -35.146 1.00 34.81 295 ALA A O 1
ATOM 2268 N N . PRO A 1 296 ? 21.949 31.245 -36.972 1.00 47.84 296 PRO A N 1
ATOM 2269 C CA . PRO A 1 296 ? 21.777 32.573 -36.387 1.00 47.84 296 PRO A CA 1
ATOM 2270 C C . PRO A 1 296 ? 20.371 33.167 -36.602 1.00 47.84 296 PRO A C 1
ATOM 2272 O O . PRO A 1 296 ? 19.847 33.125 -37.712 1.00 47.84 296 PRO A O 1
ATOM 2275 N N . GLY A 1 297 ? 19.830 33.828 -35.569 1.00 47.81 297 GLY A N 1
ATOM 2276 C CA . GLY A 1 297 ? 18.839 34.910 -35.712 1.00 47.81 297 GLY A CA 1
ATOM 2277 C C . GLY A 1 297 ? 17.501 34.726 -34.980 1.00 47.81 297 GLY A C 1
ATOM 2278 O O . GLY A 1 297 ? 16.617 34.046 -35.483 1.00 47.81 297 GLY A O 1
ATOM 2279 N N . GLY A 1 298 ? 17.331 35.431 -33.850 1.00 54.19 298 GLY A N 1
ATOM 2280 C CA . GLY A 1 298 ? 16.047 35.675 -33.169 1.00 54.19 298 GLY A CA 1
ATOM 2281 C C . GLY A 1 298 ? 15.603 34.588 -32.182 1.00 54.19 298 GLY A C 1
ATOM 2282 O O . GLY A 1 298 ? 15.383 33.443 -32.559 1.00 54.19 298 GLY A O 1
ATOM 2283 N N . GLN A 1 299 ? 15.439 34.943 -30.903 1.00 63.47 299 GLN A N 1
ATOM 2284 C CA . GLN A 1 299 ? 14.873 34.047 -29.888 1.00 63.47 299 GLN A CA 1
ATOM 2285 C C . GLN A 1 299 ? 13.350 33.949 -30.075 1.00 63.47 299 GLN A C 1
ATOM 2287 O O . GLN A 1 299 ? 12.592 34.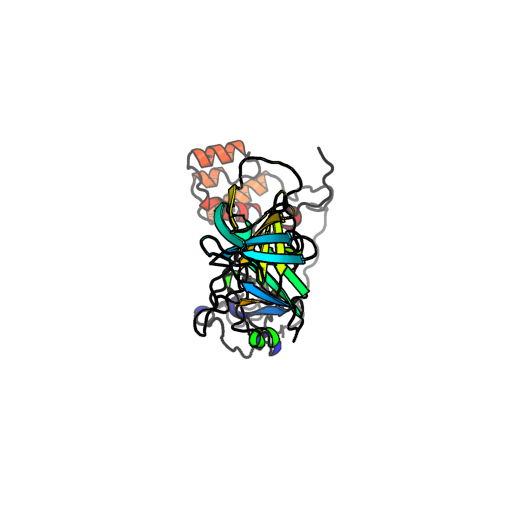724 -29.506 1.00 63.47 299 GLN A O 1
ATOM 2292 N N . CYS A 1 300 ? 12.898 33.017 -30.907 1.00 69.38 300 CYS A N 1
ATOM 2293 C CA . CYS A 1 300 ? 11.505 32.574 -30.942 1.00 69.38 300 CYS A CA 1
ATOM 2294 C C . CYS A 1 300 ? 11.342 31.338 -30.041 1.00 69.38 300 CYS A C 1
ATOM 2296 O O . CYS A 1 300 ? 12.291 30.576 -29.851 1.00 69.38 300 CYS A O 1
ATOM 2298 N N . GLY A 1 301 ? 10.157 31.123 -29.469 1.00 61.50 301 GLY A N 1
ATOM 2299 C CA . GLY A 1 301 ? 9.916 29.980 -28.578 1.00 61.50 301 GLY A CA 1
ATOM 2300 C C . GLY A 1 301 ? 10.699 30.010 -27.255 1.00 61.50 301 GLY A C 1
ATOM 2301 O O . GLY A 1 301 ? 10.908 28.954 -26.661 1.00 61.50 301 GLY A O 1
ATOM 2302 N N . VAL A 1 302 ? 11.139 31.191 -26.807 1.00 65.50 302 VAL A N 1
ATOM 2303 C CA . VAL A 1 302 ? 11.859 31.390 -25.541 1.00 65.50 302 VAL A CA 1
ATOM 2304 C C . VAL A 1 302 ? 11.009 32.256 -24.609 1.00 65.50 302 VAL A C 1
ATOM 2306 O O . VAL A 1 302 ? 10.408 33.233 -25.049 1.00 65.50 302 VAL A O 1
ATOM 2309 N N . ALA A 1 303 ? 10.955 31.884 -23.329 1.00 49.47 303 ALA A N 1
ATOM 2310 C CA . ALA A 1 303 ? 10.317 32.668 -22.273 1.00 49.47 303 ALA A CA 1
ATOM 2311 C C . ALA A 1 303 ? 11.014 34.036 -22.088 1.00 49.47 303 ALA A C 1
ATOM 2313 O O . ALA A 1 303 ? 12.210 34.147 -22.368 1.00 49.47 303 ALA A O 1
ATOM 2314 N N . PRO A 1 304 ? 10.333 35.062 -21.551 1.00 58.69 304 PRO A N 1
ATOM 2315 C CA . PRO A 1 304 ? 8.949 35.060 -21.063 1.00 58.69 304 PRO A CA 1
ATOM 2316 C C . PRO A 1 304 ? 7.904 35.291 -22.167 1.00 58.69 304 PRO A C 1
ATOM 2318 O O . PRO A 1 304 ? 6.790 34.784 -22.063 1.00 58.69 304 PRO A O 1
ATOM 2321 N N . ASP A 1 305 ? 8.280 35.972 -23.250 1.00 62.22 305 ASP A N 1
ATOM 2322 C CA . ASP A 1 305 ? 7.375 36.367 -24.331 1.00 62.22 305 ASP A CA 1
ATOM 2323 C C . ASP A 1 305 ? 7.447 35.371 -25.493 1.00 62.22 305 ASP A C 1
ATOM 2325 O O . ASP A 1 305 ? 8.094 35.590 -26.524 1.00 62.22 305 ASP A O 1
ATOM 2329 N N . PHE A 1 306 ? 6.774 34.233 -25.307 1.00 63.47 306 PHE A N 1
ATOM 2330 C CA . PHE A 1 306 ? 6.734 33.158 -26.295 1.00 63.47 306 PHE A CA 1
ATOM 2331 C C . PHE A 1 306 ? 6.124 33.630 -27.620 1.00 63.47 306 PHE A C 1
ATOM 2333 O O . PHE A 1 306 ? 4.908 33.658 -27.801 1.00 63.47 306 PHE A O 1
ATOM 2340 N N . THR A 1 307 ? 6.990 33.924 -28.589 1.00 72.69 307 THR A N 1
ATOM 2341 C CA . THR A 1 307 ? 6.587 34.214 -29.969 1.00 72.69 307 THR A CA 1
ATOM 2342 C C . THR A 1 307 ? 6.788 32.961 -30.831 1.00 72.69 307 THR A C 1
ATOM 2344 O O . THR A 1 307 ? 7.897 32.408 -30.828 1.00 72.69 307 THR A O 1
ATOM 2347 N N . PRO A 1 308 ? 5.761 32.471 -31.558 1.00 70.06 308 PRO A N 1
ATOM 2348 C CA . PRO A 1 308 ? 5.899 31.308 -32.430 1.00 70.06 308 PRO A CA 1
ATOM 2349 C C . PRO A 1 308 ? 7.009 31.492 -33.472 1.00 70.06 308 PRO A C 1
ATOM 2351 O O . PRO A 1 308 ? 7.095 32.522 -34.132 1.00 70.06 308 PRO A O 1
ATOM 2354 N N . CYS A 1 309 ? 7.841 30.465 -33.656 1.00 77.50 309 CYS A N 1
ATOM 2355 C CA . CYS A 1 309 ? 8.941 30.472 -34.632 1.00 77.50 309 CYS A CA 1
ATOM 2356 C C . CYS A 1 309 ? 8.493 30.407 -36.101 1.00 77.50 309 CYS A C 1
ATOM 2358 O O . CYS A 1 309 ? 9.316 30.516 -37.005 1.00 77.50 309 CYS A O 1
ATOM 2360 N N . VAL A 1 310 ? 7.208 30.152 -36.346 1.00 82.00 310 VAL A N 1
ATOM 2361 C CA . VAL A 1 310 ? 6.617 29.916 -37.668 1.00 82.00 310 VAL A CA 1
ATOM 2362 C C . VAL A 1 310 ? 5.195 30.480 -37.703 1.00 82.00 310 VAL A C 1
ATOM 2364 O O . VAL A 1 310 ? 4.544 30.576 -36.663 1.00 82.00 310 VAL A O 1
ATOM 2367 N N . SER A 1 311 ? 4.703 30.847 -38.889 1.00 84.56 311 SER A N 1
ATOM 2368 C CA . SER A 1 311 ? 3.348 31.386 -39.061 1.00 84.56 311 SER A CA 1
ATOM 2369 C C . SER A 1 311 ? 2.262 30.314 -38.903 1.00 84.56 311 SER A C 1
ATOM 2371 O O . SER A 1 311 ? 2.493 29.126 -39.147 1.00 84.56 311 SER A O 1
ATOM 2373 N N . ASN A 1 312 ? 1.044 30.745 -38.556 1.00 80.81 312 ASN A N 1
ATOM 2374 C CA . ASN A 1 312 ? -0.108 29.852 -38.376 1.00 80.81 312 ASN A CA 1
ATOM 2375 C C . ASN A 1 312 ? -0.458 29.044 -39.635 1.00 80.81 312 ASN A C 1
ATOM 2377 O O . ASN A 1 312 ? -0.877 27.894 -39.544 1.00 80.81 312 ASN A O 1
ATOM 2381 N N . GLU A 1 313 ? -0.250 29.603 -40.825 1.00 85.81 313 GLU A N 1
ATOM 2382 C CA . GLU A 1 313 ? -0.504 28.895 -42.085 1.00 85.81 313 GLU A CA 1
ATOM 2383 C C . GLU A 1 313 ? 0.404 27.666 -42.241 1.00 85.81 313 GLU A C 1
ATOM 2385 O O . GLU A 1 313 ? -0.046 26.592 -42.649 1.00 85.81 313 GLU A O 1
ATOM 2390 N N . ILE A 1 314 ? 1.678 27.797 -41.853 1.00 83.50 314 ILE A N 1
ATOM 2391 C CA . ILE A 1 314 ? 2.659 26.707 -41.909 1.00 83.50 314 ILE A CA 1
ATOM 2392 C C . ILE A 1 314 ? 2.330 25.647 -40.852 1.00 83.50 314 ILE A C 1
ATOM 2394 O O . ILE A 1 314 ? 2.402 24.447 -41.137 1.00 83.50 314 ILE A O 1
ATOM 2398 N N . THR A 1 315 ? 1.935 26.061 -39.645 1.00 82.62 315 THR A N 1
ATOM 2399 C CA . THR A 1 315 ? 1.625 25.125 -38.553 1.00 82.62 315 THR A CA 1
ATOM 2400 C C . THR A 1 315 ? 0.347 24.336 -38.814 1.00 82.62 315 THR A C 1
ATOM 2402 O O . THR A 1 315 ? 0.349 23.121 -38.623 1.00 82.62 315 THR A O 1
ATOM 2405 N N . ILE A 1 316 ? -0.711 24.975 -39.322 1.00 88.56 316 ILE A N 1
ATOM 2406 C CA . ILE A 1 316 ? -1.967 24.303 -39.687 1.00 88.56 316 ILE A CA 1
ATOM 2407 C C . ILE A 1 316 ? -1.727 23.288 -40.809 1.00 88.56 316 ILE A C 1
ATOM 2409 O O . ILE A 1 316 ? -2.188 22.149 -40.719 1.00 88.56 316 ILE A O 1
ATOM 2413 N N . LYS A 1 317 ? -0.949 23.653 -41.839 1.00 90.94 317 LYS A N 1
ATOM 2414 C CA . LYS A 1 317 ? -0.614 22.730 -42.933 1.00 90.94 317 LYS A CA 1
ATOM 2415 C C . LYS A 1 317 ? 0.166 21.508 -42.431 1.00 90.94 317 LYS A C 1
ATOM 2417 O O . LYS A 1 317 ? -0.188 20.380 -42.771 1.00 90.94 317 LYS A O 1
ATOM 2422 N N . SER A 1 318 ? 1.174 21.730 -41.587 1.00 87.38 318 SER A N 1
ATOM 2423 C CA . SER A 1 318 ? 1.995 20.665 -40.991 1.00 87.38 318 SER A CA 1
ATOM 2424 C C . SER A 1 318 ? 1.174 19.722 -40.097 1.00 87.38 318 SER A C 1
ATOM 2426 O O . SER A 1 318 ? 1.298 18.496 -40.184 1.00 87.38 318 SER A O 1
ATOM 2428 N N . LEU A 1 319 ? 0.265 20.277 -39.287 1.00 91.31 319 LEU A N 1
ATOM 2429 C CA . LEU A 1 319 ? -0.639 19.509 -38.429 1.00 91.31 319 LEU A CA 1
ATOM 2430 C C . LEU A 1 319 ? -1.592 18.631 -39.254 1.00 91.31 319 LEU A C 1
ATOM 2432 O O . LEU A 1 319 ? -1.721 17.432 -38.989 1.00 91.31 319 LEU A O 1
ATOM 2436 N N . LEU A 1 320 ? -2.207 19.193 -40.296 1.00 92.75 320 LEU A N 1
ATOM 2437 C CA . LEU A 1 320 ? -3.109 18.459 -41.180 1.00 92.75 320 LEU A CA 1
ATOM 2438 C C . LEU A 1 320 ? -2.396 17.330 -41.941 1.00 92.75 320 LEU A C 1
ATOM 2440 O O . LEU A 1 320 ? -2.936 16.228 -42.056 1.00 92.75 320 LEU A O 1
ATOM 2444 N N . GLU A 1 321 ? -1.183 17.568 -42.444 1.00 93.44 321 GLU A N 1
ATOM 2445 C CA . GLU A 1 321 ? -0.369 16.531 -43.094 1.00 93.44 321 GLU A CA 1
ATOM 2446 C C . GLU A 1 321 ? -0.018 15.393 -42.129 1.00 93.44 321 GLU A C 1
ATOM 2448 O O . GLU A 1 321 ? -0.100 14.216 -42.498 1.00 93.44 321 GLU A O 1
ATOM 2453 N N . CYS A 1 322 ? 0.291 15.714 -40.869 1.00 91.19 322 CYS A N 1
ATOM 2454 C CA . CYS A 1 322 ? 0.520 14.702 -39.843 1.00 91.19 322 CYS A CA 1
ATOM 2455 C C . CYS A 1 322 ? -0.737 13.862 -39.571 1.00 91.19 322 CYS A C 1
ATOM 2457 O O . CYS A 1 322 ? -0.653 12.630 -39.563 1.00 91.19 322 CYS A O 1
ATOM 2459 N N . CYS A 1 323 ? -1.904 14.497 -39.428 1.00 92.81 323 CYS A N 1
ATOM 2460 C CA . CYS A 1 323 ? -3.171 13.792 -39.235 1.00 92.81 323 CYS A CA 1
ATOM 2461 C C . CYS A 1 323 ? -3.518 12.863 -40.406 1.00 92.81 323 CYS A C 1
ATOM 2463 O O . CYS A 1 323 ? -3.966 11.735 -40.194 1.00 92.81 323 CYS A O 1
ATOM 2465 N N . LYS A 1 324 ? -3.272 13.306 -41.646 1.00 94.00 324 LYS A N 1
ATOM 2466 C CA . LYS A 1 324 ? -3.452 12.473 -42.845 1.00 94.00 324 LYS A CA 1
ATOM 2467 C C . LYS A 1 324 ? -2.528 11.260 -42.825 1.00 94.00 324 LYS A C 1
ATOM 2469 O O . LYS A 1 324 ? -2.988 10.144 -43.027 1.00 94.00 324 LYS A O 1
ATOM 2474 N N . ARG A 1 325 ? -1.244 11.458 -42.511 1.00 92.88 325 ARG A N 1
ATOM 2475 C CA . ARG A 1 325 ? -0.250 10.375 -42.413 1.00 92.88 325 ARG A CA 1
ATOM 2476 C C . ARG A 1 325 ? -0.582 9.359 -41.316 1.00 92.88 325 ARG A C 1
ATOM 2478 O O . ARG A 1 325 ? -0.253 8.186 -41.451 1.00 92.88 325 ARG A O 1
ATOM 2485 N N . LYS A 1 326 ? -1.227 9.801 -40.237 1.00 88.62 326 LYS A N 1
ATOM 2486 C CA . LYS A 1 326 ? -1.705 8.948 -39.137 1.00 88.62 326 LYS A CA 1
ATOM 2487 C C . LYS A 1 326 ? -3.069 8.299 -39.429 1.00 88.62 326 LYS A C 1
ATOM 2489 O O . LYS A 1 326 ? -3.615 7.650 -38.544 1.00 88.62 326 LYS A O 1
ATOM 2494 N N . ASN A 1 327 ? -3.598 8.440 -40.650 1.00 91.12 327 ASN A N 1
ATOM 2495 C CA . ASN A 1 327 ? -4.873 7.869 -41.095 1.00 91.12 327 ASN A CA 1
ATOM 2496 C C . ASN A 1 327 ? -6.068 8.252 -40.206 1.00 91.12 327 ASN A C 1
ATOM 2498 O O . ASN A 1 327 ? -6.969 7.441 -39.986 1.00 91.12 327 ASN A O 1
ATOM 2502 N N . LEU A 1 328 ? -6.102 9.490 -39.696 1.00 89.31 328 LEU A N 1
ATOM 2503 C CA . LEU A 1 328 ? -7.265 9.962 -38.943 1.00 89.31 328 LEU A CA 1
ATOM 2504 C C . LEU A 1 328 ? -8.508 9.998 -39.856 1.00 89.31 328 LEU A C 1
ATOM 2506 O O . LEU A 1 328 ? -8.381 10.358 -41.029 1.00 89.31 328 LEU A O 1
ATOM 2510 N N . PRO A 1 329 ? -9.715 9.685 -39.345 1.00 89.19 329 PRO A N 1
ATOM 2511 C CA . PRO A 1 329 ? -10.955 9.797 -40.113 1.00 89.19 329 PRO A CA 1
ATOM 2512 C C . PRO A 1 329 ? -11.149 11.196 -40.705 1.00 89.19 329 PRO A C 1
ATOM 2514 O O . PRO A 1 329 ? -10.743 12.185 -40.096 1.00 89.19 329 PRO A O 1
ATOM 2517 N N . ALA A 1 330 ? -11.827 11.310 -41.850 1.00 87.25 330 ALA A N 1
ATOM 2518 C CA . ALA A 1 330 ? -12.043 12.599 -42.519 1.00 87.25 330 ALA A CA 1
ATOM 2519 C C . ALA A 1 330 ? -12.693 13.656 -41.600 1.00 87.25 330 ALA A C 1
ATOM 2521 O O . ALA A 1 330 ? -12.306 14.821 -41.642 1.00 87.25 330 ALA A O 1
ATOM 2522 N N . GLY A 1 331 ? -13.607 13.244 -40.713 1.00 85.06 331 GLY A N 1
ATOM 2523 C CA . GLY A 1 331 ? -14.201 14.129 -39.706 1.00 85.06 331 GLY A CA 1
ATOM 2524 C C . GLY A 1 331 ? -13.219 14.595 -38.619 1.00 85.06 331 GLY A C 1
ATOM 2525 O O . GLY A 1 331 ? -13.331 15.722 -38.154 1.00 85.06 331 GLY A O 1
ATOM 2526 N N . CYS A 1 332 ? -12.199 13.799 -38.279 1.00 86.50 332 CYS A N 1
ATOM 2527 C CA . CYS A 1 332 ? -11.095 14.219 -37.409 1.00 86.50 332 CYS A CA 1
ATOM 2528 C C . CYS A 1 332 ? -10.084 15.117 -38.135 1.00 86.50 332 CYS A C 1
ATOM 2530 O O . CYS A 1 332 ? -9.530 16.028 -37.530 1.00 86.50 332 CYS A O 1
ATOM 2532 N N . GLN A 1 333 ? -9.844 14.890 -39.432 1.00 90.12 333 GLN A N 1
ATOM 2533 C CA . GLN A 1 333 ? -8.914 15.710 -40.220 1.00 90.12 333 GLN A CA 1
ATOM 2534 C C . GLN A 1 333 ? -9.380 17.168 -40.327 1.00 90.12 333 GLN A C 1
ATOM 2536 O O . GLN A 1 333 ? -8.548 18.068 -40.354 1.00 90.12 333 GLN A O 1
ATOM 2541 N N . GLN A 1 334 ? -10.694 17.414 -40.321 1.00 87.50 334 GLN A N 1
ATOM 2542 C CA . GLN A 1 334 ? -11.260 18.769 -40.283 1.00 87.50 334 GLN A CA 1
ATOM 2543 C C . GLN A 1 334 ? -10.927 19.526 -38.988 1.00 87.50 334 GLN A C 1
ATOM 2545 O O . GLN A 1 334 ? -10.964 20.754 -38.973 1.00 87.50 334 GLN A O 1
ATOM 2550 N N . LEU A 1 335 ? -10.564 18.805 -37.921 1.00 88.38 335 LEU A N 1
ATOM 2551 C CA . LEU A 1 335 ? -10.179 19.379 -36.633 1.00 88.38 335 LEU A CA 1
ATOM 2552 C C . LEU A 1 335 ? -8.666 19.636 -36.524 1.00 88.38 335 LEU A C 1
ATOM 2554 O O . LEU A 1 335 ? -8.233 20.273 -35.571 1.00 88.38 335 LEU A O 1
ATOM 2558 N N . CYS A 1 336 ? -7.858 19.176 -37.489 1.00 90.25 336 CYS A N 1
ATOM 2559 C CA . CYS A 1 336 ? -6.390 19.265 -37.504 1.00 90.25 336 CYS A CA 1
ATOM 2560 C C . CYS A 1 336 ? -5.850 20.652 -37.867 1.00 90.25 336 CYS A C 1
ATOM 2562 O O . CYS A 1 336 ? -5.131 20.818 -38.852 1.00 90.25 336 CYS A O 1
ATOM 2564 N N . ARG A 1 337 ? -6.192 21.641 -37.039 1.00 90.38 337 ARG A N 1
ATOM 2565 C CA . ARG A 1 337 ? -5.765 23.043 -37.127 1.00 90.38 337 ARG A CA 1
ATOM 2566 C C . ARG A 1 337 ? -5.601 23.620 -35.715 1.00 90.38 337 ARG A C 1
ATOM 2568 O O . ARG A 1 337 ? -6.321 23.217 -34.808 1.00 90.38 337 ARG A O 1
ATOM 2575 N N . TYR A 1 338 ? -4.645 24.525 -35.509 1.00 82.94 338 TYR A N 1
ATOM 2576 C CA . TYR A 1 338 ? -4.355 25.089 -34.176 1.00 82.94 338 TYR A CA 1
ATOM 2577 C C . TYR A 1 338 ? -5.340 26.179 -33.738 1.00 82.94 338 TYR A C 1
ATOM 2579 O O . TYR A 1 338 ? -5.437 26.482 -32.556 1.00 82.94 338 TYR A O 1
ATOM 2587 N N . ASP A 1 339 ? -6.070 26.762 -34.682 1.00 83.19 339 ASP A N 1
ATOM 2588 C CA . ASP A 1 339 ? -7.052 27.829 -34.484 1.00 83.19 339 ASP A CA 1
ATOM 2589 C C . ASP A 1 339 ? -8.482 27.298 -34.277 1.00 83.19 339 ASP A C 1
ATOM 2591 O O . ASP A 1 339 ? -9.448 28.046 -34.411 1.00 83.19 339 ASP A O 1
ATOM 2595 N N . ILE A 1 340 ? -8.630 26.009 -33.959 1.00 85.12 340 ILE A N 1
ATOM 2596 C CA . ILE A 1 340 ? -9.927 25.417 -33.637 1.00 85.12 340 ILE A CA 1
ATOM 2597 C C . ILE A 1 340 ? -10.352 25.739 -32.203 1.00 85.12 340 ILE A C 1
ATOM 2599 O O . ILE A 1 340 ? -9.557 25.682 -31.263 1.00 85.12 340 ILE A O 1
ATOM 2603 N N . THR A 1 341 ? -11.632 26.048 -32.016 1.00 84.69 341 THR A N 1
ATOM 2604 C CA . THR A 1 341 ? -12.184 26.388 -30.701 1.00 84.69 341 THR A CA 1
ATOM 2605 C C . THR A 1 341 ? -12.708 25.160 -29.953 1.00 84.69 341 THR A C 1
ATOM 2607 O O . THR A 1 341 ? -13.112 24.155 -30.541 1.00 84.69 341 THR A O 1
ATOM 2610 N N . GLN A 1 342 ? -12.786 25.252 -28.621 1.00 78.19 342 GLN A N 1
ATOM 2611 C CA . GLN A 1 342 ? -13.360 24.191 -27.782 1.00 78.19 342 GLN A CA 1
ATOM 2612 C C . GLN A 1 342 ? -14.817 23.863 -28.164 1.00 78.19 342 GLN A C 1
ATOM 2614 O O . GLN A 1 342 ? -15.225 22.701 -28.108 1.00 78.19 342 GLN A O 1
ATOM 2619 N N . ALA A 1 343 ? -15.592 24.873 -28.575 1.00 82.75 343 ALA A N 1
ATOM 2620 C CA . ALA A 1 343 ? -16.975 24.704 -29.012 1.00 82.75 343 ALA A CA 1
ATOM 2621 C C . ALA A 1 343 ? -17.070 23.869 -30.300 1.00 82.75 343 ALA A C 1
ATOM 2623 O O . ALA A 1 343 ? -17.914 22.977 -30.395 1.00 82.75 343 ALA A O 1
ATOM 2624 N N . GLU A 1 344 ? -16.173 24.101 -31.260 1.00 82.31 344 GLU A N 1
ATOM 2625 C CA . GLU A 1 344 ? -16.105 23.330 -32.506 1.00 82.31 344 GLU A CA 1
ATOM 2626 C C . GLU A 1 344 ? -15.665 21.881 -32.261 1.00 82.31 344 GLU A C 1
ATOM 2628 O O . GLU A 1 344 ? -16.256 20.963 -32.834 1.00 82.31 344 GLU A O 1
ATOM 2633 N N . ILE A 1 345 ? -14.696 21.654 -31.361 1.00 79.62 345 ILE A N 1
ATOM 2634 C CA . ILE A 1 345 ? -14.258 20.302 -30.969 1.00 79.62 345 ILE A CA 1
ATOM 2635 C C . ILE A 1 345 ? -15.412 19.534 -30.310 1.00 79.62 345 ILE A C 1
ATOM 2637 O O . ILE A 1 345 ? -15.689 18.396 -30.692 1.00 79.62 345 ILE A O 1
ATOM 2641 N N . ARG A 1 346 ? -16.113 20.152 -29.347 1.00 79.25 346 ARG A N 1
ATOM 2642 C CA . ARG A 1 346 ? -17.265 19.532 -28.671 1.00 79.25 346 ARG A CA 1
ATOM 2643 C C . ARG A 1 346 ? -18.364 19.184 -29.674 1.00 79.25 346 ARG A C 1
ATOM 2645 O O . ARG A 1 346 ? -18.796 18.038 -29.714 1.00 79.25 346 ARG A O 1
ATOM 2652 N N . ALA A 1 347 ? -18.732 20.118 -30.551 1.00 83.25 347 ALA A N 1
ATOM 2653 C CA . ALA A 1 347 ? -19.751 19.878 -31.569 1.00 83.25 347 ALA A CA 1
ATOM 2654 C C . ALA A 1 347 ? -19.370 18.748 -32.548 1.00 83.25 347 ALA A C 1
ATOM 2656 O O . ALA A 1 347 ? -20.240 18.009 -33.007 1.00 83.25 347 ALA A O 1
ATOM 2657 N N . ALA A 1 348 ? -18.085 18.592 -32.878 1.00 80.88 348 ALA A N 1
ATOM 2658 C CA . ALA A 1 348 ? -17.613 17.506 -33.734 1.00 80.88 348 ALA A CA 1
ATOM 2659 C C . ALA A 1 348 ? -17.622 16.137 -33.030 1.00 80.88 348 ALA A C 1
ATOM 2661 O O . ALA A 1 348 ? -17.940 15.128 -33.665 1.00 80.88 348 ALA A O 1
ATOM 2662 N N . MET A 1 349 ? -17.322 16.094 -31.728 1.00 79.81 349 MET A N 1
ATOM 2663 C CA . MET A 1 349 ? -17.445 14.876 -30.919 1.00 79.81 349 MET A CA 1
ATOM 2664 C C . MET A 1 349 ? -18.911 14.469 -30.731 1.00 79.81 349 MET A C 1
ATOM 2666 O O . MET A 1 349 ? -19.238 13.303 -30.943 1.00 79.81 349 MET A O 1
ATOM 2670 N N . ASP A 1 350 ? -19.801 15.423 -30.438 1.00 83.44 350 ASP A N 1
ATOM 2671 C CA . ASP A 1 350 ? -21.240 15.177 -30.256 1.00 83.44 350 ASP A CA 1
ATOM 2672 C C . ASP A 1 350 ? -21.900 14.652 -31.544 1.00 83.44 350 ASP A C 1
ATOM 2674 O O . ASP A 1 350 ? -22.800 13.816 -31.501 1.00 83.44 350 ASP A O 1
ATOM 2678 N N . ARG A 1 351 ? -21.411 15.092 -32.713 1.00 84.56 351 ARG A N 1
ATOM 2679 C CA . ARG A 1 351 ? -21.834 14.589 -34.032 1.00 84.56 351 ARG A CA 1
ATOM 2680 C C . ARG A 1 351 ? -21.145 13.285 -34.454 1.00 84.56 351 ARG A C 1
ATOM 2682 O O . ARG A 1 351 ? -21.365 12.827 -35.573 1.00 84.56 351 ARG A O 1
ATOM 2689 N N . GLY A 1 352 ? -20.276 12.713 -33.619 1.00 83.06 352 GLY A N 1
ATOM 2690 C CA . GLY A 1 352 ? -19.520 11.497 -33.936 1.00 83.06 352 GLY A CA 1
ATOM 2691 C C . GLY A 1 352 ? -18.516 11.655 -35.086 1.00 83.06 352 GLY A C 1
ATOM 2692 O O . GLY A 1 352 ? -18.052 10.658 -35.635 1.00 83.06 352 GLY A O 1
ATOM 2693 N N . GLN A 1 353 ? -18.164 12.889 -35.466 1.00 81.62 353 GLN A N 1
ATOM 2694 C CA . GLN A 1 353 ? -17.242 13.176 -36.574 1.00 81.62 353 GLN A CA 1
ATOM 2695 C C . GLN A 1 353 ? -15.797 12.813 -36.213 1.00 81.62 353 GLN A C 1
ATOM 2697 O O . GLN A 1 353 ? -15.010 12.444 -37.087 1.00 81.62 353 GLN A O 1
ATOM 2702 N N . CYS A 1 354 ? -15.456 12.882 -34.924 1.00 81.50 354 CYS A N 1
ATOM 2703 C CA . CYS A 1 354 ? -14.179 12.424 -34.407 1.00 81.50 354 CYS A CA 1
ATOM 2704 C C . CYS A 1 354 ? -14.347 11.740 -33.048 1.00 81.50 354 CYS A C 1
ATOM 2706 O O . CYS A 1 354 ? -14.700 12.378 -32.060 1.00 81.50 354 CYS A O 1
ATOM 2708 N N . GLY A 1 355 ? -14.115 10.427 -32.999 1.00 76.31 355 GLY A N 1
ATOM 2709 C CA . GLY A 1 355 ? -14.215 9.651 -31.761 1.00 76.31 355 GLY A CA 1
ATOM 2710 C C . GLY A 1 355 ? -13.036 9.892 -30.813 1.00 76.31 355 GLY A C 1
ATOM 2711 O O . GLY A 1 355 ? -11.916 10.142 -31.263 1.00 76.31 355 GLY A O 1
ATOM 2712 N N . ILE A 1 356 ? -13.274 9.732 -29.507 1.00 80.00 356 ILE A N 1
ATOM 2713 C CA . ILE A 1 356 ? -12.305 10.011 -28.429 1.00 80.00 356 ILE A CA 1
ATOM 2714 C C . ILE A 1 356 ? -10.971 9.254 -28.563 1.00 80.00 356 ILE A C 1
ATOM 2716 O O . ILE A 1 356 ? -9.925 9.750 -28.154 1.00 80.00 356 ILE A O 1
ATOM 2720 N N . PHE A 1 357 ? -10.968 8.091 -29.218 1.00 76.88 357 PHE A N 1
ATOM 2721 C CA . PHE A 1 357 ? -9.754 7.309 -29.479 1.00 76.88 357 PHE A CA 1
ATOM 2722 C C . PHE A 1 357 ? -8.774 7.982 -30.460 1.00 76.88 357 PHE A C 1
ATOM 2724 O O . PHE A 1 357 ? -7.604 7.613 -30.499 1.00 76.88 357 PHE A O 1
ATOM 2731 N N . ASN A 1 358 ? -9.212 8.997 -31.216 1.00 80.62 358 ASN A N 1
ATOM 2732 C CA . ASN A 1 358 ? -8.365 9.750 -32.151 1.00 80.62 358 ASN A CA 1
ATOM 2733 C C . ASN A 1 358 ? -7.725 11.000 -31.523 1.00 80.62 358 ASN A C 1
ATOM 2735 O O . ASN A 1 358 ? -6.936 11.681 -32.179 1.00 80.62 358 ASN A O 1
ATOM 2739 N N . VAL A 1 359 ? -8.014 11.279 -30.245 1.00 77.12 359 VAL A N 1
ATOM 2740 C CA . VAL A 1 359 ? -7.450 12.423 -29.511 1.00 77.12 359 VAL A CA 1
ATOM 2741 C C . VAL A 1 359 ? -5.944 12.256 -29.296 1.00 77.12 359 VAL A C 1
ATOM 2743 O O . VAL A 1 359 ? -5.192 13.206 -29.485 1.00 77.12 359 VAL A O 1
ATOM 2746 N N . ALA A 1 360 ? -5.472 11.051 -28.963 1.00 78.31 360 ALA A N 1
ATOM 2747 C CA . ALA A 1 360 ? -4.043 10.812 -28.748 1.00 78.31 360 ALA A CA 1
ATOM 2748 C C . ALA A 1 360 ? -3.196 11.007 -30.030 1.00 78.31 360 ALA A C 1
ATOM 2750 O O . ALA A 1 360 ? -2.226 11.764 -29.976 1.00 78.31 360 ALA A O 1
ATOM 2751 N N . PRO A 1 361 ? -3.568 10.438 -31.197 1.00 80.62 361 PRO A N 1
ATOM 2752 C CA . PRO A 1 361 ? -2.904 10.733 -32.471 1.00 80.62 361 PRO A CA 1
ATOM 2753 C C . PRO A 1 361 ? -2.923 12.218 -32.864 1.00 80.62 361 PRO A C 1
ATOM 2755 O O . PRO A 1 361 ? -1.947 12.723 -33.417 1.00 80.62 361 PRO A O 1
ATOM 2758 N N . PHE A 1 362 ? -4.019 12.926 -32.572 1.00 82.88 362 PHE A N 1
ATOM 2759 C CA . PHE A 1 362 ? -4.124 14.366 -32.810 1.00 82.88 362 PHE A CA 1
ATOM 2760 C C . PHE A 1 362 ? -3.136 15.158 -31.944 1.00 82.88 362 PHE A C 1
ATOM 2762 O O . PHE A 1 362 ? -2.388 15.982 -32.467 1.00 82.88 362 PHE A O 1
ATOM 2769 N N . LEU A 1 363 ? -3.089 14.878 -30.636 1.00 81.31 363 LEU A N 1
ATOM 2770 C CA . LEU A 1 363 ? -2.182 15.550 -29.700 1.00 81.31 363 LEU A CA 1
ATOM 2771 C C . LEU A 1 363 ? -0.711 15.268 -30.022 1.00 81.31 363 LEU A C 1
ATOM 2773 O O . LEU A 1 363 ? 0.118 16.165 -29.908 1.00 81.31 363 LEU A O 1
ATOM 2777 N N . GLU A 1 364 ? -0.391 14.059 -30.490 1.00 80.44 364 GLU A N 1
ATOM 2778 C CA . GLU A 1 364 ? 0.950 13.704 -30.967 1.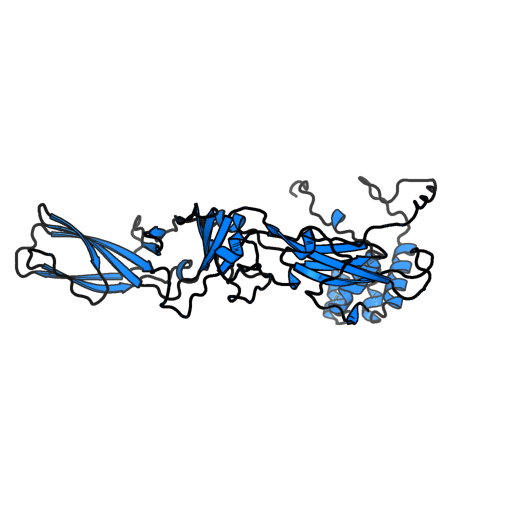00 80.44 364 GLU A CA 1
ATOM 2779 C C . GLU A 1 364 ? 1.362 14.550 -32.184 1.00 80.44 364 GLU A C 1
ATOM 2781 O O . GLU A 1 364 ? 2.493 15.032 -32.263 1.00 80.44 364 GLU A O 1
ATOM 2786 N N . CYS A 1 365 ? 0.438 14.777 -33.121 1.00 84.69 365 CYS A N 1
ATOM 2787 C CA . CYS A 1 365 ? 0.680 15.662 -34.255 1.00 84.69 365 CYS A CA 1
ATOM 2788 C C . CYS A 1 365 ? 0.791 17.134 -33.830 1.00 84.69 365 CYS A C 1
ATOM 2790 O O . CYS A 1 365 ? 1.680 17.837 -34.309 1.00 84.69 365 CYS A O 1
ATOM 2792 N N . ALA A 1 366 ? -0.054 17.586 -32.900 1.00 82.94 366 ALA A N 1
ATOM 2793 C CA . ALA A 1 366 ? -0.044 18.954 -32.387 1.00 82.94 366 ALA A CA 1
ATOM 2794 C C . ALA A 1 366 ? 1.214 19.273 -31.561 1.00 82.94 366 ALA A C 1
ATOM 2796 O O . ALA A 1 366 ? 1.672 20.415 -31.554 1.00 82.94 366 ALA A O 1
ATOM 2797 N N . SER A 1 367 ? 1.811 18.278 -30.904 1.00 81.31 367 SER A N 1
ATOM 2798 C CA . SER A 1 367 ? 3.081 18.445 -30.196 1.00 81.31 367 SER A CA 1
ATOM 2799 C C . SER A 1 367 ? 4.305 18.189 -31.078 1.00 81.31 367 SER A C 1
ATOM 2801 O O . SER A 1 367 ? 5.432 18.369 -30.619 1.00 81.31 367 SER A O 1
ATOM 2803 N N . GLN A 1 368 ? 4.113 17.759 -32.333 1.00 72.31 368 GLN A N 1
ATOM 2804 C CA . GLN A 1 368 ? 5.180 17.252 -33.207 1.00 72.31 368 GLN A CA 1
ATOM 2805 C C . GLN A 1 368 ? 6.001 16.138 -32.527 1.00 72.31 368 GLN A C 1
ATOM 2807 O O . GLN A 1 368 ? 7.209 16.021 -32.737 1.00 72.31 368 GLN A O 1
ATOM 2812 N N . GLY A 1 369 ? 5.353 15.348 -31.665 1.00 65.38 369 GLY A N 1
ATOM 2813 C CA . GLY A 1 369 ? 5.993 14.311 -30.858 1.00 65.38 369 GLY A CA 1
ATOM 2814 C C . GLY A 1 369 ? 6.886 14.830 -29.725 1.00 65.38 369 GLY A C 1
ATOM 2815 O O . GLY A 1 369 ? 7.613 14.037 -29.127 1.00 65.38 369 GLY A O 1
ATOM 2816 N N . LYS A 1 370 ? 6.860 16.134 -29.418 1.00 70.25 370 LYS A N 1
ATOM 2817 C CA . LYS A 1 370 ? 7.587 16.716 -28.284 1.00 70.25 370 LYS A CA 1
ATOM 2818 C C . LYS A 1 370 ? 6.781 16.571 -26.996 1.00 70.25 370 LYS A C 1
ATOM 2820 O O . LYS A 1 370 ? 5.551 16.655 -26.997 1.00 70.25 370 LYS A O 1
ATOM 2825 N N . ASP A 1 371 ? 7.492 16.343 -25.898 1.00 62.78 371 ASP A N 1
ATOM 2826 C CA . ASP A 1 371 ? 6.910 16.329 -24.561 1.00 62.78 371 ASP A CA 1
ATOM 2827 C C . ASP A 1 371 ? 6.846 17.768 -24.037 1.00 62.78 371 ASP A C 1
ATOM 2829 O O . ASP A 1 371 ? 7.847 18.318 -23.589 1.00 62.78 371 ASP A O 1
ATOM 2833 N N . ASN A 1 372 ? 5.664 18.377 -24.126 1.00 63.38 372 ASN A N 1
ATOM 2834 C CA . ASN A 1 372 ? 5.412 19.725 -23.616 1.00 63.38 372 ASN A CA 1
ATOM 2835 C C . ASN A 1 372 ? 4.883 19.702 -22.168 1.00 63.38 372 ASN A C 1
ATOM 2837 O O . ASN A 1 372 ? 4.359 20.708 -21.698 1.00 63.38 372 ASN A O 1
ATOM 2841 N N . SER A 1 373 ? 4.996 18.572 -21.451 1.00 65.69 373 SER A N 1
ATOM 2842 C CA . SER A 1 373 ? 4.481 18.440 -20.077 1.00 65.69 373 SER A CA 1
ATOM 2843 C C . SER A 1 373 ? 5.116 19.435 -19.108 1.00 65.69 373 SER A C 1
ATOM 2845 O O . SER A 1 373 ? 4.465 19.822 -18.149 1.00 65.69 373 SER A O 1
ATOM 2847 N N . GLU A 1 374 ? 6.349 19.889 -19.361 1.00 53.94 374 GLU A N 1
ATOM 2848 C CA . GLU A 1 374 ? 6.977 20.951 -18.564 1.00 53.94 374 GLU A CA 1
ATOM 2849 C C . GLU A 1 374 ? 6.223 22.284 -18.666 1.00 53.94 374 GLU A C 1
ATOM 2851 O O . GLU A 1 374 ? 6.122 22.988 -17.668 1.00 53.94 374 GLU A O 1
ATOM 2856 N N . CYS A 1 375 ? 5.621 22.597 -19.820 1.00 56.91 375 CYS A N 1
ATOM 2857 C CA . CYS A 1 375 ? 4.745 23.764 -19.983 1.00 56.91 375 CYS A CA 1
ATOM 2858 C C . CYS A 1 375 ? 3.375 23.567 -19.317 1.00 56.91 375 CYS A C 1
ATOM 2860 O O . CYS A 1 375 ? 2.677 24.538 -19.044 1.00 56.91 375 CYS A O 1
ATOM 2862 N N . CYS A 1 376 ? 2.970 22.313 -19.105 1.00 51.97 376 CYS A N 1
ATOM 2863 C CA . CYS A 1 376 ? 1.708 21.947 -18.464 1.00 51.97 376 CYS A CA 1
ATOM 2864 C C . CYS A 1 376 ? 1.866 21.613 -16.974 1.00 51.97 376 CYS A C 1
ATOM 2866 O O . CYS A 1 376 ? 0.870 21.314 -16.316 1.00 51.97 376 CYS A O 1
ATOM 2868 N N . ASN A 1 377 ? 3.087 21.663 -16.432 1.00 48.12 377 ASN A N 1
ATOM 2869 C CA . ASN A 1 377 ? 3.284 21.699 -14.995 1.00 48.12 377 ASN A CA 1
ATOM 2870 C C . ASN A 1 377 ? 2.695 23.022 -14.520 1.00 48.12 377 ASN A C 1
ATOM 2872 O O . ASN A 1 377 ? 3.188 24.083 -14.892 1.00 48.12 377 ASN A O 1
ATOM 2876 N N . CYS A 1 378 ? 1.628 22.960 -13.726 1.00 36.06 378 CYS A N 1
ATOM 2877 C CA . CYS A 1 378 ? 1.137 24.123 -13.006 1.00 36.06 378 CYS A CA 1
ATOM 2878 C C . CYS A 1 378 ? 2.299 24.685 -12.178 1.00 36.06 378 CYS A C 1
ATOM 2880 O O . CYS A 1 378 ? 2.655 24.124 -11.144 1.00 36.06 378 CYS A O 1
ATOM 2882 N N . SER A 1 379 ? 2.924 25.757 -12.657 1.00 37.00 379 SER A N 1
ATOM 2883 C CA . SER A 1 379 ? 3.790 26.594 -11.843 1.00 37.00 379 SER A CA 1
ATOM 2884 C C . SER A 1 379 ? 2.943 27.158 -10.706 1.00 37.00 379 SER A C 1
ATOM 2886 O O . SER A 1 379 ? 1.870 27.704 -10.958 1.00 37.00 379 SER A O 1
ATOM 2888 N N . GLU A 1 380 ? 3.426 27.037 -9.472 1.00 40.50 380 GLU A N 1
ATOM 2889 C CA . GLU A 1 380 ? 2.785 27.515 -8.236 1.00 40.50 380 GLU A CA 1
ATOM 2890 C C . GLU A 1 380 ? 2.637 29.057 -8.150 1.00 40.50 380 GLU A C 1
ATOM 2892 O O . GLU A 1 380 ? 2.251 29.573 -7.108 1.00 40.50 380 GLU A O 1
ATOM 2897 N N . ASP A 1 381 ? 2.861 29.792 -9.245 1.00 37.09 381 ASP A N 1
ATOM 2898 C CA . ASP A 1 381 ? 2.851 31.259 -9.323 1.00 37.09 381 ASP A CA 1
ATOM 2899 C C . ASP A 1 381 ? 1.778 31.803 -10.289 1.00 37.09 381 ASP A C 1
ATOM 2901 O O . ASP A 1 381 ? 2.061 32.623 -11.163 1.00 37.09 381 ASP A O 1
ATOM 2905 N N . TRP A 1 382 ? 0.519 31.375 -10.150 1.00 28.56 382 TRP A N 1
ATOM 2906 C CA . TRP A 1 382 ? -0.600 32.147 -10.709 1.00 28.56 382 TRP A CA 1
ATOM 2907 C C . TRP A 1 382 ? -1.273 32.947 -9.585 1.00 28.56 382 TRP A C 1
ATOM 2909 O O . TRP A 1 382 ? -1.825 32.333 -8.667 1.00 28.56 382 TRP A O 1
ATOM 2919 N N . PRO A 1 383 ? -1.241 34.295 -9.599 1.00 30.59 383 PRO A N 1
ATOM 2920 C CA . PRO A 1 383 ? -2.008 35.073 -8.639 1.00 30.59 383 PRO A CA 1
ATOM 2921 C C . PRO A 1 383 ? -3.511 34.850 -8.881 1.00 30.59 383 PRO A C 1
ATOM 2923 O O . PRO A 1 383 ? -3.929 34.653 -10.025 1.00 30.59 383 PRO A O 1
ATOM 2926 N N . PRO A 1 384 ? -4.334 34.860 -7.821 1.00 36.56 384 PRO A N 1
ATOM 2927 C CA . PRO A 1 384 ? -5.761 34.583 -7.934 1.00 36.56 384 PRO A CA 1
ATOM 2928 C C . PRO A 1 384 ? -6.443 35.611 -8.850 1.00 36.56 384 PRO A C 1
ATOM 2930 O O . PRO A 1 384 ? -6.251 36.816 -8.671 1.00 36.56 384 PRO A O 1
ATOM 2933 N N . MET A 1 385 ? -7.227 35.123 -9.817 1.00 33.22 385 MET A N 1
ATOM 2934 C CA . MET A 1 385 ? -8.262 35.912 -10.499 1.00 33.22 385 MET A CA 1
ATOM 2935 C C . MET A 1 385 ? -9.575 35.823 -9.735 1.00 33.22 385 MET A C 1
ATOM 2937 O O . MET A 1 385 ? -9.901 34.702 -9.275 1.00 33.22 385 MET A O 1
#

Sequence (385 aa):
MCSNIKPDEDLPELSPAAKRRPGFTNCAPGCGGWPCSCWYYDPACLFYRYFAEPTSNDIYELFHCPIWSTRLRLKVELGALKLTLDVAPGIKYSIVDSNISITAVGIHTPPLQAHSATFISAYGLGAKIARWTSFTFTPTSSPGAPAKEFAGELQCKDKQSAEDFNCVFDPTLCKCVGFATKVNCRCFHEKMTEYRKNHKLPTRGINHQVLMINNRVTTLTVQETMVCCDYSIVVTIFSQGSTKDLSVESSAVVIVPRTTVAPGVTNKVSVIPFRPLHFTAPPKNGPPGVSPPPAPGGQCGVAPDFTPCVSNEITIKSLLECCKRKNLPAGCQQLCRYDITQAEIRAAMDRGQCGIFNVAPFLECASQGKDNSECCNCSEDWPPM

Organism: Caenorhabditis remanei (NCBI:txid31234)

pLDDT: mean 74.47, std 17.32, range [23.77, 94.0]

Radius of gyration: 32.26 Å; chains: 1; bounding box: 65×58×92 Å